Protein AF-A0A7S1WX03-F1 (afdb_monomer_lite)

Secondary structure (DSSP, 8-state):
--------------------HHHHSS-HHHHHHHHHHHHHHHHHHHHHHHHHHHHHHHHHHHHHHHHHHHHHHHHHHHHHHHHHHHHHHHHHHHHHHHHHHHHHHHHHHHHHHHHHHHHHHHHHHHHHHHHHHHHHHHHHHHHHHHHHHHHHHHHHHHHHHHHHHHHHHHHHHHHHHHHHHHHHHHHHHHHHHHHHHHHHHHHHHHHHHHHHHHHHHHHHHHHHHHHHHHHHHHHHHHHHHHHHHHHHHHHHHHHHHTTS-TTS-SSSSSSTTTGGGSSHHHHHHHHHHHHHHHHHHHHHHHHHHHHHHHHHHHHHHHHHHHHHHHHHHHHHHHHHHHHHHHHHHHHHHHHHHHHHHHHIIIIIIHHHHHHHHHHHHHHHHHHHHHHHHHHHTT--HHHHHHHHHHHHHHHHHHHHHHHHHHHHHHHHHHHHHHHHHHHHHHSGGGT--GGGT-PPPPP-SS-SS-GGG-PPP-

Sequence (474 aa):
MAKKGKKKKNKQPEPEEVIPPDLKDLLVPALKERIDAFMYRFNQAAKLRNNMQLEKDMVNQFYDITKTEVKQIEAELDNMDRQMEMLERDHKVHIKVHEQKVQNLEYEHKESRRQVGDSADMAVQKEREVHTDGVLDMNKEKLEIKRELKERRLENEDGVKRISQGFAKSLLKLRDQFENNHRALQEQYEEQVEQLKVDLELNRKVEIHEIEERKNQHINELMLNHQDAFDEIKAYYNDITFDNLNLIKSLRDDIQEMKEREKKNQKKMTYLTQENKELSDPLAKRLEKQRELEEQLKSYTKDKMALKNLKAHFKQLEEKTSEAKQEYRTTEEKFRKLEKERDDLYRRFQKAVRETQRRAELGKNSVLERKLELLTAQLDEKQAQLTEVLNAAHLDPTVVASVTKKLEQVLGSKNRQIKDLQYQVHQCTKAYNDTIKVYESRLPTLGIDPEEIGFEPIQSATSYMPARLVTKVA

Foldseek 3Di:
DDDDDDDDDDPDDDPPPPPPPVRPPDDPVVVVVVVVVVVVVVVVVVVVVVVVVVVVVVVVVVVVVVVVVVVVVVVVVVVVVVVVVVVVVVVVVVVVVVVVVVVVVVVVVVVVVVVVVVVVVVVVVVVVVVVVVVVVVVVVVVVVVVVVVVVVVVVVVVVVVVVVVVVVVVVVVVVVVVVVVVVVVVVVVVVVVVVVVVVVVVVVVVVVVVVVVVVVVVVVVVVVVVVVVVVVVVVVVVVVVVVVVVCVVVVVVVVVVVVPPPPPPPPDPPPPPPVVVPPPVVVVVVVVVVVVVVVVVVVVVVVVVVVVVVVVVVVVVVVVVVVVVVVVVVVVVVVVVVVVVVVVVVVVVVVVVVVVVCCCVVPVVVVVVVVVVVVVVVVVVVVVVVVVVCVVVVDDPVVVVVVVVVVCVVVVVVVVVVLVVVLVVLLVLLVLQVVLVVCCVCCVVVVHHSVVVPDDRDDHPDDNDHSVPDDRDD

Radius of gyration: 89.95 Å; chains: 1; bounding box: 190×66×273 Å

Structure (mmCIF, N/CA/C/O backbone):
data_AF-A0A7S1WX03-F1
#
_entry.id   AF-A0A7S1WX03-F1
#
loop_
_atom_site.group_PDB
_atom_site.id
_atom_site.type_symbol
_atom_site.label_atom_id
_atom_site.label_alt_id
_atom_site.label_comp_id
_atom_site.label_asym_id
_atom_site.label_entity_id
_atom_site.label_seq_id
_atom_site.pdbx_PDB_ins_code
_atom_site.Cartn_x
_atom_site.Cartn_y
_atom_site.Cartn_z
_atom_site.occupancy
_atom_site.B_iso_or_equiv
_atom_site.auth_seq_id
_atom_site.auth_comp_id
_atom_site.auth_asym_id
_atom_site.auth_atom_id
_atom_site.pdbx_PDB_model_num
ATOM 1 N N . MET A 1 1 ? 91.422 -13.210 -95.693 1.00 36.66 1 MET A N 1
ATOM 2 C CA . MET A 1 1 ? 91.603 -14.099 -96.867 1.00 36.66 1 MET A CA 1
ATOM 3 C C . MET A 1 1 ? 91.122 -13.373 -98.125 1.00 36.66 1 MET A C 1
ATOM 5 O O . MET A 1 1 ? 90.269 -12.516 -97.979 1.00 36.66 1 MET A O 1
ATOM 9 N N . ALA A 1 2 ? 91.662 -13.731 -99.304 1.00 38.25 2 ALA A N 1
ATOM 10 C CA . ALA A 1 2 ? 91.430 -13.167 -100.659 1.00 38.25 2 ALA A CA 1
ATOM 11 C C . ALA A 1 2 ? 92.105 -11.793 -100.925 1.00 38.25 2 ALA A C 1
ATOM 13 O O . ALA A 1 2 ? 91.626 -10.771 -100.466 1.00 38.25 2 ALA A O 1
ATOM 14 N N . LYS A 1 3 ? 93.342 -11.679 -101.446 1.00 32.00 3 LYS A N 1
ATOM 15 C CA . LYS A 1 3 ? 93.944 -12.004 -102.771 1.00 32.00 3 LYS A CA 1
ATOM 16 C C . LYS A 1 3 ? 93.379 -11.214 -103.973 1.00 32.00 3 LYS A C 1
ATOM 18 O O . LYS A 1 3 ? 92.281 -11.491 -104.428 1.00 32.00 3 LYS A O 1
ATOM 23 N N . LYS A 1 4 ? 94.310 -10.468 -104.598 1.00 30.12 4 LYS A N 1
ATOM 24 C CA . LYS A 1 4 ? 94.408 -10.052 -106.019 1.00 30.12 4 LYS A CA 1
ATOM 25 C C . LYS A 1 4 ? 93.471 -8.904 -106.454 1.00 30.12 4 LYS A C 1
ATOM 27 O O . LYS A 1 4 ? 92.330 -8.850 -106.055 1.00 30.12 4 LYS A O 1
ATOM 32 N N . GLY A 1 5 ? 93.889 -7.963 -107.299 1.00 32.53 5 GLY A N 1
ATOM 33 C CA . GLY A 1 5 ? 95.010 -8.013 -108.228 1.00 32.53 5 GLY A CA 1
ATOM 34 C C . GLY A 1 5 ? 95.476 -6.639 -108.708 1.00 32.53 5 GLY A C 1
ATOM 35 O O . GLY A 1 5 ? 94.699 -5.714 -108.915 1.00 32.53 5 GLY A O 1
ATOM 36 N N . LYS A 1 6 ? 96.789 -6.574 -108.936 1.00 39.06 6 LYS A N 1
ATOM 37 C CA . LYS A 1 6 ? 97.472 -5.616 -109.804 1.00 39.06 6 LYS A CA 1
ATOM 38 C C . LYS A 1 6 ? 96.843 -5.634 -111.207 1.00 39.06 6 LYS A C 1
ATOM 40 O O . LYS A 1 6 ? 96.795 -6.694 -111.830 1.00 39.06 6 LYS A O 1
ATOM 45 N N . LYS A 1 7 ? 96.509 -4.464 -111.753 1.00 33.97 7 LYS A N 1
ATOM 46 C CA . LYS A 1 7 ? 96.526 -4.190 -113.202 1.00 33.97 7 LYS A CA 1
ATOM 47 C C . LYS A 1 7 ? 97.293 -2.879 -113.399 1.00 33.97 7 LYS A C 1
ATOM 49 O O . LYS A 1 7 ? 96.867 -1.835 -112.935 1.00 33.97 7 LYS A O 1
ATOM 54 N N . LYS A 1 8 ? 98.590 -2.977 -113.702 1.00 34.50 8 LYS A N 1
ATOM 55 C CA . LYS A 1 8 ? 99.181 -2.941 -115.054 1.00 34.50 8 LYS A CA 1
ATOM 56 C C . LYS A 1 8 ? 98.989 -1.561 -115.698 1.00 34.50 8 LYS A C 1
ATOM 58 O O . LYS A 1 8 ? 97.973 -1.291 -116.324 1.00 34.50 8 LYS A O 1
ATOM 63 N N . LYS A 1 9 ? 100.019 -0.720 -115.519 1.00 35.53 9 LYS A N 1
ATOM 64 C CA . LYS A 1 9 ? 100.363 0.405 -116.395 1.00 35.53 9 LYS A CA 1
ATOM 65 C C . LYS A 1 9 ? 100.278 -0.087 -117.840 1.00 35.53 9 LYS A C 1
ATOM 67 O O . LYS A 1 9 ? 101.104 -0.906 -118.239 1.00 35.53 9 LYS A O 1
ATOM 72 N N . ASN A 1 10 ? 99.287 0.384 -118.588 1.00 34.16 10 ASN A N 1
ATOM 73 C CA . ASN A 1 10 ? 99.281 0.264 -120.037 1.00 34.16 10 ASN A CA 1
ATOM 74 C C . ASN A 1 10 ? 99.852 1.574 -120.577 1.00 34.16 10 ASN A C 1
ATOM 76 O O . ASN A 1 10 ? 99.219 2.622 -120.504 1.00 34.16 10 ASN A O 1
ATOM 80 N N . LYS A 1 11 ? 101.107 1.495 -121.015 1.00 39.91 11 LYS A N 1
ATOM 81 C CA . LYS A 1 11 ? 101.805 2.514 -121.790 1.00 39.91 11 LYS A CA 1
ATOM 82 C C . LYS A 1 11 ? 101.181 2.429 -123.187 1.00 39.91 11 LYS A C 1
ATOM 84 O O . LYS A 1 11 ? 101.458 1.479 -123.912 1.00 39.91 11 LYS A O 1
ATOM 89 N N . GLN A 1 12 ? 100.227 3.305 -123.478 1.00 37.78 12 GLN A N 1
ATOM 90 C CA . GLN A 1 12 ? 99.684 3.481 -124.825 1.00 37.78 12 GLN A CA 1
ATOM 91 C C . GLN A 1 12 ? 100.490 4.570 -125.552 1.00 37.78 12 GLN A C 1
ATOM 93 O O . GLN A 1 12 ? 101.107 5.402 -124.885 1.00 37.78 12 GLN A O 1
ATOM 98 N N . PRO A 1 13 ? 100.588 4.450 -126.884 1.00 38.66 13 PRO A N 1
ATOM 99 C CA . PRO A 1 13 ? 101.732 4.874 -127.685 1.00 38.66 13 PRO A CA 1
ATOM 100 C C . PRO A 1 13 ? 101.815 6.396 -127.796 1.00 38.66 13 PRO A C 1
ATOM 102 O O . PRO A 1 13 ? 100.783 7.063 -127.819 1.00 38.66 13 PRO A O 1
ATOM 105 N N . GLU A 1 14 ? 103.041 6.924 -127.877 1.00 35.12 14 GLU A N 1
ATOM 106 C CA . GLU A 1 14 ? 103.284 8.265 -128.419 1.00 35.12 14 GLU A CA 1
ATOM 107 C C . GLU A 1 14 ? 102.595 8.333 -129.790 1.00 35.12 14 GLU A C 1
ATOM 109 O O . GLU A 1 14 ? 102.952 7.551 -130.677 1.00 35.12 14 GLU A O 1
ATOM 114 N N . PRO A 1 15 ? 101.560 9.171 -129.966 1.00 40.53 15 PRO A N 1
ATOM 115 C CA . PRO A 1 15 ? 101.028 9.417 -131.290 1.00 40.53 15 PRO A CA 1
ATOM 116 C C . PRO A 1 15 ? 102.115 10.154 -132.072 1.00 40.53 15 PRO A C 1
ATOM 118 O O . PRO A 1 15 ? 102.658 11.139 -131.574 1.00 40.53 15 PRO A O 1
ATOM 121 N N . GLU A 1 16 ? 102.437 9.671 -133.275 1.00 40.12 16 GLU A N 1
ATOM 122 C CA . GLU A 1 16 ? 103.222 10.423 -134.254 1.00 40.12 16 GLU A CA 1
ATOM 123 C C . GLU A 1 16 ? 102.694 11.861 -134.299 1.00 40.12 16 GLU A C 1
ATOM 125 O O . GLU A 1 16 ? 101.506 12.082 -134.551 1.00 40.12 16 GLU A O 1
ATOM 130 N N . GLU A 1 17 ? 103.563 12.836 -134.019 1.00 44.31 17 GLU A N 1
ATOM 131 C CA . GLU A 1 17 ? 103.264 14.261 -134.157 1.00 44.31 17 GLU A CA 1
ATOM 132 C C . GLU A 1 17 ? 103.132 14.599 -135.646 1.00 44.31 17 GLU A C 1
ATOM 134 O O . GLU A 1 17 ? 103.982 15.229 -136.276 1.00 44.31 17 GLU A O 1
ATOM 139 N N . VAL A 1 18 ? 102.025 14.160 -136.238 1.00 46.91 18 VAL A N 1
ATOM 140 C CA . VAL A 1 18 ? 101.508 14.725 -137.471 1.00 46.91 18 VAL A CA 1
ATOM 141 C C . VAL A 1 18 ? 101.063 16.129 -137.099 1.00 46.91 18 VAL A C 1
ATOM 143 O O . VAL A 1 18 ? 99.970 16.316 -136.568 1.00 46.91 18 VAL A O 1
ATOM 146 N N . ILE A 1 19 ? 101.933 17.115 -137.328 1.00 49.56 19 ILE A N 1
ATOM 147 C CA . ILE A 1 19 ? 101.551 18.527 -137.264 1.00 49.56 19 ILE A CA 1
ATOM 148 C C . ILE A 1 19 ? 100.338 18.661 -138.193 1.00 49.56 19 ILE A C 1
ATOM 150 O O . ILE A 1 19 ? 100.493 18.412 -139.396 1.00 49.56 19 ILE A O 1
ATOM 154 N N . PRO A 1 20 ? 99.141 18.980 -137.663 1.00 56.91 20 PRO A N 1
ATOM 155 C CA . PRO A 1 20 ? 97.948 19.111 -138.486 1.00 56.91 20 PRO A CA 1
ATOM 156 C C . PRO A 1 20 ? 98.246 20.061 -139.657 1.00 56.91 20 PRO A C 1
ATOM 158 O O . PRO A 1 20 ? 98.932 21.060 -139.433 1.00 56.91 20 PRO A O 1
ATOM 161 N N . PRO A 1 21 ? 97.805 19.768 -140.896 1.00 55.47 21 PRO A N 1
ATOM 162 C CA . PRO A 1 21 ? 98.133 20.594 -142.064 1.00 55.47 21 PRO A CA 1
ATOM 163 C C . PRO A 1 21 ? 97.807 22.080 -141.822 1.00 55.47 21 PRO A C 1
ATOM 165 O O . PRO A 1 21 ? 98.601 22.953 -142.158 1.00 55.47 21 PRO A O 1
ATOM 168 N N . ASP A 1 22 ? 96.744 22.339 -141.058 1.00 60.97 22 ASP A N 1
ATOM 169 C CA . ASP A 1 22 ? 96.287 23.634 -140.540 1.00 60.97 22 ASP A CA 1
ATOM 170 C C . ASP A 1 22 ? 97.241 24.328 -139.542 1.00 60.97 22 ASP A C 1
ATOM 172 O O . ASP A 1 22 ? 96.836 25.286 -138.887 1.00 60.97 22 ASP A O 1
ATOM 176 N N . LEU A 1 23 ? 98.448 23.805 -139.314 1.00 58.84 23 LEU A N 1
ATOM 177 C CA . LEU A 1 23 ? 99.477 24.331 -138.404 1.00 58.84 23 LEU A CA 1
ATOM 178 C C . LEU A 1 23 ? 100.863 24.421 -139.071 1.00 58.84 23 LEU A C 1
ATOM 180 O O . LEU A 1 23 ? 101.762 25.024 -138.488 1.00 58.84 23 LEU A O 1
ATOM 184 N N . LYS A 1 24 ? 101.039 23.863 -140.282 1.00 57.62 24 LYS A N 1
ATOM 185 C CA . LYS A 1 24 ? 102.317 23.842 -141.022 1.00 57.62 24 LYS A CA 1
ATOM 186 C C . LYS A 1 24 ? 102.559 25.104 -141.864 1.00 57.62 24 LYS A C 1
ATOM 188 O O . LYS A 1 24 ? 103.712 25.473 -142.061 1.00 57.62 24 LYS A O 1
ATOM 193 N N . ASP A 1 25 ? 101.483 25.786 -142.263 1.00 54.78 25 ASP A N 1
ATOM 194 C CA . ASP A 1 25 ? 101.512 26.999 -143.098 1.00 54.78 25 ASP A CA 1
ATOM 195 C C . ASP A 1 25 ? 101.260 28.305 -142.310 1.00 54.78 25 ASP A C 1
ATOM 197 O O . ASP A 1 25 ? 101.119 29.379 -142.897 1.00 54.78 25 ASP A O 1
ATOM 201 N N . LEU A 1 26 ? 101.208 28.252 -140.969 1.00 58.97 26 LEU A N 1
ATOM 202 C CA . LEU A 1 26 ? 101.009 29.441 -140.131 1.00 58.97 26 LEU A CA 1
ATOM 203 C C . LEU A 1 26 ? 102.326 30.017 -139.608 1.00 58.97 26 LEU A C 1
ATOM 205 O O . LEU A 1 26 ? 103.170 29.309 -139.060 1.00 58.97 26 LEU A O 1
ATOM 209 N N . LEU A 1 27 ? 102.462 31.343 -139.700 1.00 59.69 27 LEU A N 1
ATOM 210 C CA . LEU A 1 27 ? 103.579 32.058 -139.092 1.00 59.69 27 LEU A CA 1
ATOM 211 C C . LEU A 1 27 ? 103.597 31.858 -137.564 1.00 59.69 27 LEU A C 1
ATOM 213 O O . LEU A 1 27 ? 102.557 31.819 -136.905 1.00 59.69 27 LEU A O 1
ATOM 217 N N . VAL A 1 28 ? 104.809 31.832 -136.997 1.00 65.31 28 VAL A N 1
ATOM 218 C CA . VAL A 1 28 ? 105.118 31.673 -135.559 1.00 65.31 28 VAL A CA 1
ATOM 219 C C . VAL A 1 28 ? 104.186 32.437 -134.590 1.00 65.31 28 VAL A C 1
ATOM 221 O O . VAL A 1 28 ? 103.877 31.875 -133.537 1.00 65.31 28 VAL A O 1
ATOM 224 N N . PRO A 1 29 ? 103.698 33.665 -134.877 1.00 68.38 29 PRO A N 1
ATOM 225 C CA . PRO A 1 29 ? 102.767 34.362 -133.987 1.00 68.38 29 PRO A CA 1
ATOM 226 C C . PRO A 1 29 ? 101.429 33.631 -133.794 1.00 68.38 29 PRO A C 1
ATOM 228 O O . PRO A 1 29 ? 100.941 33.546 -132.671 1.00 68.38 29 PRO A O 1
ATOM 231 N N . ALA A 1 30 ? 100.870 33.037 -134.852 1.00 69.06 30 ALA A N 1
ATOM 232 C CA . ALA A 1 30 ? 99.565 32.376 -134.793 1.00 69.06 30 ALA A CA 1
ATOM 233 C C . ALA A 1 30 ? 99.622 31.016 -134.070 1.00 69.06 30 ALA A C 1
ATOM 235 O O . ALA A 1 30 ? 98.662 30.597 -133.423 1.00 69.06 30 ALA A O 1
ATOM 236 N N . LEU A 1 31 ? 100.774 30.337 -134.118 1.00 68.75 31 LEU A N 1
ATOM 237 C CA . LEU A 1 31 ? 101.025 29.134 -133.319 1.00 68.75 31 LEU A CA 1
ATOM 238 C C . LEU A 1 31 ? 101.087 29.449 -131.816 1.00 68.75 31 LEU A C 1
ATOM 240 O O . LEU A 1 31 ? 100.540 28.691 -131.014 1.00 68.75 31 LEU A O 1
ATOM 244 N N . LYS A 1 32 ? 101.694 30.582 -131.433 1.00 72.19 32 LYS A N 1
ATOM 245 C CA . LYS A 1 32 ? 101.750 31.037 -130.033 1.00 72.19 32 LYS A CA 1
ATOM 246 C C . LYS A 1 32 ? 100.364 31.358 -129.476 1.00 72.19 32 LYS A C 1
ATOM 248 O O . LYS A 1 32 ? 100.031 30.857 -128.409 1.00 72.19 32 LYS A O 1
ATOM 253 N N . GLU A 1 33 ? 99.526 32.070 -130.230 1.00 76.06 33 GLU A N 1
ATOM 254 C CA . GLU A 1 33 ? 98.134 32.332 -129.828 1.00 76.06 33 GLU A CA 1
ATOM 255 C C . GLU A 1 33 ? 97.340 31.044 -129.580 1.00 76.06 33 GLU A C 1
ATOM 257 O O . GLU A 1 33 ? 96.546 30.960 -128.642 1.00 76.06 33 GLU A O 1
ATOM 262 N N . ARG A 1 34 ? 97.561 30.005 -130.392 1.00 75.19 34 ARG A N 1
ATOM 263 C CA . ARG A 1 34 ? 96.855 28.730 -130.227 1.00 75.19 34 ARG A CA 1
ATOM 264 C C . ARG A 1 34 ? 97.357 27.940 -129.018 1.00 75.19 34 ARG A C 1
ATOM 266 O O . ARG A 1 34 ? 96.547 27.308 -128.339 1.00 75.19 34 ARG A O 1
ATOM 273 N N . ILE A 1 35 ? 98.657 28.002 -128.718 1.00 77.00 35 ILE A N 1
ATOM 274 C CA . ILE A 1 35 ? 99.228 27.460 -127.475 1.00 77.00 35 ILE A CA 1
ATOM 275 C C . ILE A 1 35 ? 98.639 28.193 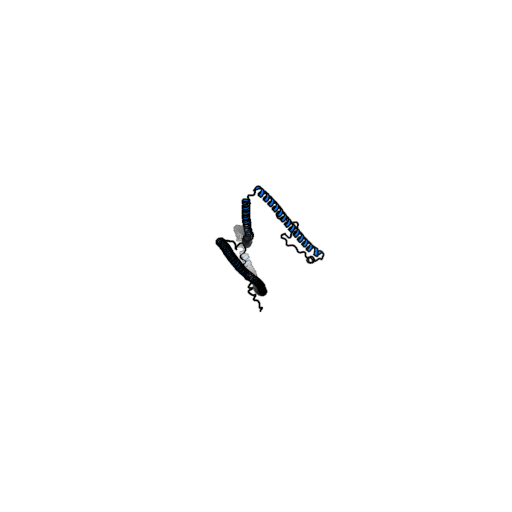-126.269 1.00 77.00 35 ILE A C 1
ATOM 277 O O . ILE A 1 35 ? 98.189 27.530 -125.338 1.00 77.00 35 ILE A O 1
ATOM 281 N N . ASP A 1 36 ? 98.552 29.523 -126.308 1.00 79.88 36 ASP A N 1
ATOM 282 C CA . ASP A 1 36 ? 97.960 30.322 -125.232 1.00 79.88 36 ASP A CA 1
ATOM 283 C C . ASP A 1 36 ? 96.467 30.010 -125.048 1.00 79.88 36 ASP A C 1
ATOM 285 O O . ASP A 1 36 ? 95.996 29.850 -123.920 1.00 79.88 36 ASP A O 1
ATOM 289 N N . ALA A 1 37 ? 95.724 29.806 -126.139 1.00 80.75 37 ALA A N 1
ATOM 290 C CA . ALA A 1 37 ? 94.327 29.379 -126.088 1.00 80.75 37 ALA A CA 1
ATOM 291 C C . ALA A 1 37 ? 94.163 27.969 -125.489 1.00 80.75 37 ALA A C 1
ATOM 293 O O . ALA A 1 37 ? 93.247 27.734 -124.694 1.00 80.75 37 ALA A O 1
ATOM 294 N N . PHE A 1 38 ? 95.042 27.019 -125.830 1.00 80.38 38 PHE A N 1
ATOM 295 C CA . PHE A 1 38 ? 95.020 25.682 -125.231 1.00 80.38 38 PHE A CA 1
ATOM 296 C C . PHE A 1 38 ? 95.471 25.686 -123.770 1.00 80.38 38 PHE A C 1
ATOM 298 O O . PHE A 1 38 ? 94.839 25.024 -122.952 1.00 80.38 38 PHE A O 1
ATOM 305 N N . MET A 1 39 ? 96.482 26.478 -123.417 1.00 80.19 39 MET A N 1
ATOM 306 C CA . MET A 1 39 ? 96.914 26.727 -122.039 1.00 80.19 39 MET A CA 1
ATOM 307 C C . MET A 1 39 ? 95.784 27.333 -121.202 1.00 80.19 39 MET A C 1
ATOM 309 O O . MET A 1 39 ? 95.532 26.886 -120.082 1.00 80.19 39 MET A O 1
ATOM 313 N N . TYR A 1 40 ? 95.057 28.309 -121.749 1.00 83.50 40 TYR A N 1
ATOM 314 C CA . TYR A 1 40 ? 93.894 28.911 -121.103 1.00 83.50 40 TYR A CA 1
ATOM 315 C C . TYR A 1 40 ? 92.787 27.875 -120.874 1.00 83.50 40 TYR A C 1
ATOM 317 O O . TYR A 1 40 ? 92.309 27.724 -119.749 1.00 83.50 40 TYR A O 1
ATOM 325 N N . ARG A 1 41 ? 92.435 27.091 -121.904 1.00 82.19 41 ARG A N 1
ATOM 326 C CA . ARG A 1 41 ? 91.437 26.013 -121.787 1.00 82.19 41 ARG A CA 1
ATOM 327 C C . ARG A 1 41 ? 91.861 24.927 -120.800 1.00 82.19 41 ARG A C 1
ATOM 329 O O . ARG A 1 41 ? 91.032 24.478 -120.013 1.00 82.19 41 ARG A O 1
ATOM 336 N N . PHE A 1 42 ? 93.131 24.529 -120.802 1.00 83.69 42 PHE A N 1
ATOM 337 C CA . PHE A 1 42 ? 93.672 23.548 -119.863 1.00 83.69 42 PHE A CA 1
ATOM 338 C C . PHE A 1 42 ? 93.599 24.058 -118.422 1.00 83.69 42 PHE A C 1
ATOM 340 O O . PHE A 1 42 ? 93.075 23.367 -117.550 1.00 83.69 42 PHE A O 1
ATOM 347 N N . ASN A 1 43 ? 94.038 25.294 -118.174 1.00 84.44 43 ASN A N 1
ATOM 348 C CA . ASN A 1 43 ? 93.963 25.913 -116.851 1.00 84.44 43 ASN A CA 1
ATOM 349 C C . ASN A 1 43 ? 92.515 26.089 -116.379 1.00 84.44 43 ASN A C 1
ATOM 351 O O . ASN A 1 43 ? 92.220 25.893 -115.200 1.00 84.44 43 ASN A O 1
ATOM 355 N N . GLN A 1 44 ? 91.592 26.423 -117.282 1.00 85.81 44 GLN A N 1
ATOM 356 C CA . GLN A 1 44 ? 90.179 26.546 -116.943 1.00 85.81 44 GLN A CA 1
ATOM 357 C C . GLN A 1 44 ? 89.540 25.187 -116.635 1.00 85.81 44 GLN A C 1
ATOM 359 O O . GLN A 1 44 ? 88.842 25.060 -115.630 1.00 85.81 44 GLN A O 1
ATOM 364 N N . ALA A 1 45 ? 89.844 24.151 -117.419 1.00 82.56 45 ALA A N 1
ATOM 365 C CA . ALA A 1 45 ? 89.423 22.782 -117.131 1.00 82.56 45 ALA A CA 1
ATOM 366 C C . ALA A 1 45 ? 90.014 22.264 -115.805 1.00 82.56 45 ALA A C 1
ATOM 368 O O . ALA A 1 45 ? 89.314 21.607 -115.036 1.00 82.56 45 ALA A O 1
ATOM 369 N N . ALA A 1 46 ? 91.269 22.604 -115.491 1.00 84.56 46 ALA A N 1
ATOM 370 C CA . ALA A 1 46 ? 91.906 22.258 -114.222 1.00 84.56 46 ALA A CA 1
ATOM 371 C C . ALA A 1 46 ? 91.225 22.943 -113.023 1.00 84.56 46 ALA A C 1
ATOM 373 O O . ALA A 1 46 ? 90.970 22.284 -112.015 1.00 84.56 46 ALA A O 1
ATOM 374 N N . LYS A 1 47 ? 90.865 24.231 -113.144 1.00 85.75 47 LYS A N 1
ATOM 375 C CA . LYS A 1 47 ? 90.089 24.961 -112.123 1.00 85.75 47 LYS A CA 1
ATOM 376 C C . LYS A 1 47 ? 88.698 24.360 -111.922 1.00 85.75 47 LYS A C 1
ATOM 378 O O . LYS A 1 47 ? 88.303 24.133 -110.786 1.00 85.75 47 LYS A O 1
ATOM 383 N N . LEU A 1 48 ? 87.983 24.051 -113.006 1.00 86.62 48 LEU A N 1
ATOM 384 C CA . LEU A 1 48 ? 86.667 23.407 -112.931 1.00 86.62 48 LEU A CA 1
ATOM 385 C C . LEU A 1 48 ? 86.748 22.027 -112.276 1.00 86.62 48 LEU A C 1
ATOM 387 O O . LEU A 1 48 ? 85.937 21.718 -111.411 1.00 86.62 48 LEU A O 1
ATOM 391 N N . ARG A 1 49 ? 87.762 21.222 -112.617 1.00 86.81 49 ARG A N 1
ATOM 392 C CA . ARG A 1 49 ? 87.996 19.931 -111.960 1.00 86.81 49 ARG A CA 1
ATOM 393 C C . ARG A 1 49 ? 88.268 20.097 -110.465 1.00 86.81 49 ARG A C 1
ATOM 395 O O . ARG A 1 49 ? 87.750 19.311 -109.684 1.00 86.81 49 ARG A O 1
ATOM 402 N N . ASN A 1 50 ? 89.070 21.089 -110.073 1.00 87.62 50 ASN A N 1
ATOM 403 C CA . ASN A 1 50 ? 89.347 21.369 -108.664 1.00 87.62 50 ASN A CA 1
ATOM 404 C C . ASN A 1 50 ? 88.067 21.777 -107.915 1.00 87.62 50 ASN A C 1
ATOM 406 O O . ASN A 1 50 ? 87.765 21.180 -106.887 1.00 87.62 50 ASN A O 1
ATOM 410 N N . ASN A 1 51 ? 87.264 22.681 -108.485 1.00 89.00 51 ASN A N 1
ATOM 411 C CA . ASN A 1 51 ? 85.967 23.064 -107.918 1.00 89.00 51 ASN A CA 1
ATOM 412 C C . ASN A 1 51 ? 85.023 21.864 -107.780 1.00 89.00 51 ASN A C 1
ATOM 414 O O . ASN A 1 51 ? 84.478 21.645 -106.706 1.00 89.00 51 ASN A O 1
ATOM 418 N N . MET A 1 52 ? 84.889 21.037 -108.820 1.00 89.06 52 MET A N 1
ATOM 419 C CA . MET A 1 52 ? 84.065 19.824 -108.754 1.00 89.06 52 MET A CA 1
ATOM 420 C C . MET A 1 52 ? 84.575 18.824 -107.711 1.00 89.06 52 MET A C 1
ATOM 422 O O . MET A 1 52 ? 83.787 18.093 -107.116 1.00 89.06 52 MET A O 1
ATOM 426 N N . GLN A 1 53 ? 85.890 18.769 -107.484 1.00 87.44 53 GLN A N 1
ATOM 427 C CA . GLN A 1 53 ? 86.475 17.921 -106.452 1.00 87.44 53 GLN A CA 1
ATOM 428 C C . GLN A 1 53 ? 86.153 18.454 -105.048 1.00 87.44 53 GLN A C 1
ATOM 430 O O . GLN A 1 53 ? 85.725 17.673 -104.206 1.00 87.44 53 GLN A O 1
ATOM 435 N N . LEU A 1 54 ? 86.264 19.769 -104.825 1.00 88.81 54 LEU A N 1
ATOM 436 C CA . LEU A 1 54 ? 85.868 20.414 -103.568 1.00 88.81 54 LEU A CA 1
ATOM 437 C C . LEU A 1 54 ? 84.371 20.251 -103.284 1.00 88.81 54 LEU A C 1
ATOM 439 O O . LEU A 1 54 ? 84.003 19.906 -102.167 1.00 88.81 54 LEU A O 1
ATOM 443 N N . GLU A 1 55 ? 83.509 20.444 -104.284 1.00 89.12 55 GLU A N 1
ATOM 444 C CA . GLU A 1 55 ? 82.065 20.224 -104.146 1.00 89.12 55 GLU A CA 1
ATOM 445 C C . GLU A 1 55 ? 81.751 18.764 -103.816 1.00 89.12 55 GLU A C 1
ATOM 447 O O . GLU A 1 55 ? 80.956 18.491 -102.919 1.00 89.12 55 GLU A O 1
ATOM 452 N N . LYS A 1 56 ? 82.411 17.813 -104.487 1.00 91.88 56 LYS A N 1
ATOM 453 C CA . LYS A 1 56 ? 82.268 16.387 -104.180 1.00 91.88 56 LYS A CA 1
ATOM 454 C C . LYS A 1 56 ? 82.706 16.072 -102.749 1.00 91.88 56 LYS A C 1
ATOM 456 O O . LYS A 1 56 ? 82.006 15.333 -102.061 1.00 91.88 56 LYS A O 1
ATOM 461 N N . ASP A 1 57 ? 83.848 16.592 -102.309 1.00 91.50 57 ASP A N 1
ATOM 462 C CA . ASP A 1 57 ? 84.371 16.345 -100.964 1.00 91.50 57 ASP A CA 1
ATOM 463 C C . ASP A 1 57 ? 83.477 16.995 -99.895 1.00 91.50 57 ASP A C 1
ATOM 465 O O . ASP A 1 57 ? 83.191 16.366 -98.879 1.00 91.50 57 ASP A O 1
ATOM 469 N N . MET A 1 58 ? 82.933 18.185 -100.164 1.00 91.12 58 MET A N 1
ATOM 470 C CA . MET A 1 58 ? 81.947 18.855 -99.311 1.00 91.12 58 MET A CA 1
ATOM 471 C C . MET A 1 58 ? 80.640 18.056 -99.206 1.00 91.12 58 MET A C 1
ATOM 473 O O . MET A 1 58 ? 80.132 17.845 -98.106 1.00 91.12 58 MET A O 1
ATOM 477 N N . VAL A 1 59 ? 80.102 17.564 -100.327 1.00 91.38 59 VAL A N 1
ATOM 478 C CA . VAL A 1 59 ? 78.899 16.713 -100.329 1.00 91.38 59 VAL A CA 1
ATOM 479 C C . VAL A 1 59 ? 79.156 15.398 -99.594 1.00 91.38 59 VAL A C 1
ATOM 481 O O . VAL A 1 59 ? 78.304 14.964 -98.823 1.00 91.38 59 VAL A O 1
ATOM 484 N N . ASN A 1 60 ? 80.329 14.784 -99.772 1.00 91.88 60 ASN A N 1
ATOM 485 C CA . ASN A 1 60 ? 80.706 13.585 -99.021 1.00 91.88 60 ASN A CA 1
ATOM 486 C C . ASN A 1 60 ? 80.808 13.869 -97.519 1.00 91.88 60 ASN A C 1
ATOM 488 O O . ASN A 1 60 ? 80.322 13.069 -96.729 1.00 91.88 60 ASN A O 1
ATOM 492 N N . GLN A 1 61 ? 81.372 15.012 -97.119 1.00 92.38 61 GLN A N 1
ATOM 493 C CA . GLN A 1 61 ? 81.442 15.403 -95.714 1.00 92.38 61 GLN A CA 1
ATOM 494 C C . GLN A 1 61 ? 80.044 15.601 -95.116 1.00 92.38 61 GLN A C 1
ATOM 496 O O . GLN A 1 61 ? 79.775 15.084 -94.035 1.00 92.38 61 GLN A O 1
ATOM 501 N N . PHE A 1 62 ? 79.132 16.287 -95.815 1.00 92.69 62 PHE A N 1
ATOM 502 C CA . PHE A 1 62 ? 77.743 16.413 -95.364 1.00 92.69 62 PHE A CA 1
ATOM 503 C C . PHE A 1 62 ? 77.035 15.062 -95.288 1.00 92.69 62 PHE A C 1
ATOM 505 O O . PHE A 1 62 ? 76.310 14.804 -94.329 1.00 92.69 62 PHE A O 1
ATOM 512 N N . TYR A 1 63 ? 77.259 14.184 -96.264 1.00 94.19 63 TYR A N 1
ATOM 513 C CA . TYR A 1 63 ? 76.714 12.832 -96.244 1.00 94.19 63 TYR A CA 1
ATOM 514 C C . TYR A 1 63 ? 77.242 12.024 -95.053 1.00 94.19 63 TYR A C 1
ATOM 516 O O . TYR A 1 63 ? 76.463 11.366 -94.370 1.00 94.19 63 TYR A O 1
ATOM 524 N N . ASP A 1 64 ? 78.539 12.094 -94.759 1.00 93.38 64 ASP A N 1
ATOM 525 C CA . ASP A 1 64 ? 79.124 11.384 -93.625 1.00 93.38 64 ASP A CA 1
ATOM 526 C C . ASP A 1 64 ? 78.624 11.949 -92.288 1.00 93.38 64 ASP A C 1
ATOM 528 O O . ASP A 1 64 ? 78.240 11.163 -91.423 1.00 93.38 64 ASP A O 1
ATOM 532 N N . ILE A 1 65 ? 78.536 13.279 -92.139 1.00 93.81 65 ILE A N 1
ATOM 533 C CA . ILE A 1 65 ? 77.978 13.934 -90.941 1.00 93.81 65 ILE A CA 1
ATOM 534 C C . ILE A 1 65 ? 76.524 13.512 -90.733 1.00 93.81 65 ILE A C 1
ATOM 536 O O . ILE A 1 65 ? 76.202 12.939 -89.695 1.00 93.81 65 ILE A O 1
ATOM 540 N N . THR A 1 66 ? 75.662 13.704 -91.734 1.00 92.69 66 THR A N 1
ATOM 541 C CA . THR A 1 66 ? 74.237 13.343 -91.632 1.00 92.69 66 THR A CA 1
ATOM 542 C C . THR A 1 66 ? 74.053 11.852 -91.374 1.00 92.69 66 THR A C 1
ATOM 544 O O . THR A 1 66 ? 73.226 11.459 -90.559 1.00 92.69 66 THR A O 1
ATOM 547 N N . LYS A 1 67 ? 74.874 10.991 -91.981 1.00 94.56 67 LYS A N 1
ATOM 548 C CA . LYS A 1 67 ? 74.877 9.555 -91.687 1.00 94.56 67 LYS A CA 1
ATOM 549 C C . LYS A 1 67 ? 75.296 9.253 -90.247 1.00 94.56 67 LYS A C 1
ATOM 551 O O . LYS A 1 67 ? 74.766 8.311 -89.660 1.00 94.56 67 LYS A O 1
ATOM 556 N N . THR A 1 68 ? 76.256 9.985 -89.680 1.00 94.19 68 THR A N 1
ATOM 557 C CA . THR A 1 68 ? 76.608 9.831 -88.260 1.00 94.19 68 THR A CA 1
ATOM 558 C C . THR A 1 68 ? 75.522 10.355 -87.328 1.00 94.19 68 THR A C 1
ATOM 560 O O . THR A 1 68 ? 75.230 9.680 -86.347 1.00 94.19 68 THR A O 1
ATOM 563 N N . GLU A 1 69 ? 74.880 11.475 -87.655 1.00 93.44 69 GLU A N 1
ATOM 564 C CA . GLU A 1 69 ? 73.769 12.045 -86.883 1.00 93.44 69 GLU A CA 1
ATOM 565 C C . GLU A 1 69 ? 72.555 11.116 -86.893 1.00 93.44 69 GLU A C 1
ATOM 567 O O . GLU A 1 69 ? 72.006 10.819 -85.838 1.00 93.44 69 GLU A O 1
ATOM 572 N N . VAL A 1 70 ? 72.188 10.565 -88.056 1.00 93.75 70 VAL A N 1
ATOM 573 C CA . VAL A 1 70 ? 71.112 9.567 -88.165 1.00 93.75 70 VAL A CA 1
ATOM 574 C C . VAL A 1 70 ? 71.409 8.364 -87.275 1.00 93.75 70 VAL A C 1
ATOM 576 O O . VAL A 1 70 ? 70.554 7.968 -86.495 1.00 93.75 70 VAL A O 1
ATOM 579 N N . LYS A 1 71 ? 72.639 7.836 -87.304 1.00 94.25 71 LYS A N 1
ATOM 580 C CA . LYS A 1 71 ? 73.033 6.725 -86.422 1.00 94.25 71 LYS A CA 1
ATOM 581 C C . LYS A 1 71 ? 72.989 7.080 -84.936 1.00 94.25 71 LYS A C 1
ATOM 583 O O . LYS A 1 71 ? 72.718 6.206 -84.120 1.00 94.25 71 LYS A O 1
ATOM 588 N N . GLN A 1 72 ? 73.317 8.320 -84.572 1.00 94.19 72 GLN A N 1
ATOM 589 C CA . GLN A 1 72 ? 73.230 8.785 -83.187 1.00 94.19 72 GLN A CA 1
ATOM 590 C C . GLN A 1 72 ? 71.773 8.879 -82.737 1.00 94.19 72 GLN A C 1
ATOM 592 O O . GLN A 1 72 ? 71.445 8.343 -81.686 1.00 94.19 72 GLN A O 1
ATOM 597 N N . ILE A 1 73 ? 70.897 9.466 -83.557 1.00 93.56 73 ILE A N 1
ATOM 598 C CA . ILE A 1 73 ? 69.460 9.570 -83.272 1.00 93.56 73 ILE A CA 1
ATOM 599 C C . ILE A 1 73 ? 68.817 8.180 -83.204 1.00 93.56 73 ILE A C 1
ATOM 601 O O . ILE A 1 73 ? 68.045 7.916 -82.291 1.00 93.56 73 ILE A O 1
ATOM 605 N N . GLU A 1 74 ? 69.157 7.273 -84.124 1.00 93.69 74 GLU A N 1
ATOM 606 C CA . GLU A 1 74 ? 68.710 5.873 -84.078 1.00 93.69 74 GLU A CA 1
ATOM 607 C C . GLU A 1 74 ? 69.130 5.203 -82.759 1.00 93.69 74 GLU A C 1
ATOM 609 O O . GLU A 1 74 ? 68.304 4.590 -82.089 1.00 93.69 74 GLU A O 1
ATOM 614 N N . ALA A 1 75 ? 70.383 5.384 -82.325 1.00 94.06 75 ALA A N 1
ATOM 615 C CA . ALA A 1 75 ? 70.858 4.836 -81.054 1.00 94.06 75 ALA A CA 1
ATOM 616 C C . ALA A 1 75 ? 70.193 5.483 -79.821 1.00 94.06 75 ALA A C 1
ATOM 618 O O . ALA A 1 75 ? 69.975 4.810 -78.812 1.00 94.06 75 ALA A O 1
ATOM 619 N N . GLU A 1 76 ? 69.878 6.779 -79.874 1.00 94.38 76 GLU A N 1
ATOM 620 C CA . GLU A 1 76 ? 69.135 7.478 -78.820 1.00 94.38 76 GLU A CA 1
ATOM 621 C C . GLU A 1 76 ? 67.685 6.993 -78.732 1.00 94.38 76 GLU A C 1
ATOM 623 O O . GLU A 1 76 ? 67.195 6.773 -77.623 1.00 94.38 76 GLU A O 1
ATOM 628 N N . LEU A 1 77 ? 67.027 6.769 -79.874 1.00 92.31 77 LEU A N 1
ATOM 629 C CA . LEU A 1 77 ? 65.687 6.186 -79.942 1.00 92.31 77 LEU A CA 1
ATOM 630 C C . LEU A 1 77 ? 65.671 4.775 -79.353 1.00 92.31 77 LEU A C 1
ATOM 632 O O . LEU A 1 77 ? 64.878 4.519 -78.452 1.00 92.31 77 LEU A O 1
ATOM 636 N N . ASP A 1 78 ? 66.609 3.910 -79.748 1.00 94.12 78 ASP A N 1
ATOM 637 C CA . ASP A 1 78 ? 66.733 2.557 -79.188 1.00 94.12 78 ASP A CA 1
ATOM 638 C C . ASP A 1 78 ? 66.948 2.582 -77.662 1.00 94.12 78 ASP A C 1
ATOM 640 O O . ASP A 1 78 ? 66.433 1.742 -76.916 1.00 94.12 78 ASP A O 1
ATOM 644 N N . ASN A 1 79 ? 67.719 3.554 -77.164 1.00 94.31 79 ASN A N 1
ATOM 645 C CA . ASN A 1 79 ? 67.941 3.718 -75.731 1.00 94.31 79 ASN A CA 1
ATOM 646 C C . ASN A 1 79 ? 66.676 4.209 -75.009 1.00 94.31 79 ASN A C 1
ATOM 648 O O . ASN A 1 79 ? 66.372 3.724 -73.918 1.00 94.31 79 ASN A O 1
ATOM 652 N N . MET A 1 80 ? 65.923 5.133 -75.610 1.00 94.12 80 MET A N 1
ATOM 653 C CA . MET A 1 80 ? 64.646 5.604 -75.067 1.00 94.12 80 MET A CA 1
ATOM 654 C C . MET A 1 80 ? 63.586 4.504 -75.069 1.00 94.12 80 MET A C 1
ATOM 656 O O . MET A 1 80 ? 62.922 4.319 -74.051 1.00 94.12 80 MET A O 1
ATOM 660 N N . ASP A 1 81 ? 63.489 3.711 -76.135 1.00 93.19 81 ASP A N 1
ATOM 661 C CA . ASP A 1 81 ? 62.610 2.541 -76.195 1.00 93.19 81 ASP A CA 1
ATOM 662 C C . ASP A 1 81 ? 62.957 1.549 -75.085 1.00 93.19 81 ASP A C 1
ATOM 664 O O . ASP A 1 81 ? 62.087 1.112 -74.328 1.00 93.19 81 ASP A O 1
ATOM 668 N N . ARG A 1 82 ? 64.249 1.275 -74.876 1.00 94.06 82 ARG A N 1
ATOM 669 C CA . ARG A 1 82 ? 64.695 0.426 -73.768 1.00 94.06 82 ARG A CA 1
ATOM 670 C C . ARG A 1 82 ? 64.333 1.005 -72.398 1.00 94.06 82 ARG A C 1
ATOM 672 O O . ARG A 1 82 ? 63.946 0.244 -71.510 1.00 94.06 82 ARG A O 1
ATOM 679 N N . GLN A 1 83 ? 64.461 2.316 -72.200 1.00 94.38 83 GLN A N 1
ATOM 680 C CA . GLN A 1 83 ? 64.052 2.973 -70.954 1.00 94.38 83 GLN A CA 1
ATOM 681 C C . GLN A 1 83 ? 62.540 2.885 -70.733 1.00 94.38 83 GLN A C 1
ATOM 683 O O . GLN A 1 83 ? 62.119 2.556 -69.623 1.00 94.38 83 GLN A O 1
ATOM 688 N N . MET A 1 84 ? 61.735 3.106 -71.776 1.00 92.06 84 MET A N 1
ATOM 689 C CA . MET A 1 84 ? 60.282 2.938 -71.717 1.00 92.06 84 MET A CA 1
ATOM 690 C C . MET A 1 84 ? 59.914 1.506 -71.335 1.00 92.06 84 MET A C 1
ATOM 692 O O . MET A 1 84 ? 59.135 1.303 -70.405 1.00 92.06 84 MET A O 1
ATOM 696 N N . GLU A 1 85 ? 60.541 0.502 -71.952 1.00 93.44 85 GLU A N 1
ATOM 697 C CA . GLU A 1 85 ? 60.280 -0.887 -71.581 1.00 93.44 85 GLU A CA 1
ATOM 698 C C . GLU A 1 85 ? 60.688 -1.209 -70.132 1.00 93.44 85 GLU A C 1
ATOM 700 O O . GLU A 1 85 ? 60.029 -2.015 -69.472 1.00 93.44 85 GLU A O 1
ATOM 705 N N . MET A 1 86 ? 61.790 -0.643 -69.622 1.00 93.44 86 MET A N 1
ATOM 706 C CA . MET A 1 86 ? 62.181 -0.829 -68.217 1.00 93.44 86 MET A CA 1
ATOM 707 C C . MET A 1 86 ? 61.159 -0.195 -67.271 1.00 93.44 86 MET A C 1
ATOM 709 O O . MET A 1 86 ? 60.708 -0.867 -66.348 1.00 93.44 86 MET A O 1
ATOM 713 N N . LEU A 1 87 ? 60.719 1.035 -67.548 1.00 94.44 87 LEU A N 1
ATOM 714 C CA . LEU A 1 87 ? 59.687 1.714 -66.760 1.00 94.44 87 LEU A CA 1
ATOM 715 C C . LEU A 1 87 ? 58.362 0.946 -66.761 1.00 94.44 87 LEU A C 1
ATOM 717 O O . LEU A 1 87 ? 57.725 0.818 -65.717 1.00 94.44 87 LEU A O 1
ATOM 721 N N . GLU A 1 88 ? 57.951 0.382 -67.898 1.00 92.06 88 GLU A N 1
ATOM 722 C CA . GLU A 1 88 ? 56.760 -0.467 -67.957 1.00 92.06 88 GLU A CA 1
ATOM 723 C C . GLU A 1 88 ? 56.911 -1.753 -67.139 1.00 92.06 88 GLU A C 1
ATOM 725 O O . GLU A 1 88 ? 55.959 -2.186 -66.481 1.00 92.06 88 GLU A O 1
ATOM 730 N N . ARG A 1 89 ? 58.088 -2.394 -67.183 1.00 92.94 89 ARG A N 1
ATOM 731 C CA . ARG A 1 89 ? 58.377 -3.589 -66.374 1.00 92.94 89 ARG A CA 1
ATOM 732 C C . ARG A 1 89 ? 58.337 -3.254 -64.885 1.00 92.94 89 ARG A C 1
ATOM 734 O O . ARG A 1 89 ? 57.657 -3.960 -64.140 1.00 92.94 89 ARG A O 1
ATOM 741 N N . ASP A 1 90 ? 58.975 -2.164 -64.477 1.00 93.94 90 ASP A N 1
ATOM 742 C CA . ASP A 1 90 ? 58.983 -1.696 -63.090 1.00 93.94 90 ASP A CA 1
ATOM 743 C C . ASP A 1 90 ? 57.570 -1.338 -62.626 1.00 93.94 90 ASP A C 1
ATOM 745 O O . ASP A 1 90 ? 57.127 -1.788 -61.570 1.00 93.94 90 ASP A O 1
ATOM 749 N N . HIS A 1 91 ? 56.802 -0.619 -63.448 1.00 93.44 91 HIS A N 1
ATOM 750 C CA . HIS A 1 91 ? 55.413 -0.290 -63.142 1.00 93.44 91 HIS A CA 1
ATOM 751 C C . HIS A 1 91 ? 54.550 -1.548 -62.957 1.00 93.44 91 HIS A C 1
ATOM 753 O O . HIS A 1 91 ? 53.792 -1.640 -61.989 1.00 93.44 91 HIS A O 1
ATOM 759 N N . LYS A 1 92 ? 54.709 -2.567 -63.815 1.00 93.94 92 LYS A N 1
ATOM 760 C CA . LYS A 1 92 ? 54.022 -3.864 -63.662 1.00 93.94 92 LYS A CA 1
ATOM 761 C C . LYS A 1 92 ? 54.399 -4.568 -62.356 1.00 93.94 92 LYS A C 1
ATOM 763 O O . LYS A 1 92 ? 53.535 -5.180 -61.728 1.00 93.94 92 LYS A O 1
ATOM 768 N N . VAL A 1 93 ? 55.662 -4.491 -61.933 1.00 95.69 93 VAL A N 1
ATOM 769 C CA . VAL A 1 93 ? 56.106 -5.034 -60.639 1.00 95.69 93 VAL A CA 1
ATOM 770 C C . VAL A 1 93 ? 55.475 -4.256 -59.484 1.00 95.69 93 VAL A C 1
ATOM 772 O O . VAL A 1 93 ? 54.918 -4.875 -58.578 1.00 95.69 93 VAL A O 1
ATOM 775 N N . HIS A 1 94 ? 55.479 -2.923 -59.536 1.00 93.88 94 HIS A N 1
ATOM 776 C CA . HIS A 1 94 ? 54.845 -2.081 -58.521 1.00 93.88 94 HIS A CA 1
ATOM 777 C C . HIS A 1 94 ? 53.350 -2.373 -58.376 1.00 93.88 94 HIS A C 1
ATOM 779 O O . HIS A 1 94 ? 52.884 -2.525 -57.249 1.00 93.88 94 HIS A O 1
ATOM 785 N N . ILE A 1 95 ? 52.613 -2.529 -59.483 1.00 94.81 95 ILE A N 1
ATOM 786 C CA . ILE A 1 95 ? 51.194 -2.916 -59.447 1.00 94.81 95 ILE A CA 1
ATOM 787 C C . ILE A 1 95 ? 51.012 -4.223 -58.672 1.00 94.81 95 ILE A C 1
ATOM 789 O O . ILE A 1 95 ? 50.190 -4.268 -57.762 1.00 94.81 95 ILE A O 1
ATOM 793 N N . LYS A 1 96 ? 51.810 -5.259 -58.961 1.00 95.31 96 LYS A N 1
ATOM 794 C CA . LYS A 1 96 ? 51.714 -6.548 -58.254 1.00 95.31 96 LYS A CA 1
ATOM 795 C C . LYS A 1 96 ? 52.035 -6.432 -56.765 1.00 95.31 96 LYS A C 1
ATOM 797 O O . LYS A 1 96 ? 51.371 -7.055 -55.943 1.00 95.31 96 LYS A O 1
ATOM 802 N N . VAL A 1 97 ? 53.040 -5.634 -56.401 1.00 95.62 97 VAL A N 1
ATOM 803 C CA . VAL A 1 97 ? 53.383 -5.386 -54.991 1.00 95.62 97 VAL A CA 1
ATOM 804 C C . VAL A 1 97 ? 52.242 -4.658 -54.278 1.00 95.62 97 VAL A C 1
ATOM 806 O O . VAL A 1 97 ? 51.888 -5.025 -53.158 1.00 95.62 97 VAL A O 1
ATOM 809 N N . HIS A 1 98 ? 51.639 -3.657 -54.922 1.00 94.62 98 HIS A N 1
ATOM 810 C CA . HIS A 1 98 ? 50.486 -2.946 -54.377 1.00 94.62 98 HIS A CA 1
ATOM 811 C C . HIS A 1 98 ? 49.263 -3.856 -54.244 1.00 94.62 98 HIS A C 1
ATOM 813 O O . HIS A 1 98 ? 48.628 -3.845 -53.193 1.00 94.62 98 HIS A O 1
ATOM 819 N N . GLU A 1 99 ? 48.977 -4.689 -55.244 1.00 94.38 99 GLU A N 1
ATOM 820 C CA . GLU A 1 99 ? 47.904 -5.685 -55.198 1.00 94.38 99 GLU A CA 1
ATOM 821 C C . GLU A 1 99 ? 48.100 -6.656 -54.025 1.00 94.38 99 GLU A C 1
ATOM 823 O O . GLU A 1 99 ? 47.197 -6.827 -53.206 1.00 94.38 99 GLU A O 1
ATOM 828 N N . GLN A 1 100 ? 49.311 -7.200 -53.854 1.00 95.12 100 GLN A N 1
ATOM 829 C CA . GLN A 1 100 ? 49.633 -8.060 -52.713 1.00 95.12 100 GLN A CA 1
ATOM 830 C C . GLN A 1 100 ? 49.497 -7.319 -51.376 1.00 95.12 100 GLN A C 1
ATOM 832 O O . GLN A 1 100 ? 49.038 -7.892 -50.387 1.00 95.12 100 GLN A O 1
ATOM 837 N N . LYS A 1 101 ? 49.879 -6.036 -51.316 1.00 96.06 101 LYS A N 1
ATOM 838 C CA . LYS A 1 101 ? 49.740 -5.233 -50.095 1.00 96.06 101 LYS A CA 1
ATOM 839 C C . LYS A 1 101 ? 48.273 -4.998 -49.740 1.00 96.06 101 LYS A C 1
ATOM 841 O O . LYS A 1 101 ? 47.942 -5.074 -48.559 1.00 96.06 101 LYS A O 1
ATOM 846 N N . VAL A 1 102 ? 47.412 -4.756 -50.730 1.00 95.69 102 VAL A N 1
ATOM 847 C CA . VAL A 1 102 ? 45.960 -4.643 -50.533 1.00 95.69 102 VAL A CA 1
ATOM 848 C C . VAL A 1 102 ? 45.390 -5.967 -50.032 1.00 95.69 102 VAL A C 1
ATOM 850 O O . VAL A 1 102 ? 44.722 -5.967 -49.004 1.00 95.69 102 VAL A O 1
ATOM 853 N N . GLN A 1 103 ? 45.730 -7.096 -50.660 1.00 95.75 103 GLN A N 1
ATOM 854 C CA . GLN A 1 103 ? 45.274 -8.420 -50.213 1.00 95.75 103 GLN A CA 1
ATOM 855 C C . GLN A 1 103 ? 45.691 -8.725 -48.766 1.00 95.75 103 GLN A C 1
ATOM 857 O O . GLN A 1 103 ? 44.883 -9.205 -47.970 1.00 95.75 103 GLN A O 1
ATOM 862 N N . ASN A 1 104 ? 46.935 -8.407 -48.395 1.00 95.50 104 ASN A N 1
ATOM 863 C CA . ASN A 1 104 ? 47.410 -8.592 -47.023 1.00 95.50 104 ASN A CA 1
ATOM 864 C C . ASN A 1 104 ? 46.651 -7.693 -46.036 1.00 95.50 104 ASN A C 1
ATOM 866 O O . ASN A 1 104 ? 46.246 -8.168 -44.979 1.00 95.50 104 ASN A O 1
ATOM 870 N N . LEU A 1 105 ? 46.418 -6.423 -46.384 1.00 96.12 105 LEU A N 1
ATOM 871 C CA . LEU A 1 105 ? 45.631 -5.506 -45.552 1.00 96.12 105 LEU A CA 1
ATOM 872 C C . LEU A 1 105 ? 44.187 -5.993 -45.388 1.00 96.12 105 LEU A C 1
ATOM 874 O O . LEU A 1 105 ? 43.652 -5.964 -44.284 1.00 96.12 105 LEU A O 1
ATOM 878 N N . GLU A 1 106 ? 43.549 -6.477 -46.452 1.00 94.81 106 GLU A N 1
ATOM 879 C CA . GLU A 1 106 ? 42.199 -7.043 -46.381 1.00 94.81 106 GLU A CA 1
ATOM 880 C C . GLU A 1 106 ? 42.140 -8.272 -45.470 1.00 94.81 106 GLU A C 1
ATOM 882 O O . GLU A 1 106 ? 41.198 -8.410 -44.681 1.00 94.81 106 GLU A O 1
ATOM 887 N N . TYR A 1 107 ? 43.152 -9.140 -45.540 1.00 96.69 107 TYR A N 1
ATOM 888 C CA . TYR A 1 107 ? 43.281 -10.291 -44.653 1.00 96.69 107 TYR A CA 1
ATOM 889 C C . TYR A 1 107 ? 43.469 -9.862 -43.192 1.00 96.69 107 TYR A C 1
ATOM 891 O O . TYR A 1 107 ? 42.727 -10.325 -42.325 1.00 96.69 107 TYR A O 1
ATOM 899 N N . GLU A 1 108 ? 44.387 -8.932 -42.918 1.00 95.19 108 GLU A N 1
ATOM 900 C CA . GLU A 1 108 ? 44.614 -8.370 -41.579 1.00 95.19 108 GLU A CA 1
ATOM 901 C C . GLU A 1 108 ? 43.340 -7.722 -41.020 1.00 95.19 108 GLU A C 1
ATOM 903 O O . GLU A 1 108 ? 42.959 -7.977 -39.878 1.00 95.19 108 GLU A O 1
ATOM 908 N N . HIS A 1 109 ? 42.611 -6.952 -41.833 1.00 94.69 109 HIS A N 1
ATOM 909 C CA . HIS A 1 109 ? 41.328 -6.370 -41.443 1.00 94.69 109 HIS A CA 1
ATOM 910 C C . HIS A 1 109 ? 40.255 -7.431 -41.185 1.00 94.69 109 HIS A C 1
ATOM 912 O O . HIS A 1 109 ? 39.447 -7.283 -40.265 1.00 94.69 109 HIS A O 1
ATOM 918 N N . LYS A 1 110 ? 40.197 -8.498 -41.989 1.00 95.06 110 LYS A N 1
ATOM 919 C CA . LYS A 1 110 ? 39.262 -9.608 -41.772 1.00 95.06 110 LYS A CA 1
ATOM 920 C C . LYS A 1 110 ? 39.567 -10.336 -40.465 1.00 95.06 110 LYS A C 1
ATOM 922 O O . LYS A 1 110 ? 38.642 -10.581 -39.697 1.00 95.06 110 LYS A O 1
ATOM 927 N N . GLU A 1 111 ? 40.835 -10.622 -40.199 1.00 95.81 111 GLU A N 1
ATOM 928 C CA . GLU A 1 111 ? 41.266 -11.290 -38.974 1.00 95.81 111 GLU A CA 1
ATOM 929 C C . GLU A 1 111 ? 41.059 -10.400 -37.743 1.00 95.81 111 GLU A C 1
ATOM 931 O O . GLU A 1 111 ? 40.516 -10.857 -36.743 1.00 95.81 111 GLU A O 1
ATOM 936 N N . SER A 1 112 ? 41.365 -9.103 -37.836 1.00 95.50 112 SER A N 1
ATOM 937 C CA . SER A 1 112 ? 41.089 -8.140 -36.766 1.00 95.50 112 SER A CA 1
ATOM 938 C C . SER A 1 112 ? 39.590 -8.041 -36.463 1.00 95.50 112 SER A C 1
ATOM 940 O O . SER A 1 112 ? 39.195 -8.100 -35.300 1.00 95.50 112 SER A O 1
ATOM 942 N N . ARG A 1 113 ? 38.727 -7.987 -37.491 1.00 94.31 113 ARG A N 1
ATOM 943 C CA . ARG A 1 113 ? 37.265 -8.035 -37.301 1.00 94.31 113 ARG A CA 1
ATOM 944 C C . ARG A 1 113 ? 36.813 -9.325 -36.624 1.00 94.31 113 ARG A C 1
ATOM 946 O O . ARG A 1 113 ? 35.953 -9.263 -35.752 1.00 94.31 113 ARG A O 1
ATOM 953 N N . ARG A 1 114 ? 37.390 -10.470 -37.002 1.00 96.00 114 ARG A N 1
ATOM 954 C CA . ARG A 1 114 ? 37.098 -11.767 -36.378 1.00 96.00 114 ARG A CA 1
ATOM 955 C C . ARG A 1 114 ? 37.484 -11.764 -34.899 1.00 96.00 114 ARG A C 1
ATOM 957 O O . ARG A 1 114 ? 36.655 -12.094 -34.068 1.00 96.00 114 ARG A O 1
ATOM 964 N N . GLN A 1 115 ? 38.690 -11.305 -34.566 1.00 95.44 115 GLN A N 1
ATOM 965 C CA . GLN A 1 115 ? 39.165 -11.219 -33.181 1.00 95.44 115 GLN A CA 1
ATOM 966 C C . GLN A 1 115 ? 38.322 -10.270 -32.323 1.00 95.44 115 GLN A C 1
ATOM 968 O O . GLN A 1 115 ? 38.024 -10.581 -31.172 1.00 95.44 115 GLN A O 1
ATOM 973 N N . VAL A 1 116 ? 37.914 -9.122 -32.874 1.00 95.44 116 VAL A N 1
ATOM 974 C CA . VAL A 1 116 ? 37.002 -8.196 -32.186 1.00 95.44 116 VAL A CA 1
ATOM 975 C C . VAL A 1 116 ? 35.632 -8.844 -31.972 1.00 95.44 116 VAL A C 1
ATOM 977 O O . VAL A 1 116 ? 35.077 -8.701 -30.887 1.00 95.44 116 VAL A O 1
ATOM 980 N N . GLY A 1 117 ? 35.118 -9.583 -32.962 1.00 95.94 117 GLY A N 1
ATOM 981 C CA . GLY A 1 117 ? 33.883 -10.362 -32.844 1.00 95.94 117 GLY A CA 1
ATOM 982 C C . GLY A 1 117 ? 33.961 -11.416 -31.739 1.00 95.94 117 GLY A C 1
ATOM 983 O O . GLY A 1 117 ? 33.162 -11.375 -30.811 1.00 95.94 117 GLY A O 1
ATOM 984 N N . ASP A 1 118 ? 34.981 -12.276 -31.771 1.00 95.62 118 ASP A N 1
ATOM 985 C CA . ASP A 1 118 ? 35.196 -13.323 -30.763 1.00 95.62 118 ASP A CA 1
ATOM 986 C C . ASP A 1 118 ? 35.338 -12.726 -29.348 1.00 95.62 118 ASP A C 1
ATOM 988 O O . ASP A 1 118 ? 34.786 -13.246 -28.378 1.00 95.62 118 ASP A O 1
ATOM 992 N N . SER A 1 119 ? 36.067 -11.612 -29.216 1.00 95.25 119 SER A N 1
ATOM 993 C CA . SER A 1 119 ? 36.231 -10.898 -27.944 1.00 95.25 119 SER A CA 1
ATOM 994 C C . SER A 1 119 ? 34.910 -10.314 -27.434 1.00 95.25 119 SER A C 1
ATOM 996 O O . SER A 1 119 ? 34.602 -10.428 -26.246 1.00 95.25 119 SER A O 1
ATOM 998 N N . ALA A 1 120 ? 34.103 -9.731 -28.326 1.00 93.31 120 ALA A N 1
ATOM 999 C CA . ALA A 1 120 ? 32.780 -9.220 -27.988 1.00 93.31 120 ALA A CA 1
ATOM 1000 C C . ALA A 1 120 ? 31.834 -10.351 -27.556 1.00 93.31 120 ALA A C 1
ATOM 1002 O O . ALA A 1 120 ? 31.169 -10.222 -26.529 1.00 93.31 120 ALA A O 1
ATOM 1003 N N . ASP A 1 121 ? 31.828 -11.478 -28.270 1.00 95.44 121 ASP A N 1
ATOM 1004 C CA . ASP A 1 121 ? 31.007 -12.644 -27.934 1.00 95.44 121 ASP A CA 1
ATOM 1005 C C . ASP A 1 121 ? 31.405 -13.241 -26.576 1.00 95.44 121 ASP A C 1
ATOM 1007 O O . ASP A 1 121 ? 30.539 -13.525 -25.745 1.00 95.44 121 ASP A O 1
ATOM 1011 N N . MET A 1 122 ? 32.708 -13.353 -26.290 1.00 96.12 122 MET A N 1
ATOM 1012 C CA . MET A 1 122 ? 33.201 -13.771 -24.971 1.00 96.12 122 MET A CA 1
ATOM 1013 C C . MET A 1 122 ? 32.799 -12.794 -23.859 1.00 96.12 122 MET A C 1
ATOM 1015 O O . MET A 1 122 ? 32.436 -13.228 -22.765 1.00 96.12 122 MET A O 1
ATOM 1019 N N . ALA A 1 123 ? 32.845 -11.483 -24.115 1.00 95.12 123 ALA A N 1
ATOM 1020 C CA . ALA A 1 123 ? 32.422 -10.476 -23.145 1.00 95.12 123 ALA A CA 1
ATOM 1021 C C . ALA A 1 123 ? 30.919 -10.582 -22.839 1.00 95.12 123 ALA A C 1
ATOM 1023 O O . ALA A 1 123 ? 30.537 -10.603 -21.668 1.00 95.12 123 ALA A O 1
ATOM 1024 N N . VAL A 1 124 ? 30.083 -10.734 -23.873 1.00 95.56 124 VAL A N 1
ATOM 1025 C CA . VAL A 1 124 ? 28.633 -10.937 -23.728 1.00 95.56 124 VAL A CA 1
ATOM 1026 C C . VAL A 1 124 ? 28.336 -12.229 -22.971 1.00 95.56 124 VAL A C 1
ATOM 1028 O O . VAL A 1 124 ? 27.476 -12.241 -22.091 1.00 95.56 124 VAL A O 1
ATOM 1031 N N . GLN A 1 125 ? 29.043 -13.317 -23.277 1.00 96.25 125 GLN A N 1
ATOM 1032 C CA . GLN A 1 125 ? 28.861 -14.591 -22.588 1.00 96.25 125 GLN A CA 1
ATOM 1033 C C . GLN A 1 125 ? 29.228 -14.487 -21.103 1.00 96.25 125 GLN A C 1
ATOM 1035 O O . GLN A 1 125 ? 28.452 -14.911 -20.249 1.00 96.25 125 GLN A O 1
ATOM 1040 N N . LYS A 1 126 ? 30.353 -13.841 -20.781 1.00 96.06 126 LYS A N 1
ATOM 1041 C CA . LYS A 1 126 ? 30.767 -13.600 -19.395 1.00 96.06 126 LYS A CA 1
ATOM 1042 C C . LYS A 1 126 ? 29.761 -12.735 -18.634 1.00 96.06 126 LYS A C 1
ATOM 1044 O O . LYS A 1 126 ? 29.462 -13.018 -17.479 1.00 96.06 126 LYS A O 1
ATOM 1049 N N . GLU A 1 127 ? 29.225 -11.690 -19.262 1.00 94.44 127 GLU A N 1
ATOM 1050 C CA . GLU A 1 127 ? 28.197 -10.847 -18.643 1.00 94.44 127 GLU A CA 1
ATOM 1051 C C . GLU A 1 127 ? 26.899 -11.628 -18.396 1.00 94.44 127 GLU A C 1
ATOM 1053 O O . GLU A 1 127 ? 26.295 -11.494 -17.331 1.00 94.44 127 GLU A O 1
ATOM 1058 N N . ARG A 1 128 ? 26.503 -12.506 -19.330 1.00 94.44 128 ARG A N 1
ATOM 1059 C CA . ARG A 1 128 ? 25.365 -13.416 -19.141 1.00 94.44 128 ARG A CA 1
ATOM 1060 C C . ARG A 1 128 ? 25.580 -14.361 -17.964 1.00 94.44 128 ARG A C 1
ATOM 1062 O O . ARG A 1 128 ? 24.661 -14.496 -17.165 1.00 94.44 128 ARG A O 1
ATOM 1069 N N . GLU A 1 129 ? 26.761 -14.962 -17.842 1.00 96.25 129 GLU A N 1
ATOM 1070 C CA . GLU A 1 129 ? 27.115 -15.861 -16.733 1.00 96.25 129 GLU A CA 1
ATOM 1071 C C . GLU A 1 129 ? 27.070 -15.138 -15.381 1.00 96.25 129 GLU A C 1
ATOM 1073 O O . GLU A 1 129 ? 26.383 -15.580 -14.460 1.00 96.25 129 GLU A O 1
ATOM 1078 N N . VAL A 1 130 ? 27.696 -13.959 -15.289 1.00 96.00 130 VAL A N 1
ATOM 1079 C CA . VAL A 1 130 ? 27.655 -13.118 -14.080 1.00 96.00 130 VAL A CA 1
ATOM 1080 C C . VAL A 1 130 ? 26.220 -12.729 -13.725 1.00 96.00 130 VAL A C 1
ATOM 1082 O O . VAL A 1 130 ? 25.833 -12.773 -12.557 1.00 96.00 130 VAL A O 1
ATOM 1085 N N . HIS A 1 131 ? 25.405 -12.370 -14.719 1.00 94.44 131 HIS A N 1
ATOM 1086 C CA . HIS A 1 131 ? 23.998 -12.060 -14.497 1.00 94.44 131 HIS A CA 1
ATOM 1087 C C . HIS A 1 131 ? 23.216 -13.288 -14.010 1.00 94.44 131 HIS A C 1
ATOM 1089 O O . HIS A 1 131 ? 22.428 -13.173 -13.071 1.00 94.44 131 HIS A O 1
ATOM 1095 N N . THR A 1 132 ? 23.414 -14.466 -14.613 1.00 96.25 132 THR A N 1
ATOM 1096 C CA . THR A 1 132 ? 22.733 -15.693 -14.176 1.00 96.25 132 THR A CA 1
ATOM 1097 C C . THR A 1 132 ? 23.114 -16.083 -12.754 1.00 96.25 132 THR A C 1
ATOM 1099 O O . THR A 1 132 ? 22.220 -16.392 -11.965 1.00 96.25 132 THR A O 1
ATOM 1102 N N . ASP A 1 133 ? 24.394 -15.984 -12.397 1.00 96.44 133 ASP A N 1
ATOM 1103 C CA . ASP A 1 133 ? 24.876 -16.272 -11.045 1.00 96.44 133 ASP A CA 1
ATOM 1104 C C . ASP A 1 133 ? 24.301 -15.273 -10.035 1.00 96.44 133 ASP A C 1
ATOM 1106 O O . ASP A 1 133 ? 23.741 -15.675 -9.014 1.00 96.44 133 ASP A O 1
ATOM 1110 N N . GLY A 1 134 ? 24.300 -13.978 -10.371 1.00 96.31 134 GLY A N 1
ATOM 1111 C CA . GLY A 1 134 ? 23.681 -12.943 -9.543 1.00 96.31 134 GLY A CA 1
ATOM 1112 C C . GLY A 1 134 ? 22.183 -13.175 -9.315 1.00 96.31 134 GLY A C 1
ATOM 1113 O O . GLY A 1 134 ? 21.684 -12.999 -8.203 1.00 96.31 134 GLY A O 1
ATOM 1114 N N . VAL A 1 135 ? 21.444 -13.626 -10.335 1.00 95.06 135 VAL A N 1
ATOM 1115 C CA . VAL A 1 135 ? 20.021 -13.983 -10.196 1.00 95.06 135 VAL A CA 1
ATOM 1116 C C . VAL A 1 135 ? 19.826 -15.213 -9.307 1.00 95.06 135 VAL A C 1
ATOM 1118 O O . VAL A 1 135 ? 18.866 -15.258 -8.529 1.00 95.06 135 VAL A O 1
ATOM 1121 N N . LEU A 1 136 ? 20.702 -16.215 -9.399 1.00 96.25 136 LEU A N 1
ATOM 1122 C CA . LEU A 1 136 ? 20.650 -17.394 -8.533 1.00 96.25 136 LEU A CA 1
ATOM 1123 C C . LEU A 1 136 ? 20.906 -17.020 -7.072 1.00 96.25 136 LEU A C 1
ATOM 1125 O O . LEU A 1 136 ? 20.146 -17.449 -6.201 1.00 96.25 136 LEU A O 1
ATOM 1129 N N . ASP A 1 137 ? 21.910 -16.190 -6.805 1.00 96.44 137 ASP A N 1
ATOM 1130 C CA . ASP A 1 137 ? 22.246 -15.765 -5.447 1.00 96.44 137 ASP A CA 1
ATOM 1131 C C . ASP A 1 137 ? 21.166 -14.860 -4.847 1.00 96.44 137 ASP A C 1
ATOM 1133 O O . ASP A 1 137 ? 20.689 -15.139 -3.746 1.00 96.44 137 ASP A O 1
ATOM 1137 N N . MET A 1 138 ? 20.631 -13.898 -5.610 1.00 95.25 138 MET A N 1
ATOM 1138 C CA . MET A 1 138 ? 19.464 -13.113 -5.177 1.00 95.25 138 MET A CA 1
ATOM 1139 C C . MET A 1 138 ? 18.252 -13.999 -4.850 1.00 95.25 138 MET A C 1
ATOM 1141 O O . MET A 1 138 ? 17.496 -13.718 -3.918 1.00 95.25 138 MET A O 1
ATOM 1145 N N . ASN A 1 139 ? 18.028 -15.080 -5.606 1.00 95.50 139 ASN A N 1
ATOM 1146 C CA . ASN A 1 139 ? 16.940 -16.012 -5.313 1.00 95.50 139 ASN A CA 1
ATOM 1147 C C . ASN A 1 139 ? 17.193 -16.830 -4.039 1.00 95.50 139 ASN A C 1
ATOM 1149 O O . ASN A 1 139 ? 16.237 -17.066 -3.294 1.00 95.50 139 ASN A O 1
ATOM 1153 N N . LYS A 1 140 ? 18.441 -17.231 -3.761 1.00 96.94 140 LYS A N 1
ATOM 1154 C CA . LYS A 1 140 ? 18.816 -17.884 -2.495 1.00 96.94 140 LYS A CA 1
ATOM 1155 C C . LYS A 1 140 ? 18.596 -16.943 -1.312 1.00 96.94 140 LYS A C 1
ATOM 1157 O O . LYS A 1 140 ? 17.873 -17.316 -0.391 1.00 96.94 140 LYS A O 1
ATOM 1162 N N . GLU A 1 141 ? 19.102 -15.711 -1.381 1.00 96.62 141 GLU A N 1
ATOM 1163 C CA . GLU A 1 141 ? 18.906 -14.690 -0.340 1.00 96.62 141 GLU A CA 1
ATOM 1164 C C . GLU A 1 141 ? 17.418 -14.413 -0.099 1.00 96.62 141 GLU A C 1
ATOM 1166 O O . GLU A 1 141 ? 16.938 -14.404 1.033 1.00 96.62 141 GLU A O 1
ATOM 1171 N N . LYS A 1 142 ? 16.630 -14.274 -1.171 1.00 96.75 142 LYS A N 1
ATOM 1172 C CA . LYS A 1 142 ? 15.172 -14.117 -1.080 1.00 96.75 142 LYS A CA 1
ATOM 1173 C C . LYS A 1 142 ? 14.500 -15.291 -0.363 1.00 96.75 142 LYS A C 1
ATOM 1175 O O . LYS A 1 142 ? 13.530 -15.074 0.368 1.00 96.75 142 LYS A O 1
ATOM 1180 N N . LEU A 1 143 ? 14.934 -16.530 -0.606 1.00 96.50 143 LEU A N 1
ATOM 1181 C CA . LEU A 1 143 ? 14.398 -17.712 0.078 1.00 96.50 143 LEU A CA 1
ATOM 1182 C C . LEU A 1 143 ? 14.802 -17.735 1.555 1.00 96.50 143 LEU A C 1
ATOM 1184 O O . LEU A 1 143 ? 13.959 -18.039 2.401 1.00 96.50 143 LEU A O 1
ATOM 1188 N N . GLU A 1 144 ? 16.039 -17.359 1.866 1.00 97.00 144 GLU A N 1
ATOM 1189 C CA . GLU A 1 144 ? 16.541 -17.266 3.235 1.00 97.00 144 GLU A CA 1
ATOM 1190 C C . GLU A 1 144 ? 15.795 -16.197 4.042 1.00 97.00 144 GLU A C 1
ATOM 1192 O O . GLU A 1 144 ? 15.224 -16.510 5.085 1.00 97.00 144 GLU A O 1
ATOM 1197 N N . ILE A 1 145 ? 15.634 -14.990 3.493 1.00 95.94 145 ILE A N 1
ATOM 1198 C CA . ILE A 1 145 ? 14.842 -13.915 4.109 1.00 95.94 145 ILE A CA 1
ATOM 1199 C C . ILE A 1 145 ? 13.390 -14.363 4.330 1.00 95.94 145 ILE A C 1
ATOM 1201 O O . ILE A 1 145 ? 12.790 -14.076 5.368 1.00 95.94 145 ILE A O 1
ATOM 1205 N N . LYS A 1 146 ? 12.789 -15.090 3.376 1.00 95.81 146 LYS A N 1
ATOM 1206 C CA . LYS A 1 146 ? 11.434 -15.641 3.550 1.00 95.81 146 LYS A CA 1
ATOM 1207 C C . LYS A 1 146 ? 11.363 -16.661 4.686 1.00 95.81 146 LYS A C 1
ATOM 1209 O O . LYS A 1 146 ? 10.354 -16.684 5.395 1.00 95.81 146 LYS A O 1
ATOM 1214 N N . ARG A 1 147 ? 12.392 -17.498 4.847 1.00 97.00 147 ARG A N 1
ATOM 1215 C CA . ARG A 1 147 ? 12.495 -18.470 5.942 1.00 97.00 147 ARG A CA 1
ATOM 1216 C C . ARG A 1 147 ? 12.617 -17.754 7.285 1.00 97.00 147 ARG A C 1
ATOM 1218 O O . ARG A 1 147 ? 11.779 -17.994 8.148 1.00 97.00 147 ARG A O 1
ATOM 1225 N N . GLU A 1 148 ? 13.548 -16.813 7.419 1.00 96.62 148 GLU A N 1
ATOM 1226 C CA . GLU A 1 148 ? 13.728 -16.018 8.642 1.00 96.62 148 GLU A CA 1
ATOM 1227 C C . GLU A 1 148 ? 12.460 -15.246 9.022 1.00 96.62 148 GLU A C 1
ATOM 1229 O O . GLU A 1 148 ? 12.067 -15.183 10.186 1.00 96.62 148 GLU A O 1
ATOM 1234 N N . LEU A 1 149 ? 11.769 -14.672 8.034 1.00 95.62 149 LEU A N 1
ATOM 1235 C CA . LEU A 1 149 ? 10.523 -13.949 8.265 1.00 95.62 149 LEU A CA 1
ATOM 1236 C C . LEU A 1 149 ? 9.402 -14.885 8.735 1.00 95.62 149 LEU A C 1
ATOM 1238 O O . LEU A 1 149 ? 8.571 -14.480 9.549 1.00 95.62 149 LEU A O 1
ATOM 1242 N N . LYS A 1 150 ? 9.373 -16.133 8.253 1.00 96.31 150 LYS A N 1
ATOM 1243 C CA . LYS A 1 150 ? 8.438 -17.158 8.732 1.00 96.31 150 LYS A CA 1
ATOM 1244 C C . LYS A 1 150 ? 8.778 -17.606 10.156 1.00 96.31 150 LYS A C 1
ATOM 1246 O O . LYS A 1 150 ? 7.863 -17.709 10.967 1.00 96.31 150 LYS A O 1
ATOM 1251 N N . GLU A 1 151 ? 10.056 -17.815 10.464 1.00 96.25 151 GLU A N 1
ATOM 1252 C CA . GLU A 1 151 ? 10.539 -18.167 11.807 1.00 96.25 151 GLU A CA 1
ATOM 1253 C C . GLU A 1 151 ? 10.201 -17.063 12.819 1.00 96.25 151 GLU A C 1
ATOM 1255 O O . GLU A 1 151 ? 9.495 -17.325 13.789 1.00 96.25 151 GLU A O 1
ATOM 1260 N N . ARG A 1 152 ? 10.536 -15.799 12.523 1.00 94.94 152 ARG A N 1
ATOM 1261 C CA . ARG A 1 152 ? 10.162 -14.649 13.369 1.00 94.94 152 ARG A CA 1
ATOM 1262 C C . ARG A 1 152 ? 8.654 -14.500 13.552 1.00 94.94 152 ARG A C 1
ATOM 1264 O O . ARG A 1 152 ? 8.196 -14.096 14.618 1.00 94.94 152 ARG A O 1
ATOM 1271 N N . ARG A 1 153 ? 7.853 -14.779 12.516 1.00 93.75 153 ARG A N 1
ATOM 1272 C CA . ARG A 1 153 ? 6.384 -14.761 12.637 1.00 93.75 153 ARG A CA 1
ATOM 1273 C C . ARG A 1 153 ? 5.891 -15.829 13.607 1.00 93.75 153 ARG A C 1
ATOM 1275 O O . ARG A 1 153 ? 5.038 -15.509 14.427 1.00 93.75 153 ARG A O 1
ATOM 1282 N N . LEU A 1 154 ? 6.433 -17.043 13.524 1.00 96.00 154 LEU A N 1
ATOM 1283 C CA . LEU A 1 154 ? 6.080 -18.138 14.423 1.00 96.00 154 LEU A CA 1
ATOM 1284 C C . LEU A 1 154 ? 6.487 -17.819 15.869 1.00 96.00 154 LEU A C 1
ATOM 1286 O O . LEU A 1 154 ? 5.666 -17.933 16.773 1.00 96.00 154 LEU A O 1
ATOM 1290 N N . GLU A 1 155 ? 7.707 -17.319 16.079 1.00 96.44 155 GLU A N 1
ATOM 1291 C CA . GLU A 1 155 ? 8.187 -16.890 17.399 1.00 96.44 155 GLU A CA 1
ATOM 1292 C C . GLU A 1 155 ? 7.306 -15.795 18.013 1.00 96.44 155 GLU A C 1
ATOM 1294 O O . GLU A 1 155 ? 6.963 -15.853 19.197 1.00 96.44 155 GLU A O 1
ATOM 1299 N N . ASN A 1 156 ? 6.903 -14.808 17.205 1.00 94.06 156 ASN A N 1
ATOM 1300 C CA . ASN A 1 156 ? 5.996 -13.749 17.636 1.00 94.06 156 ASN A CA 1
ATOM 1301 C C . ASN A 1 156 ? 4.602 -14.294 17.967 1.00 94.06 156 ASN A C 1
ATOM 1303 O O . ASN A 1 156 ? 4.024 -13.901 18.979 1.00 94.06 156 ASN 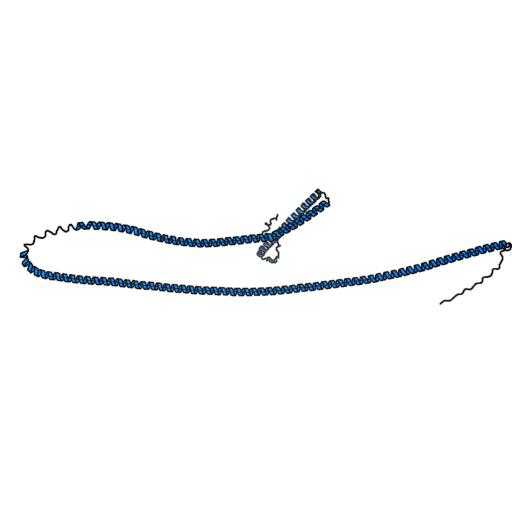A O 1
ATOM 1307 N N . GLU A 1 157 ? 4.062 -15.201 17.150 1.00 94.88 157 GLU A N 1
ATOM 1308 C CA . GLU A 1 157 ? 2.777 -15.855 17.415 1.00 94.88 157 GLU A CA 1
ATOM 1309 C C . GLU A 1 157 ? 2.817 -16.635 18.737 1.00 94.88 157 GLU A C 1
ATOM 1311 O O . GLU A 1 157 ? 1.916 -16.499 19.568 1.00 94.88 157 GLU A O 1
ATOM 1316 N N . ASP A 1 158 ? 3.892 -17.381 18.986 1.00 95.81 158 ASP A N 1
ATOM 1317 C CA . ASP A 1 158 ? 4.103 -18.109 20.238 1.00 95.81 158 ASP A CA 1
ATOM 1318 C C . ASP A 1 158 ? 4.326 -17.167 21.431 1.00 95.81 158 ASP A C 1
ATOM 1320 O O . ASP A 1 158 ? 3.905 -17.459 22.555 1.00 95.81 158 ASP A O 1
ATOM 1324 N N . GLY A 1 159 ? 4.957 -16.011 21.211 1.00 95.94 159 GLY A N 1
ATOM 1325 C CA . GLY A 1 159 ? 5.057 -14.928 22.189 1.00 95.94 159 GLY A CA 1
ATOM 1326 C C . GLY A 1 159 ? 3.684 -14.382 22.584 1.00 95.94 159 GLY A C 1
ATOM 1327 O O . GLY A 1 159 ? 3.358 -14.325 23.771 1.00 95.94 159 GLY A O 1
ATOM 1328 N N . VAL A 1 160 ? 2.840 -14.060 21.598 1.00 95.44 160 VAL A N 1
ATOM 1329 C CA . VAL A 1 160 ? 1.462 -13.593 21.821 1.00 95.44 160 VAL A CA 1
ATOM 1330 C C . VAL A 1 160 ? 0.637 -14.663 22.533 1.00 95.44 160 VAL A C 1
ATOM 1332 O O . VAL A 1 160 ? -0.009 -14.354 23.533 1.00 95.44 160 VAL A O 1
ATOM 1335 N N . LYS A 1 161 ? 0.710 -15.931 22.104 1.00 96.06 161 LYS A N 1
ATOM 1336 C CA . LYS A 1 161 ? 0.023 -17.047 22.778 1.00 96.06 161 LYS A CA 1
ATOM 1337 C C . LYS A 1 161 ? 0.437 -17.168 24.242 1.00 96.06 161 LYS A C 1
ATOM 1339 O O . LYS A 1 161 ? -0.434 -17.309 25.100 1.00 96.06 161 LYS A O 1
ATOM 1344 N N . ARG A 1 162 ? 1.737 -17.073 24.553 1.00 96.06 162 ARG A N 1
ATOM 1345 C CA . ARG A 1 162 ? 2.238 -17.101 25.939 1.00 96.06 162 ARG A CA 1
ATOM 1346 C C . ARG A 1 162 ? 1.687 -15.943 26.770 1.00 96.06 162 ARG A C 1
ATOM 1348 O O . ARG A 1 162 ? 1.248 -16.172 27.896 1.00 96.06 162 ARG A O 1
ATOM 1355 N N . ILE A 1 163 ? 1.651 -14.732 26.216 1.00 94.88 163 ILE A N 1
ATOM 1356 C CA . ILE A 1 163 ? 1.077 -13.556 26.887 1.00 94.88 163 ILE A CA 1
ATOM 1357 C C . ILE A 1 163 ? -0.427 -13.749 27.131 1.00 94.88 163 ILE A C 1
ATOM 1359 O O . ILE A 1 163 ? -0.891 -13.574 28.257 1.00 94.88 163 ILE A O 1
ATOM 1363 N N . SER A 1 164 ? -1.188 -14.176 26.120 1.00 94.69 164 SER A N 1
ATOM 1364 C CA . SER A 1 164 ? -2.627 -14.444 26.245 1.00 94.69 164 SER A CA 1
ATOM 1365 C C . SER A 1 164 ? -2.930 -15.536 27.273 1.00 94.69 164 SER A C 1
ATOM 1367 O O . SER A 1 164 ? -3.839 -15.374 28.085 1.00 94.69 164 SER A O 1
ATOM 1369 N N . GLN A 1 165 ? -2.150 -16.621 27.298 1.00 96.12 165 GLN A N 1
ATOM 1370 C CA . GLN A 1 165 ? -2.263 -17.658 28.328 1.00 96.12 165 GLN A CA 1
ATOM 1371 C C . GLN A 1 165 ? -1.920 -17.118 29.723 1.00 96.12 165 GLN A C 1
ATOM 1373 O O . GLN A 1 165 ? -2.576 -17.485 30.698 1.00 96.12 165 GLN A O 1
ATOM 1378 N N . GLY A 1 166 ? -0.923 -16.235 29.829 1.00 96.69 166 GLY A N 1
ATOM 1379 C CA . GLY A 1 166 ? -0.591 -15.527 31.065 1.00 96.69 166 GLY A CA 1
ATOM 1380 C C . GLY A 1 166 ? -1.765 -14.693 31.579 1.00 96.69 166 GLY A C 1
ATOM 1381 O O . GLY A 1 166 ? -2.165 -14.849 32.732 1.00 96.69 166 GLY A O 1
ATOM 1382 N N . PHE A 1 167 ? -2.383 -13.884 30.714 1.00 94.12 167 PHE A N 1
ATOM 1383 C CA . PHE A 1 167 ? -3.571 -13.105 31.065 1.00 94.12 167 PHE A CA 1
ATOM 1384 C C . PHE A 1 167 ? -4.763 -13.984 31.444 1.00 94.12 167 PHE A C 1
ATOM 1386 O O . PHE A 1 167 ? -5.416 -13.701 32.444 1.00 94.12 167 PHE A O 1
ATOM 1393 N N . ALA A 1 168 ? -5.018 -15.073 30.714 1.00 94.62 168 ALA A N 1
ATOM 1394 C CA . ALA A 1 168 ? -6.090 -16.011 31.045 1.00 94.62 168 ALA A CA 1
ATOM 1395 C C . ALA A 1 168 ? -5.896 -16.633 32.439 1.00 94.62 168 ALA A C 1
ATOM 1397 O O . ALA A 1 168 ? -6.840 -16.697 33.225 1.00 94.62 168 ALA A O 1
ATOM 1398 N N . LYS A 1 169 ? -4.661 -17.025 32.786 1.00 96.75 169 LYS A N 1
ATOM 1399 C CA . LYS A 1 169 ? -4.325 -17.530 34.127 1.00 96.75 169 LYS A CA 1
ATOM 1400 C C . LYS A 1 169 ? -4.513 -16.463 35.207 1.00 96.75 169 LYS A C 1
ATOM 1402 O O . LYS A 1 169 ? -5.058 -16.773 36.262 1.00 96.75 169 LYS A O 1
ATOM 1407 N N . SER A 1 170 ? -4.086 -15.224 34.963 1.00 95.88 170 SER A N 1
ATOM 1408 C CA . SER A 1 170 ? -4.275 -14.117 35.912 1.00 95.88 170 SER A CA 1
ATOM 1409 C C . SER A 1 170 ? -5.751 -13.773 36.116 1.00 95.88 170 SER A C 1
ATOM 1411 O O . SER A 1 170 ? -6.170 -13.574 37.251 1.00 95.88 170 SER A O 1
ATOM 1413 N N . LEU A 1 171 ? -6.556 -13.772 35.048 1.00 95.56 171 LEU A N 1
ATOM 1414 C CA . LEU A 1 171 ? -8.006 -13.570 35.122 1.00 95.56 171 LEU A CA 1
ATOM 1415 C C . LEU A 1 171 ? -8.702 -14.690 35.898 1.00 95.56 171 LEU A C 1
ATOM 1417 O O . LEU A 1 171 ? -9.564 -14.402 36.721 1.00 95.56 171 LEU A O 1
ATOM 1421 N N . LEU A 1 172 ? -8.312 -15.950 35.680 1.00 96.25 172 LEU A N 1
ATOM 1422 C CA . LEU A 1 172 ? -8.833 -17.083 36.449 1.00 96.25 172 LEU A CA 1
ATOM 1423 C C . LEU A 1 172 ? -8.504 -16.957 37.938 1.00 96.25 172 LEU A C 1
ATOM 1425 O O . LEU A 1 172 ? -9.396 -17.116 38.762 1.00 96.25 172 LEU A O 1
ATOM 1429 N N . LYS A 1 173 ? -7.257 -16.613 38.285 1.00 96.81 173 LYS A N 1
ATOM 1430 C CA . LYS A 1 173 ? -6.866 -16.372 39.683 1.00 96.81 173 LYS A CA 1
ATOM 1431 C C . LYS A 1 173 ? -7.652 -15.225 40.310 1.00 96.81 173 LYS A C 1
ATOM 1433 O O . LYS A 1 173 ? -8.082 -15.341 41.449 1.00 96.81 173 LYS A O 1
ATOM 1438 N N . LEU A 1 174 ? -7.845 -14.132 39.575 1.00 95.75 174 LEU A N 1
ATOM 1439 C CA . LEU A 1 174 ? -8.604 -12.984 40.061 1.00 95.75 174 LEU A CA 1
ATOM 1440 C C . LEU A 1 174 ? -10.079 -13.347 40.279 1.00 95.75 174 LEU A C 1
ATOM 1442 O O . LEU A 1 174 ? -10.657 -12.978 41.295 1.00 95.75 174 LEU A O 1
ATOM 1446 N N . ARG A 1 175 ? -10.674 -14.110 39.355 1.00 95.81 175 ARG A N 1
ATOM 1447 C CA . ARG A 1 175 ? -12.034 -14.633 39.505 1.00 95.81 175 ARG A CA 1
ATOM 1448 C C . ARG A 1 175 ? -12.156 -15.515 40.746 1.00 95.81 175 ARG A C 1
ATOM 1450 O O . ARG A 1 175 ? -13.067 -15.293 41.530 1.00 95.81 175 ARG A O 1
ATOM 1457 N N . ASP A 1 176 ? -11.234 -16.454 40.934 1.00 96.56 176 ASP A N 1
ATOM 1458 C CA . ASP A 1 176 ? -11.223 -17.350 42.095 1.00 96.56 176 ASP A CA 1
ATOM 1459 C C . ASP A 1 176 ? -11.083 -16.568 43.414 1.00 96.56 176 ASP A C 1
ATOM 1461 O O . ASP A 1 176 ? -11.813 -16.808 44.370 1.00 96.56 176 ASP A O 1
ATOM 1465 N N . GLN A 1 177 ? -10.227 -15.540 43.444 1.00 96.81 177 GLN A N 1
ATOM 1466 C CA . GLN A 1 177 ? -10.119 -14.626 44.587 1.00 96.81 177 GLN A CA 1
ATOM 1467 C C . GLN A 1 177 ? -11.432 -13.891 44.875 1.00 96.81 177 GLN A C 1
ATOM 1469 O O . GLN A 1 177 ? -11.846 -13.818 46.029 1.00 96.81 177 GLN A O 1
ATOM 1474 N N . PHE A 1 178 ? -12.105 -13.356 43.851 1.00 95.81 178 PHE A N 1
ATOM 1475 C CA . PHE A 1 178 ? -13.400 -12.699 44.035 1.00 95.81 178 PHE A CA 1
ATOM 1476 C C . PHE A 1 178 ? -14.481 -13.667 44.510 1.00 95.81 178 PHE A C 1
ATOM 1478 O O . PHE A 1 178 ? -15.274 -13.302 45.371 1.00 95.81 178 PHE A O 1
ATOM 1485 N N . GLU A 1 179 ? -14.503 -14.887 43.983 1.00 95.62 179 GLU A N 1
ATOM 1486 C CA . GLU A 1 179 ? -15.482 -15.910 44.347 1.00 95.62 179 GLU A CA 1
ATOM 1487 C C . GLU A 1 179 ? -15.286 -16.376 45.797 1.00 95.62 179 GLU A C 1
ATOM 1489 O O . GLU A 1 179 ? -16.252 -16.441 46.558 1.00 95.62 179 GLU A O 1
ATOM 1494 N N . ASN A 1 180 ? -14.035 -16.580 46.219 1.00 96.62 180 ASN A N 1
ATOM 1495 C CA . ASN A 1 180 ? -13.692 -16.899 47.605 1.00 96.62 180 ASN A CA 1
ATOM 1496 C C . ASN A 1 180 ? -14.016 -15.740 48.559 1.00 96.62 180 ASN A C 1
ATOM 1498 O O . ASN A 1 180 ? -14.622 -15.964 49.605 1.00 96.62 180 ASN A O 1
ATOM 1502 N N . ASN A 1 181 ? -13.683 -14.499 48.190 1.00 96.06 181 ASN A N 1
ATOM 1503 C CA . ASN A 1 181 ? -14.022 -13.320 48.993 1.00 96.06 181 ASN A CA 1
ATOM 1504 C C . ASN A 1 181 ? -15.538 -13.135 49.117 1.00 96.06 181 ASN A C 1
ATOM 1506 O O . ASN A 1 181 ? -16.030 -12.791 50.188 1.00 96.06 181 ASN A O 1
ATOM 1510 N N . HIS A 1 182 ? -16.285 -13.366 48.034 1.00 94.88 182 HIS A N 1
ATOM 1511 C CA . HIS A 1 182 ? -17.740 -13.274 48.047 1.00 94.88 182 HIS A CA 1
ATOM 1512 C C . HIS A 1 182 ? -18.359 -14.348 48.944 1.00 94.88 182 HIS A C 1
ATOM 1514 O O . HIS A 1 182 ? -19.228 -14.028 49.749 1.00 94.88 182 HIS A O 1
ATOM 1520 N N . ARG A 1 183 ? -17.862 -15.590 48.864 1.00 96.62 183 ARG A N 1
ATOM 1521 C CA . ARG A 1 183 ? -18.302 -16.692 49.726 1.00 96.62 183 ARG A CA 1
ATOM 1522 C C . ARG A 1 183 ? -18.019 -16.413 51.201 1.00 96.62 183 ARG A C 1
ATOM 1524 O O . ARG A 1 183 ? -18.920 -16.554 52.015 1.00 96.62 183 ARG A O 1
ATOM 1531 N N . ALA A 1 184 ? -16.812 -15.953 51.530 1.00 95.81 184 ALA A N 1
ATOM 1532 C CA . ALA A 1 184 ? -16.449 -15.598 52.901 1.00 95.81 184 ALA A CA 1
ATOM 1533 C C . ALA A 1 184 ? -17.319 -14.454 53.449 1.00 95.81 184 ALA A C 1
ATOM 1535 O O . ALA A 1 184 ? -17.750 -14.491 54.597 1.00 95.81 184 ALA A O 1
ATOM 1536 N N . LEU A 1 185 ? -17.612 -13.443 52.623 1.00 95.12 185 LEU A N 1
ATOM 1537 C CA . LEU A 1 185 ? -18.491 -12.342 53.013 1.00 95.12 185 LEU A CA 1
ATOM 1538 C C . LEU A 1 185 ? -19.939 -12.812 53.217 1.00 95.12 185 LEU A C 1
ATOM 1540 O O . LEU A 1 185 ? -20.609 -12.358 54.141 1.00 95.12 185 LEU A O 1
ATOM 1544 N N . GLN A 1 186 ? -20.419 -13.722 52.369 1.00 94.19 186 GLN A N 1
ATOM 1545 C CA . GLN A 1 186 ? -21.737 -14.328 52.517 1.00 94.19 186 GLN A CA 1
ATOM 1546 C C . GLN A 1 186 ? -21.836 -15.129 53.823 1.00 94.19 186 GLN A C 1
ATOM 1548 O O . GLN A 1 186 ? -22.771 -14.896 54.583 1.00 94.19 186 GLN A O 1
ATOM 1553 N N . GLU A 1 187 ? -20.855 -15.988 54.121 1.00 96.81 187 GLU A N 1
ATOM 1554 C CA . GLU A 1 187 ? -20.792 -16.740 55.386 1.00 96.81 187 GLU A CA 1
ATOM 1555 C C . GLU A 1 187 ? -20.801 -15.806 56.604 1.00 96.81 187 GLU A C 1
ATOM 1557 O O . GLU A 1 187 ? -21.559 -16.034 57.542 1.00 96.81 187 GLU A O 1
ATOM 1562 N N . GLN A 1 188 ? -20.034 -14.710 56.570 1.00 96.75 188 GLN A N 1
ATOM 1563 C CA . GLN A 1 188 ? -20.035 -13.719 57.654 1.00 96.75 188 GLN A CA 1
ATOM 1564 C C . GLN A 1 188 ? -21.416 -13.092 57.882 1.00 96.75 188 GLN A C 1
ATOM 1566 O O . GLN A 1 188 ? -21.828 -12.906 59.027 1.00 96.75 188 GLN A O 1
ATOM 1571 N N . TYR A 1 189 ? -22.142 -12.747 56.816 1.00 94.38 189 TYR A N 1
ATOM 1572 C CA . TYR A 1 189 ? -23.486 -12.183 56.954 1.00 94.38 189 TYR A CA 1
ATOM 1573 C C . TYR A 1 189 ? -24.517 -13.224 57.392 1.00 94.38 189 TYR A C 1
ATOM 1575 O O . TYR A 1 189 ? -25.402 -12.895 58.180 1.00 94.38 189 TYR A O 1
ATOM 1583 N N . GLU A 1 190 ? -24.411 -14.465 56.919 1.00 95.81 190 GLU A N 1
ATOM 1584 C CA . GLU A 1 190 ? -25.262 -15.567 57.376 1.00 95.81 190 GLU A CA 1
ATOM 1585 C C . GLU A 1 190 ? -25.059 -15.836 58.873 1.00 95.81 190 GLU A C 1
ATOM 1587 O O . GLU A 1 190 ? -26.041 -15.945 59.609 1.00 95.81 190 GLU A O 1
ATOM 1592 N N . GLU A 1 191 ? -23.811 -15.833 59.349 1.00 96.75 191 GLU A N 1
ATOM 1593 C CA . GLU A 1 191 ? -23.487 -15.977 60.769 1.00 96.75 191 GLU A CA 1
ATOM 1594 C C . GLU A 1 191 ? -24.054 -14.821 61.607 1.00 96.75 191 GLU A C 1
ATOM 1596 O O . GLU A 1 191 ? -24.692 -15.061 62.631 1.00 96.75 191 GLU A O 1
ATOM 1601 N N . GLN A 1 192 ? -23.901 -13.569 61.156 1.00 95.62 192 GLN A N 1
ATOM 1602 C CA . GLN A 1 192 ? -24.482 -12.403 61.839 1.00 95.62 192 GLN A CA 1
ATOM 1603 C C . GLN A 1 192 ? -26.011 -12.478 61.924 1.00 95.62 192 GLN A C 1
ATOM 1605 O O . GLN A 1 192 ? -26.595 -12.129 62.951 1.00 95.62 192 GLN A O 1
ATOM 1610 N N . VAL A 1 193 ? -26.673 -12.930 60.856 1.00 95.38 193 VAL A N 1
ATOM 1611 C CA . VAL A 1 193 ? -28.129 -13.112 60.844 1.00 95.38 193 VAL A CA 1
ATOM 1612 C C . VAL A 1 193 ? -28.544 -14.204 61.825 1.00 95.38 193 VAL A C 1
ATOM 1614 O O . VAL A 1 193 ? -29.539 -14.033 62.529 1.00 95.38 193 VAL A O 1
ATOM 1617 N N . GLU A 1 194 ? -27.803 -15.307 61.896 1.00 95.94 194 GLU A N 1
ATOM 1618 C CA . GLU A 1 194 ? -28.120 -16.400 62.813 1.00 95.94 194 GLU A CA 1
ATOM 1619 C C . GLU A 1 194 ? -27.895 -16.004 64.276 1.00 95.94 194 GLU A C 1
ATOM 1621 O O . GLU A 1 194 ? -28.769 -16.235 65.112 1.00 95.94 194 GLU A O 1
ATOM 1626 N N . GLN A 1 195 ? -26.794 -15.310 64.579 1.00 96.06 195 GLN A N 1
ATOM 1627 C CA . GLN A 1 195 ? -26.548 -14.735 65.905 1.00 96.06 195 GLN A CA 1
ATOM 1628 C C . GLN A 1 195 ? -27.677 -13.782 66.319 1.00 96.06 195 GLN A C 1
ATOM 1630 O O . GLN A 1 195 ? -28.222 -13.911 67.413 1.00 96.06 195 GLN A O 1
ATOM 1635 N N . LEU A 1 196 ? -28.120 -12.899 65.417 1.00 95.38 196 LEU A N 1
ATOM 1636 C CA . LEU A 1 196 ? -29.224 -11.980 65.698 1.00 95.38 196 LEU A CA 1
ATOM 1637 C C . LEU A 1 196 ? -30.538 -12.719 66.003 1.00 95.38 196 LEU A C 1
ATOM 1639 O O . LEU A 1 196 ? -31.302 -12.279 66.862 1.00 95.38 196 LEU A O 1
ATOM 1643 N N . LYS A 1 197 ? -30.822 -13.841 65.325 1.00 95.00 197 LYS A N 1
ATOM 1644 C CA . LYS A 1 197 ? -31.997 -14.670 65.648 1.00 95.00 197 LYS A CA 1
ATOM 1645 C C . LYS A 1 197 ? -31.898 -15.244 67.058 1.00 95.00 197 LYS A C 1
ATOM 1647 O O . LYS A 1 197 ? -32.880 -15.172 67.794 1.00 95.00 197 LYS A O 1
ATOM 1652 N N . VAL A 1 198 ? -30.733 -15.778 67.430 1.00 96.69 198 VAL A N 1
ATOM 1653 C CA . VAL A 1 198 ? -30.491 -16.327 68.774 1.00 96.69 198 VAL A CA 1
ATOM 1654 C C . VAL A 1 198 ? -30.672 -15.243 69.841 1.00 96.69 198 VAL A C 1
ATOM 1656 O O . VAL A 1 198 ? -31.374 -15.476 70.826 1.00 96.69 198 VAL A O 1
ATOM 1659 N N . ASP A 1 199 ? -30.130 -14.045 69.618 1.00 95.31 199 ASP A N 1
ATOM 1660 C CA . ASP A 1 199 ? -30.265 -12.908 70.537 1.00 95.31 199 ASP A CA 1
ATOM 1661 C C . ASP A 1 199 ? -31.725 -12.455 70.686 1.00 95.31 199 ASP A C 1
ATOM 1663 O O . ASP A 1 199 ? -32.201 -12.208 71.796 1.00 95.31 199 ASP A O 1
ATOM 1667 N N . LEU A 1 200 ? -32.476 -12.380 69.582 1.00 94.62 200 LEU A N 1
ATOM 1668 C CA . LEU A 1 200 ? -33.899 -12.033 69.612 1.00 94.62 200 LEU A CA 1
ATOM 1669 C C . LEU A 1 200 ? -34.742 -13.101 70.320 1.00 94.62 200 LEU A C 1
ATOM 1671 O O . LEU A 1 200 ? -35.668 -12.761 71.060 1.00 94.62 200 LEU A O 1
ATOM 1675 N N . GLU A 1 201 ? -34.434 -14.386 70.131 1.00 95.06 201 GLU A N 1
ATOM 1676 C CA . GLU A 1 201 ? -35.086 -15.464 70.875 1.00 95.06 201 GLU A CA 1
ATOM 1677 C C . GLU A 1 201 ? -34.771 -15.408 72.369 1.00 95.06 201 GLU A C 1
ATOM 167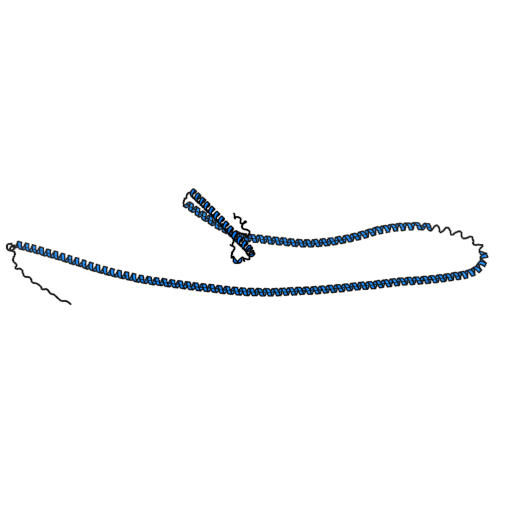9 O O . GLU A 1 201 ? -35.664 -15.648 73.188 1.00 95.06 201 GLU A O 1
ATOM 1684 N N . LEU A 1 202 ? -33.529 -15.083 72.734 1.00 96.19 202 LEU A N 1
ATOM 1685 C CA . LEU A 1 202 ? -33.132 -14.907 74.125 1.00 96.19 202 LEU A CA 1
ATOM 1686 C C . LEU A 1 202 ? -33.878 -13.729 74.757 1.00 96.19 202 LEU A C 1
ATOM 1688 O O . LEU A 1 202 ? -34.498 -13.911 75.802 1.00 96.19 202 LEU A O 1
ATOM 1692 N N . ASN A 1 203 ? -33.907 -12.570 74.094 1.00 95.25 203 ASN A N 1
ATOM 1693 C CA . ASN A 1 203 ? -34.656 -11.399 74.556 1.00 95.25 203 ASN A CA 1
ATOM 1694 C C . ASN A 1 203 ? -36.139 -11.727 74.753 1.00 95.25 203 ASN A C 1
ATOM 1696 O O . ASN A 1 203 ? -36.700 -11.433 75.803 1.00 95.25 203 ASN A O 1
ATOM 1700 N N . ARG A 1 204 ? -36.759 -12.434 73.799 1.00 94.88 204 ARG A N 1
ATOM 1701 C CA . ARG A 1 204 ? -38.146 -12.897 73.936 1.00 94.88 204 ARG A CA 1
ATOM 1702 C C . ARG A 1 204 ? -38.337 -13.809 75.153 1.00 94.88 204 ARG A C 1
ATOM 1704 O O . ARG A 1 204 ? -39.350 -13.691 75.837 1.00 94.88 204 ARG A O 1
ATOM 1711 N N . LYS A 1 205 ? -37.410 -14.736 75.425 1.00 96.06 205 LYS A N 1
ATOM 1712 C CA . LYS A 1 205 ? -37.475 -15.614 76.611 1.00 96.06 205 LYS A CA 1
ATOM 1713 C C . LYS A 1 205 ? -37.340 -14.817 77.909 1.00 96.06 205 LYS A C 1
ATOM 1715 O O . LYS A 1 205 ? -38.091 -15.079 78.844 1.00 96.06 205 LYS A O 1
ATOM 1720 N N . VAL A 1 206 ? -36.432 -13.841 77.952 1.00 95.25 206 VAL A N 1
ATOM 1721 C CA . VAL A 1 206 ? -36.254 -12.942 79.102 1.00 95.25 206 VAL A CA 1
ATOM 1722 C C . VAL A 1 206 ? -37.523 -12.126 79.347 1.00 95.25 206 VAL A C 1
ATOM 1724 O O . VAL A 1 206 ? -38.040 -12.152 80.457 1.00 95.25 206 VAL A O 1
ATOM 1727 N N . GLU A 1 207 ? -38.095 -11.501 78.313 1.00 93.62 207 GLU A N 1
ATOM 1728 C CA . GLU A 1 207 ? -39.355 -10.749 78.427 1.00 93.62 207 GLU A CA 1
ATOM 1729 C C . GLU A 1 207 ? -40.509 -11.621 78.948 1.00 93.62 207 GLU A C 1
ATOM 1731 O O . GLU A 1 207 ? -41.295 -11.180 79.789 1.00 93.62 207 GLU A O 1
ATOM 1736 N N . ILE A 1 208 ? -40.617 -12.871 78.477 1.00 94.62 208 ILE A N 1
ATOM 1737 C CA . ILE A 1 208 ? -41.622 -13.823 78.973 1.00 94.62 208 ILE A CA 1
ATOM 1738 C C . ILE A 1 208 ? -41.400 -14.108 80.460 1.00 94.62 208 ILE A C 1
ATOM 1740 O O . ILE A 1 208 ? -42.355 -14.009 81.230 1.00 94.62 208 ILE A O 1
ATOM 1744 N N . HIS A 1 209 ? -40.167 -14.403 80.875 1.00 94.00 209 HIS A N 1
ATOM 1745 C CA . HIS A 1 209 ? -39.853 -14.662 82.279 1.00 94.00 209 HIS A CA 1
ATOM 1746 C C . HIS A 1 209 ? -40.099 -13.445 83.177 1.00 94.00 209 HIS A C 1
ATOM 1748 O O . HIS A 1 209 ? -40.678 -13.601 84.247 1.00 94.00 209 HIS A O 1
ATOM 1754 N N . GLU A 1 210 ? -39.761 -12.231 82.740 1.00 93.69 210 GLU A N 1
ATOM 1755 C CA . GLU A 1 210 ? -40.077 -11.003 83.481 1.00 93.69 210 GLU A CA 1
ATOM 1756 C C . GLU A 1 210 ? -41.594 -10.789 83.626 1.00 93.69 210 GLU A C 1
ATOM 1758 O O . GLU A 1 210 ? -42.078 -10.345 84.671 1.00 93.69 210 GLU A O 1
ATOM 1763 N N . ILE A 1 211 ? -42.376 -11.092 82.581 1.00 93.31 211 ILE A N 1
ATOM 1764 C CA . ILE A 1 211 ? -43.844 -11.045 82.644 1.00 93.31 211 ILE A CA 1
ATOM 1765 C C . ILE A 1 211 ? -44.374 -12.102 83.620 1.00 93.31 211 ILE A C 1
ATOM 1767 O O . ILE A 1 211 ? -45.296 -11.809 84.383 1.00 93.31 211 ILE A O 1
ATOM 1771 N N . GLU A 1 212 ? -43.834 -13.318 83.588 1.00 93.56 212 GLU A N 1
ATOM 1772 C CA . GLU A 1 212 ? -44.206 -14.404 84.498 1.00 93.56 212 GLU A CA 1
ATOM 1773 C C . GLU A 1 212 ? -43.867 -14.069 85.951 1.00 93.56 212 GLU A C 1
ATOM 1775 O O . GLU A 1 212 ? -44.725 -14.240 86.813 1.00 93.56 212 GLU A O 1
ATOM 1780 N N . GLU A 1 213 ? -42.684 -13.517 86.230 1.00 93.06 213 GLU A N 1
ATOM 1781 C CA . GLU A 1 213 ? -42.316 -13.054 87.571 1.00 93.06 213 GLU A CA 1
ATOM 1782 C C . GLU A 1 213 ? -43.269 -11.973 88.072 1.00 93.06 213 GLU A C 1
ATOM 1784 O O . GLU A 1 213 ? -43.797 -12.100 89.175 1.00 93.06 213 GLU A O 1
ATOM 1789 N N . ARG A 1 214 ? -43.567 -10.953 87.255 1.00 93.62 214 ARG A N 1
ATOM 1790 C CA . ARG A 1 214 ? -44.535 -9.909 87.631 1.00 93.62 214 ARG A CA 1
ATOM 1791 C C . ARG A 1 214 ? -45.923 -10.481 87.901 1.00 93.62 214 ARG A C 1
ATOM 1793 O O . ARG A 1 214 ? -46.586 -10.060 88.845 1.00 93.62 214 ARG A O 1
ATOM 1800 N N . LYS A 1 215 ? -46.375 -11.449 87.098 1.00 93.62 215 LYS A N 1
ATOM 1801 C CA . LYS A 1 215 ? -47.652 -12.142 87.329 1.00 93.62 215 LYS A CA 1
ATOM 1802 C C . LYS A 1 215 ? -47.624 -12.959 88.619 1.00 93.62 215 LYS A C 1
ATOM 1804 O O . LYS A 1 215 ? -48.586 -12.896 89.372 1.00 93.62 215 LYS A O 1
ATOM 1809 N N . ASN A 1 216 ? -46.542 -13.681 88.894 1.00 93.81 216 ASN A N 1
ATOM 1810 C CA . ASN A 1 216 ? -46.391 -14.476 90.113 1.00 93.81 216 ASN A CA 1
ATOM 1811 C C . ASN A 1 216 ? -46.325 -13.593 91.364 1.00 93.81 216 ASN A C 1
ATOM 1813 O O . ASN A 1 216 ? -46.970 -13.904 92.360 1.00 93.81 216 ASN A O 1
ATOM 1817 N N . GLN A 1 217 ? -45.611 -12.467 91.301 1.00 93.44 217 GLN A N 1
ATOM 1818 C CA . GLN A 1 217 ? -45.612 -11.453 92.358 1.00 93.44 217 GLN A CA 1
ATOM 1819 C C . GLN A 1 217 ? -47.028 -10.930 92.604 1.00 93.44 217 GLN A C 1
ATOM 1821 O O . GLN A 1 217 ? -47.488 -10.955 93.739 1.00 93.44 217 GLN A O 1
ATOM 1826 N N . HIS A 1 218 ? -47.759 -10.568 91.546 1.00 92.31 218 HIS A N 1
ATOM 1827 C CA . HIS A 1 218 ? -49.140 -10.111 91.678 1.00 92.31 218 HIS A CA 1
ATOM 1828 C C . HIS A 1 218 ? -50.078 -11.185 92.256 1.00 92.31 218 HIS A C 1
ATOM 1830 O O . HIS A 1 218 ? -50.928 -10.876 93.084 1.00 92.31 218 HIS A O 1
ATOM 1836 N N . ILE A 1 219 ? -49.916 -12.455 91.863 1.00 91.88 219 ILE A N 1
ATOM 1837 C CA . ILE A 1 219 ? -50.663 -13.580 92.449 1.00 91.88 219 ILE A CA 1
ATOM 1838 C C . ILE A 1 219 ? -50.356 -13.699 93.945 1.00 91.88 219 ILE A C 1
ATOM 1840 O O . ILE A 1 219 ? -51.279 -13.869 94.735 1.00 91.88 219 ILE A O 1
ATOM 1844 N N . ASN A 1 220 ? -49.088 -13.585 94.345 1.00 92.81 220 ASN A N 1
ATOM 1845 C CA . ASN A 1 220 ? -48.690 -13.651 95.752 1.00 92.81 220 ASN A CA 1
ATOM 1846 C C . ASN A 1 220 ? -49.243 -12.473 96.565 1.00 92.81 220 ASN A C 1
ATOM 1848 O O . ASN A 1 220 ? -49.756 -12.685 97.660 1.00 92.81 220 ASN A O 1
ATOM 1852 N N . GLU A 1 221 ? -49.189 -11.252 96.030 1.00 93.00 221 GLU A N 1
ATOM 1853 C CA . GLU A 1 221 ? -49.812 -10.073 96.645 1.00 93.00 221 GLU A CA 1
ATOM 1854 C C . GLU A 1 221 ? -51.323 -10.256 96.789 1.00 93.00 221 GLU A C 1
ATOM 1856 O O . GLU A 1 221 ? -51.884 -9.981 97.845 1.00 93.00 221 GLU A O 1
ATOM 1861 N N . LEU A 1 222 ? -51.992 -10.763 95.750 1.00 94.19 222 LEU A N 1
ATOM 1862 C CA . LEU A 1 222 ? -53.426 -11.030 95.782 1.00 94.19 222 LEU A CA 1
ATOM 1863 C C . LEU A 1 222 ? -53.777 -12.106 96.817 1.00 94.19 222 LEU A C 1
ATOM 1865 O O . LEU A 1 222 ? -54.749 -11.950 97.549 1.00 94.19 222 LEU A O 1
ATOM 1869 N N . MET A 1 223 ? -52.978 -13.171 96.908 1.00 90.94 223 MET A N 1
ATOM 1870 C CA . MET A 1 223 ? -53.112 -14.217 97.926 1.00 90.94 223 MET A CA 1
ATOM 1871 C C . MET A 1 223 ? -52.954 -13.656 99.340 1.00 90.94 223 MET A C 1
ATOM 1873 O O . MET A 1 223 ? -53.744 -14.003 100.215 1.00 90.94 223 MET A O 1
ATOM 1877 N N . LEU A 1 224 ? -51.966 -12.784 99.560 1.00 93.00 224 LEU A N 1
ATOM 1878 C CA . LEU A 1 224 ? -51.719 -12.150 100.854 1.00 93.00 224 LEU A CA 1
ATOM 1879 C C . LEU A 1 224 ? -52.859 -11.196 101.225 1.00 93.00 224 LEU A C 1
ATOM 1881 O O . LEU A 1 224 ? -53.432 -11.333 102.297 1.00 93.00 224 LEU A O 1
ATOM 1885 N N . ASN A 1 225 ? -53.290 -10.341 100.297 1.00 91.25 225 ASN A N 1
ATOM 1886 C CA . ASN A 1 225 ? -54.448 -9.466 100.488 1.00 91.25 225 ASN A CA 1
ATOM 1887 C C . ASN A 1 225 ? -55.734 -10.260 100.761 1.00 91.25 225 ASN A C 1
ATOM 1889 O O . ASN A 1 225 ? -56.561 -9.847 101.569 1.00 91.25 225 ASN A O 1
ATOM 1893 N N . HIS A 1 226 ? -55.933 -11.396 100.086 1.00 90.88 226 HIS A N 1
ATOM 1894 C CA . HIS A 1 226 ? -57.066 -12.276 100.362 1.00 90.88 226 HIS A CA 1
ATOM 1895 C C . HIS A 1 226 ? -56.969 -12.926 101.738 1.00 90.88 226 HIS A C 1
ATOM 1897 O O . HIS A 1 226 ? -57.995 -13.030 102.402 1.00 90.88 226 HIS A O 1
ATOM 1903 N N . GLN A 1 227 ? -55.778 -13.346 102.168 1.00 90.94 227 GLN A N 1
ATOM 1904 C CA . GLN A 1 227 ? -55.559 -13.884 103.507 1.00 90.94 227 GLN A CA 1
ATOM 1905 C C . GLN A 1 227 ? -55.839 -12.823 104.576 1.00 90.94 227 GLN A C 1
ATOM 1907 O O . GLN A 1 227 ? -56.608 -13.097 105.495 1.00 90.94 227 GLN A O 1
ATOM 1912 N N . ASP A 1 228 ? -55.312 -11.610 104.402 1.00 90.31 228 ASP A N 1
ATOM 1913 C CA . ASP A 1 228 ? -55.548 -10.471 105.289 1.00 90.31 228 ASP A CA 1
ATOM 1914 C C . ASP A 1 228 ? -57.037 -10.124 105.347 1.00 90.31 228 ASP A C 1
ATOM 1916 O O . ASP A 1 228 ? -57.604 -10.052 106.430 1.00 90.31 228 ASP A O 1
ATOM 1920 N N . ALA A 1 229 ? -57.718 -10.020 104.200 1.00 87.94 229 ALA A N 1
ATOM 1921 C CA . ALA A 1 229 ? -59.162 -9.796 104.157 1.00 87.94 229 ALA A CA 1
ATOM 1922 C C . ALA A 1 229 ? -59.947 -10.936 104.830 1.00 87.94 229 ALA A C 1
ATOM 1924 O O . ALA A 1 229 ? -60.969 -10.698 105.470 1.00 87.94 229 ALA A O 1
ATOM 1925 N N . PHE A 1 230 ? -59.496 -12.187 104.708 1.00 89.00 230 PHE A N 1
ATOM 1926 C CA . PHE A 1 230 ? -60.131 -13.326 105.371 1.00 89.00 230 PHE A CA 1
ATOM 1927 C C . PHE A 1 230 ? -59.927 -13.285 106.890 1.00 89.00 230 PHE A C 1
ATOM 1929 O O . PHE A 1 230 ? -60.840 -13.626 107.645 1.00 89.00 230 PHE A O 1
ATOM 1936 N N . ASP A 1 231 ? -58.750 -12.862 107.345 1.00 87.81 231 ASP A N 1
ATOM 1937 C CA . ASP A 1 231 ? -58.440 -12.694 108.760 1.00 87.81 231 ASP A CA 1
ATOM 1938 C C . ASP A 1 231 ? -59.129 -11.452 109.347 1.00 87.81 231 ASP A C 1
ATOM 1940 O O . ASP A 1 231 ? -59.635 -11.533 110.463 1.00 87.81 231 ASP A O 1
ATOM 1944 N N . GLU A 1 232 ? -59.294 -10.371 108.581 1.00 86.12 232 GLU A N 1
ATOM 1945 C CA . GLU A 1 232 ? -60.164 -9.235 108.909 1.00 86.12 232 GLU A CA 1
ATOM 1946 C C . GLU A 1 232 ? -61.629 -9.661 108.998 1.00 86.12 232 GLU A C 1
ATOM 1948 O O . GLU A 1 232 ? -62.319 -9.266 109.929 1.00 86.12 232 GLU A O 1
ATOM 1953 N N . ILE A 1 233 ? -62.120 -10.506 108.085 1.00 83.81 233 ILE A N 1
ATOM 1954 C CA . ILE A 1 233 ? -63.481 -11.057 108.159 1.00 83.81 233 ILE A CA 1
ATOM 1955 C C . ILE A 1 233 ? -63.636 -11.930 109.409 1.00 83.81 233 ILE A C 1
ATOM 1957 O O . ILE A 1 233 ? -64.642 -11.824 110.110 1.00 83.81 233 ILE A O 1
ATOM 1961 N N . LYS A 1 234 ? -62.657 -12.786 109.727 1.00 83.88 234 LYS A N 1
ATOM 1962 C CA . LYS A 1 234 ? -62.669 -13.564 110.976 1.00 83.88 234 LYS A CA 1
ATOM 1963 C C . LYS A 1 234 ? -62.626 -12.659 112.200 1.00 83.88 234 LYS A C 1
ATOM 1965 O O . LYS A 1 234 ? -63.355 -12.932 113.147 1.00 83.88 234 LYS A O 1
ATOM 1970 N N . ALA A 1 235 ? -61.797 -11.618 112.191 1.00 81.38 235 ALA A N 1
ATOM 1971 C CA . ALA A 1 235 ? -61.723 -10.629 113.257 1.00 81.38 235 ALA A CA 1
ATOM 1972 C C . ALA A 1 235 ? -63.062 -9.904 113.396 1.00 81.38 235 ALA A C 1
ATOM 1974 O O . ALA A 1 235 ? -63.604 -9.881 114.484 1.00 81.38 235 ALA A O 1
ATOM 1975 N N . TYR A 1 236 ? -63.673 -9.467 112.297 1.00 81.31 236 TYR A N 1
ATOM 1976 C CA . TYR A 1 236 ? -64.995 -8.850 112.266 1.00 81.31 236 TYR A CA 1
ATOM 1977 C C . TYR A 1 236 ? -66.087 -9.771 112.813 1.00 81.31 236 TYR A C 1
ATOM 1979 O O . TYR A 1 236 ? -66.926 -9.325 113.585 1.00 81.31 236 TYR A O 1
ATOM 1987 N N . TYR A 1 237 ? -66.090 -11.064 112.472 1.00 79.94 237 TYR A N 1
ATOM 1988 C CA . TYR A 1 237 ? -67.051 -12.006 113.050 1.00 79.94 237 TYR A CA 1
ATOM 1989 C C . TYR A 1 237 ? -66.755 -12.328 114.516 1.00 79.94 237 TYR A C 1
ATOM 1991 O O . TYR A 1 237 ? -67.703 -12.447 115.288 1.00 79.94 237 TYR A O 1
ATOM 1999 N N . ASN A 1 238 ? -65.481 -12.417 114.913 1.00 81.06 238 ASN A N 1
ATOM 2000 C CA . ASN A 1 238 ? -65.067 -12.567 116.310 1.00 81.06 238 ASN A CA 1
ATOM 2001 C C . ASN A 1 238 ? -65.484 -11.349 117.143 1.00 81.06 238 ASN A C 1
ATOM 2003 O O . ASN A 1 238 ? -66.067 -11.520 118.214 1.00 81.06 238 ASN A O 1
ATOM 2007 N N . ASP A 1 239 ? -65.261 -10.151 116.612 1.00 77.38 239 ASP A N 1
ATOM 2008 C CA . ASP A 1 239 ? -65.659 -8.865 117.167 1.00 77.38 239 ASP A CA 1
ATOM 2009 C C . ASP A 1 239 ? -67.175 -8.742 117.180 1.00 77.38 239 ASP A C 1
ATOM 2011 O O . ASP A 1 239 ? -67.703 -8.328 118.189 1.00 77.38 239 ASP A O 1
ATOM 2015 N N . ILE A 1 240 ? -67.915 -9.216 116.171 1.00 76.19 240 ILE A N 1
ATOM 2016 C CA . ILE A 1 240 ? -69.380 -9.325 116.241 1.00 76.19 240 ILE A CA 1
ATOM 2017 C C . ILE A 1 240 ? -69.808 -10.305 117.328 1.00 76.19 240 ILE A C 1
ATOM 2019 O O . ILE A 1 240 ? -70.793 -10.049 118.004 1.00 76.19 240 ILE A O 1
ATOM 2023 N N . THR A 1 241 ? -69.144 -11.444 117.531 1.00 69.62 241 THR A N 1
ATOM 2024 C CA . THR A 1 241 ? -69.486 -12.321 118.665 1.00 69.62 241 THR A CA 1
ATOM 2025 C C . THR A 1 241 ? -69.187 -11.658 120.003 1.00 69.62 241 THR A C 1
ATOM 2027 O O . THR A 1 241 ? -69.984 -11.799 120.930 1.00 69.62 241 THR A O 1
ATOM 2030 N N . PHE A 1 242 ? -68.079 -10.922 120.104 1.00 75.88 242 PHE A N 1
ATOM 2031 C CA . PHE A 1 242 ? -67.695 -10.169 121.294 1.00 75.88 242 PHE A CA 1
ATOM 2032 C C . PHE A 1 242 ? -68.649 -8.996 121.550 1.00 75.88 242 PHE A C 1
ATOM 2034 O O . PHE A 1 242 ? -69.138 -8.831 122.664 1.00 75.88 242 PHE A O 1
ATOM 2041 N N . ASP A 1 243 ? -68.999 -8.255 120.507 1.00 72.31 243 ASP A N 1
ATOM 2042 C CA . ASP A 1 243 ? -69.956 -7.161 120.494 1.00 72.31 243 ASP A CA 1
ATOM 2043 C C . ASP A 1 243 ? -71.370 -7.665 120.681 1.00 72.31 243 ASP A C 1
ATOM 2045 O O . ASP A 1 243 ? -72.112 -7.004 121.368 1.00 72.31 243 ASP A O 1
ATOM 2049 N N . ASN A 1 244 ? -71.769 -8.841 120.203 1.00 72.50 244 ASN A N 1
ATOM 2050 C CA . ASN A 1 244 ? -73.064 -9.435 120.539 1.00 72.50 244 ASN A CA 1
ATOM 2051 C C . ASN A 1 244 ? -73.106 -9.832 122.022 1.00 72.50 244 ASN A C 1
ATOM 2053 O O . ASN A 1 244 ? -74.128 -9.652 122.678 1.00 72.50 244 ASN A O 1
ATOM 2057 N N . LEU A 1 245 ? -71.994 -10.310 122.588 1.00 71.25 245 LEU A N 1
ATOM 2058 C CA . LEU A 1 245 ? -71.841 -10.544 124.030 1.00 71.25 245 LEU A CA 1
ATOM 2059 C C . LEU A 1 245 ? -71.892 -9.236 124.837 1.00 71.25 245 LEU A C 1
ATOM 2061 O O . LEU A 1 245 ? -72.514 -9.189 125.902 1.00 71.25 245 LEU A O 1
ATOM 2065 N N . ASN A 1 246 ? -71.276 -8.170 124.326 1.00 66.94 246 ASN A N 1
ATOM 2066 C CA . ASN A 1 246 ? -71.296 -6.842 124.932 1.00 66.94 246 ASN A CA 1
ATOM 2067 C C . ASN A 1 246 ? -72.610 -6.102 124.691 1.00 66.94 246 ASN A C 1
ATOM 2069 O O . ASN A 1 246 ? -73.014 -5.361 125.566 1.00 66.94 246 ASN A O 1
ATOM 2073 N N . LEU A 1 247 ? -73.311 -6.340 123.588 1.00 67.25 247 LEU A N 1
ATOM 2074 C CA . LEU A 1 247 ? -74.628 -5.817 123.224 1.00 67.25 247 LEU A CA 1
ATOM 2075 C C . LEU A 1 247 ? -75.701 -6.533 124.036 1.00 67.25 247 LEU A C 1
ATOM 2077 O O . LEU A 1 247 ? -76.673 -5.918 124.428 1.00 67.25 247 LEU A O 1
ATOM 2081 N N . ILE A 1 248 ? -75.524 -7.803 124.403 1.00 61.97 248 ILE A N 1
ATOM 2082 C CA . ILE A 1 248 ? -76.374 -8.432 125.426 1.00 61.97 248 ILE A CA 1
ATOM 2083 C C . ILE A 1 248 ? -76.193 -7.738 126.791 1.00 61.97 248 ILE A C 1
ATOM 2085 O O . ILE A 1 248 ? -77.158 -7.621 127.548 1.00 61.97 248 ILE A O 1
ATOM 2089 N N . LYS A 1 249 ? -74.987 -7.242 127.110 1.00 61.59 249 LYS A N 1
ATOM 2090 C CA . LYS A 1 249 ? -74.755 -6.395 128.295 1.00 61.59 249 LYS A CA 1
ATOM 2091 C C . LYS A 1 249 ? -75.283 -4.967 128.103 1.00 61.59 249 LYS A C 1
ATOM 2093 O O . LYS A 1 249 ? -75.942 -4.466 129.003 1.00 61.59 249 LYS A O 1
ATOM 2098 N N . SER A 1 250 ? -75.070 -4.353 126.939 1.00 62.38 250 SER A N 1
ATOM 2099 C CA . SER A 1 250 ? -75.417 -2.961 126.654 1.00 62.38 250 SER A CA 1
ATOM 2100 C C . SER A 1 250 ? -76.899 -2.791 126.366 1.00 62.38 250 SER A C 1
ATOM 2102 O O . SER A 1 250 ? -77.465 -1.859 126.878 1.00 62.38 250 SER A O 1
ATOM 2104 N N . LEU A 1 251 ? -77.605 -3.711 125.703 1.00 58.38 251 LEU A N 1
ATOM 2105 C CA . LEU A 1 251 ? -79.073 -3.679 125.572 1.00 58.38 251 LEU A CA 1
ATOM 2106 C C . LEU A 1 251 ? -79.783 -3.787 126.927 1.00 58.38 251 LEU A C 1
ATOM 2108 O O . LEU A 1 251 ? -80.961 -3.448 127.036 1.00 58.38 251 LEU A O 1
ATOM 2112 N N . ARG A 1 252 ? -79.078 -4.239 127.970 1.00 53.56 252 ARG A N 1
ATOM 2113 C CA . ARG A 1 252 ? -79.537 -4.154 129.359 1.00 53.56 252 ARG A CA 1
ATOM 2114 C C . ARG A 1 252 ? -79.375 -2.749 129.952 1.00 53.56 252 ARG A C 1
ATOM 2116 O O . ARG A 1 252 ? -80.217 -2.362 130.757 1.00 53.56 252 ARG A O 1
ATOM 2123 N N . ASP A 1 253 ? -78.368 -2.001 129.512 1.00 56.00 253 ASP A N 1
ATOM 2124 C CA . ASP A 1 253 ? -78.028 -0.648 129.971 1.00 56.00 253 ASP A CA 1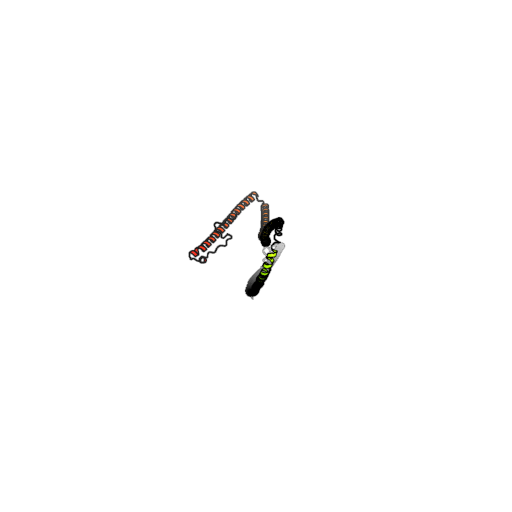
ATOM 2125 C C . ASP A 1 253 ? -78.633 0.468 129.064 1.00 56.00 253 ASP A C 1
ATOM 2127 O O . ASP A 1 253 ? -79.025 1.525 129.548 1.00 56.00 253 ASP A O 1
ATOM 2131 N N . ASP A 1 254 ? -78.849 0.216 127.768 1.00 52.84 254 ASP A N 1
ATOM 2132 C CA . ASP A 1 254 ? -79.299 1.135 126.705 1.00 52.84 254 ASP A CA 1
ATOM 2133 C C . ASP A 1 254 ? -80.827 1.269 126.624 1.00 52.84 254 ASP A C 1
ATOM 2135 O O . ASP A 1 254 ? -81.341 2.260 126.098 1.00 52.84 254 ASP A O 1
ATOM 2139 N N . ILE A 1 255 ? -81.586 0.338 127.222 1.00 55.41 255 ILE A N 1
ATOM 2140 C CA . ILE A 1 255 ? -83.007 0.582 127.544 1.00 55.41 255 ILE A CA 1
ATOM 2141 C C . ILE A 1 255 ? -83.135 1.807 128.474 1.00 55.41 255 ILE A C 1
ATOM 2143 O O . ILE A 1 255 ? -84.167 2.485 128.466 1.00 55.41 255 ILE A O 1
ATOM 2147 N N . GLN A 1 256 ? -82.078 2.138 129.225 1.00 54.00 256 GLN A N 1
ATOM 2148 C CA . GLN A 1 256 ? -82.023 3.294 130.114 1.00 54.00 256 GLN A CA 1
ATOM 2149 C C . GLN A 1 256 ? -81.636 4.601 129.381 1.00 54.00 256 GLN A C 1
ATOM 2151 O O . GLN A 1 256 ? -82.156 5.656 129.740 1.00 54.00 256 GLN A O 1
ATOM 2156 N N . GLU A 1 257 ? -80.780 4.556 128.346 1.00 51.19 257 GLU A N 1
ATOM 2157 C CA . GLU A 1 257 ? -80.162 5.754 127.727 1.00 51.19 257 GLU A CA 1
ATOM 2158 C C . GLU A 1 257 ? -80.795 6.187 126.377 1.00 51.19 257 GLU A C 1
ATOM 2160 O O . GLU A 1 257 ? -80.736 7.360 125.994 1.00 51.19 257 GLU A O 1
ATOM 2165 N N . MET A 1 258 ? -81.515 5.297 125.678 1.00 49.00 258 MET A N 1
ATOM 2166 C CA . MET A 1 258 ? -82.184 5.568 124.383 1.00 49.00 258 MET A CA 1
ATOM 2167 C C . MET A 1 258 ? -83.307 6.626 124.421 1.00 49.00 258 MET A C 1
ATOM 2169 O O . MET A 1 258 ? -83.853 6.990 123.379 1.00 49.00 258 MET A O 1
ATOM 2173 N N . LYS A 1 259 ? -83.637 7.184 125.592 1.00 50.62 259 LYS A N 1
ATOM 2174 C CA . LYS A 1 259 ? -84.559 8.327 125.710 1.00 50.62 259 LYS A CA 1
ATOM 2175 C C . LYS A 1 259 ? -83.919 9.690 125.402 1.00 50.62 259 LYS A C 1
ATOM 2177 O O . LYS A 1 259 ? -84.662 10.657 125.257 1.00 50.62 259 LYS A O 1
ATOM 2182 N N . GLU A 1 260 ? -82.591 9.806 125.264 1.00 49.94 260 GLU A N 1
ATOM 2183 C CA . GLU A 1 260 ? -81.931 11.130 125.267 1.00 49.94 260 GLU A CA 1
ATOM 2184 C C . GLU A 1 260 ? -81.279 11.606 123.947 1.00 49.94 260 GLU A C 1
ATOM 2186 O O . GLU A 1 260 ? -80.930 12.786 123.841 1.00 49.94 260 GLU A O 1
ATOM 2191 N N . ARG A 1 261 ? -81.144 10.784 122.892 1.00 46.69 261 ARG A N 1
ATOM 2192 C CA . ARG A 1 261 ? -80.274 11.125 121.733 1.00 46.69 261 ARG A CA 1
ATOM 2193 C C . ARG A 1 261 ? -80.922 11.223 120.344 1.00 46.69 261 ARG A C 1
ATOM 2195 O O . ARG A 1 261 ? -80.216 11.202 119.343 1.00 46.69 261 ARG A O 1
ATOM 2202 N N . GLU A 1 262 ? -82.227 11.461 120.246 1.00 41.12 262 GLU A N 1
ATOM 2203 C CA . GLU A 1 262 ? -82.920 11.643 118.950 1.00 41.12 262 GLU A CA 1
ATOM 2204 C C . GLU A 1 262 ? -82.702 13.043 118.311 1.00 41.12 262 GLU A C 1
ATOM 2206 O O . GLU A 1 262 ? -82.994 13.284 117.143 1.00 41.12 262 GLU A O 1
ATOM 2211 N N . LYS A 1 263 ? -82.113 14.003 119.036 1.00 49.00 263 LYS A N 1
ATOM 2212 C CA . LYS A 1 263 ? -82.151 15.432 118.659 1.00 49.00 263 LYS A CA 1
ATOM 2213 C C . LYS A 1 263 ? -81.008 15.964 117.763 1.00 49.00 263 LYS A C 1
ATOM 2215 O O . LYS A 1 263 ? -80.936 17.176 117.570 1.00 49.00 263 LYS A O 1
ATOM 2220 N N . LYS A 1 264 ? -80.091 15.140 117.222 1.00 50.47 264 LYS A N 1
ATOM 2221 C CA . LYS A 1 264 ? -78.835 15.639 116.584 1.00 50.47 264 LYS A CA 1
ATOM 2222 C C . LYS A 1 264 ? -78.642 15.446 115.066 1.00 50.47 264 LYS A C 1
ATOM 2224 O O . LYS A 1 264 ? -77.710 16.042 114.531 1.00 50.47 264 LYS A O 1
ATOM 2229 N N . ASN A 1 265 ? -79.500 14.736 114.331 1.00 53.56 265 ASN A N 1
ATOM 2230 C CA . ASN A 1 265 ? -79.166 14.296 112.958 1.00 53.56 265 ASN A CA 1
ATOM 2231 C C . ASN A 1 265 ? -79.702 15.126 111.768 1.00 53.56 265 ASN A C 1
ATOM 2233 O O . ASN A 1 265 ? -79.669 14.657 110.635 1.00 53.56 265 ASN A O 1
ATOM 2237 N N . GLN A 1 266 ? -80.083 16.394 111.955 1.00 47.19 266 GLN A N 1
ATOM 2238 C CA . GLN A 1 266 ? -80.660 17.216 110.870 1.00 47.19 266 GLN A CA 1
ATOM 2239 C C . GLN A 1 266 ? -79.660 18.115 110.086 1.00 47.19 266 GLN A C 1
ATOM 2241 O O . GLN A 1 266 ? -80.094 18.941 109.292 1.00 47.19 266 GLN A O 1
ATOM 2246 N N . LYS A 1 267 ? -78.327 18.025 110.270 1.00 51.53 267 LYS A N 1
ATOM 2247 C CA . LYS A 1 267 ? -77.372 19.047 109.743 1.00 51.53 267 LYS A CA 1
ATOM 2248 C C . LYS A 1 267 ? -76.359 18.624 108.656 1.00 51.53 267 LYS A C 1
ATOM 2250 O O . LYS A 1 267 ? -75.526 19.443 108.290 1.00 51.53 267 LYS A O 1
ATOM 2255 N N . LYS A 1 268 ? -76.413 17.412 108.086 1.00 55.81 268 LYS A N 1
ATOM 2256 C CA . LYS A 1 268 ? -75.413 16.946 107.084 1.00 55.81 268 LYS A CA 1
ATOM 2257 C C . LYS A 1 268 ? -75.794 17.133 105.601 1.00 55.81 268 LYS A C 1
ATOM 2259 O O . LYS A 1 268 ? -74.995 16.815 104.732 1.00 55.81 268 LYS A O 1
ATOM 2264 N N . MET A 1 269 ? -76.980 17.665 105.300 1.00 46.22 269 MET A N 1
ATOM 2265 C CA . MET A 1 269 ? -77.545 17.645 103.939 1.00 46.22 269 MET A CA 1
ATOM 2266 C C . MET A 1 269 ? -77.037 18.764 103.004 1.00 46.22 269 MET A C 1
ATOM 2268 O O . MET A 1 269 ? -77.156 18.649 101.791 1.00 46.22 269 MET A O 1
ATOM 2272 N N . THR A 1 270 ? -76.451 19.852 103.514 1.00 54.59 270 THR A N 1
ATOM 2273 C CA . THR A 1 270 ? -76.178 21.052 102.693 1.00 54.59 270 THR A CA 1
ATOM 2274 C C . THR A 1 270 ? -74.778 21.127 102.071 1.00 54.59 270 THR A C 1
ATOM 2276 O O . THR A 1 270 ? -74.574 21.949 101.184 1.00 54.59 270 THR A O 1
ATOM 2279 N N . TYR A 1 271 ? -73.825 20.271 102.461 1.00 57.91 271 TYR A N 1
ATOM 2280 C CA . TYR A 1 271 ? -72.421 20.383 102.022 1.00 57.91 271 TYR A CA 1
ATOM 2281 C C . TYR A 1 271 ? -72.154 19.801 100.615 1.00 57.91 271 TYR A C 1
ATOM 2283 O O . TYR A 1 271 ? -71.305 20.300 99.888 1.00 57.91 271 TYR A O 1
ATOM 2291 N N . LEU A 1 272 ? -72.928 18.800 100.178 1.00 56.69 272 LEU A N 1
ATOM 2292 C CA . LEU A 1 272 ? -72.664 18.046 98.937 1.00 56.69 272 LEU A CA 1
ATOM 2293 C C . LEU A 1 272 ? -73.083 18.759 97.636 1.00 56.69 272 LEU A C 1
ATOM 2295 O O . LEU A 1 272 ? -72.724 18.326 96.545 1.00 56.69 272 LEU A O 1
ATOM 2299 N N . THR A 1 273 ? -73.831 19.861 97.717 1.00 58.09 273 THR A N 1
ATOM 2300 C CA . THR A 1 273 ? -74.392 20.522 96.520 1.00 58.09 273 THR A CA 1
ATOM 2301 C C . THR A 1 273 ? -73.440 21.558 95.903 1.00 58.09 273 THR A C 1
ATOM 2303 O O . THR A 1 273 ? -73.647 21.989 94.771 1.00 58.09 273 THR A O 1
ATOM 2306 N N . GLN A 1 274 ? -72.396 21.973 96.628 1.00 60.28 274 GLN A N 1
ATOM 2307 C CA . GLN A 1 274 ? -71.524 23.087 96.233 1.00 60.28 274 GLN A CA 1
ATOM 2308 C C . GLN A 1 274 ? -70.270 22.630 95.461 1.00 60.28 274 GLN A C 1
ATOM 2310 O O . GLN A 1 274 ? -69.811 23.340 94.572 1.00 60.28 274 GLN A O 1
ATOM 2315 N N . GLU A 1 275 ? -69.799 21.404 95.700 1.00 60.22 275 GLU A N 1
ATOM 2316 C CA . GLU A 1 275 ? -68.589 20.824 95.089 1.00 60.22 275 GLU A CA 1
ATOM 2317 C C . GLU A 1 275 ? -68.768 20.470 93.595 1.00 60.22 275 GLU A C 1
ATOM 2319 O O . GLU A 1 275 ? -67.841 20.574 92.795 1.00 60.22 275 GLU A O 1
ATOM 2324 N N . ASN A 1 276 ? -69.996 20.163 93.159 1.00 58.66 276 ASN A N 1
ATOM 2325 C CA . ASN A 1 276 ? -70.289 19.793 91.765 1.00 58.66 276 ASN A CA 1
ATOM 2326 C C . ASN A 1 276 ? -70.245 20.975 90.770 1.00 58.66 276 ASN A C 1
ATOM 2328 O O . ASN A 1 276 ? -70.263 20.766 89.559 1.00 58.66 276 ASN A O 1
ATOM 2332 N N . LYS A 1 277 ? -70.191 22.225 91.254 1.00 61.56 277 LYS A N 1
ATOM 2333 C CA . LYS A 1 277 ? -70.122 23.425 90.399 1.00 61.56 277 LYS A CA 1
ATOM 2334 C C . LYS A 1 277 ? -68.694 23.858 90.045 1.00 61.56 277 LYS A C 1
ATOM 2336 O O . LYS A 1 277 ? -68.531 24.580 89.068 1.00 61.56 277 LYS A O 1
ATOM 2341 N N . GLU A 1 278 ? -67.669 23.410 90.772 1.00 63.53 278 GLU A N 1
ATOM 2342 C CA . GLU A 1 278 ? -66.282 23.883 90.596 1.00 63.53 278 GLU A CA 1
ATOM 2343 C C . GLU A 1 278 ? -65.476 23.108 89.528 1.00 63.53 278 GLU A C 1
ATOM 2345 O O . GLU A 1 278 ? -64.446 23.586 89.057 1.00 63.53 278 GLU A O 1
ATOM 2350 N N . LEU A 1 279 ? -65.959 21.946 89.067 1.00 62.09 279 LEU A N 1
ATOM 2351 C CA . LEU A 1 279 ? -65.231 21.054 88.143 1.00 62.09 279 LEU A CA 1
ATOM 2352 C C . LEU A 1 279 ? -65.590 21.217 86.647 1.00 62.09 279 LEU A C 1
ATOM 2354 O O . LEU A 1 279 ? -64.973 20.573 85.797 1.00 62.09 279 LEU A O 1
ATOM 2358 N N . SER A 1 280 ? -66.548 22.084 86.297 1.00 69.62 280 SER A N 1
ATOM 2359 C CA . SER A 1 280 ? -67.058 22.229 84.917 1.00 69.62 280 SER A CA 1
ATOM 2360 C C . SER A 1 280 ? -66.117 23.005 83.976 1.00 69.62 280 SER A C 1
ATOM 2362 O O . SER A 1 280 ? -65.944 22.628 82.816 1.00 69.62 280 SER A O 1
ATOM 2364 N N . ASP A 1 281 ? -65.468 24.067 84.457 1.00 69.50 281 ASP A N 1
ATOM 2365 C CA . ASP A 1 281 ? -64.611 24.943 83.635 1.00 69.50 281 ASP A CA 1
ATOM 2366 C C . ASP A 1 281 ? -63.246 24.333 83.232 1.00 69.50 281 ASP A C 1
ATOM 2368 O O . ASP A 1 281 ? -62.806 24.537 82.092 1.00 69.50 281 ASP A O 1
ATOM 2372 N N . PRO A 1 282 ? -62.545 23.559 84.089 1.00 75.06 282 PRO A N 1
ATOM 2373 C CA . PRO A 1 282 ? -61.289 22.901 83.714 1.00 75.06 282 PRO A CA 1
ATOM 2374 C C . PRO A 1 282 ? -61.452 21.860 82.597 1.00 75.06 282 PRO A C 1
ATOM 2376 O O . PRO A 1 282 ? -60.527 21.653 81.806 1.00 75.06 282 PRO A O 1
ATOM 2379 N N . LEU A 1 283 ? -62.624 21.220 82.513 1.00 74.06 283 LEU A N 1
ATOM 2380 C CA . LEU A 1 283 ? -62.922 20.194 81.514 1.00 74.06 283 LEU A CA 1
ATOM 2381 C C . LEU A 1 283 ? -63.057 20.797 80.105 1.00 74.06 283 LEU A C 1
ATOM 2383 O O . LEU A 1 283 ? -62.495 20.260 79.149 1.00 74.06 283 LEU A O 1
ATOM 2387 N N . ALA A 1 284 ? -63.714 21.955 79.983 1.00 76.06 284 ALA A N 1
ATOM 2388 C CA . ALA A 1 284 ? -63.891 22.653 78.708 1.00 76.06 284 ALA A CA 1
ATOM 2389 C C . ALA A 1 284 ? -62.551 23.099 78.089 1.00 76.06 284 ALA A C 1
ATOM 2391 O O . ALA A 1 284 ? -62.303 22.867 76.905 1.00 76.06 284 ALA A O 1
ATOM 2392 N N . LYS A 1 285 ? -61.633 23.643 78.903 1.00 78.44 285 LYS A N 1
ATOM 2393 C CA . LYS A 1 285 ? -60.302 24.085 78.437 1.00 78.44 285 LYS A CA 1
ATOM 2394 C C . LYS A 1 285 ? -59.422 22.935 77.934 1.00 78.44 285 LYS A C 1
ATOM 2396 O O . LYS A 1 285 ? -58.634 23.122 77.008 1.00 78.44 285 LYS A O 1
ATOM 2401 N N . ARG A 1 286 ? -59.537 21.734 78.518 1.00 76.81 286 ARG A N 1
ATOM 2402 C CA . ARG A 1 286 ? -58.777 20.556 78.054 1.00 76.81 286 ARG A CA 1
ATOM 2403 C C . ARG A 1 286 ? -59.285 20.019 76.715 1.00 76.81 286 ARG A C 1
ATOM 2405 O O . ARG A 1 286 ? -58.464 19.616 75.895 1.00 76.81 286 ARG A O 1
ATOM 2412 N N . LEU A 1 287 ? -60.595 20.068 76.472 1.00 79.00 287 LEU A N 1
ATOM 2413 C CA . LEU A 1 287 ? -61.190 19.657 75.194 1.00 79.00 287 LEU A CA 1
ATOM 2414 C C . LEU A 1 287 ? -60.789 20.591 74.043 1.00 79.00 287 LEU A C 1
ATOM 2416 O O . LEU A 1 287 ? -60.469 20.128 72.950 1.00 79.00 287 LEU A O 1
ATOM 2420 N N . GLU A 1 288 ? -60.734 21.900 74.290 1.00 81.50 288 GLU A N 1
ATOM 2421 C CA . GLU A 1 288 ? -60.287 22.871 73.285 1.00 81.50 288 GLU A CA 1
ATOM 2422 C C . GLU A 1 288 ? -58.806 22.669 72.923 1.00 81.50 288 GLU A C 1
ATOM 2424 O O . GLU A 1 288 ? -58.448 22.628 71.742 1.00 81.50 288 GLU A O 1
ATOM 2429 N N . LYS A 1 289 ? -57.954 22.399 73.925 1.00 83.75 289 LYS A N 1
ATOM 2430 C CA . LYS A 1 289 ? -56.538 22.079 73.697 1.00 83.75 289 LYS A CA 1
ATOM 2431 C C . LYS A 1 289 ? -56.332 20.764 72.946 1.00 83.75 289 LYS A C 1
ATOM 2433 O O . LYS A 1 289 ? -55.428 20.676 72.115 1.00 83.75 289 LYS A O 1
ATOM 2438 N N . GLN A 1 290 ? -57.167 19.757 73.204 1.00 82.19 290 GLN A N 1
ATOM 2439 C CA . GLN A 1 290 ? -57.148 18.507 72.445 1.00 82.19 290 GLN A CA 1
ATOM 2440 C C . GLN A 1 290 ? -57.436 18.766 70.958 1.00 82.19 290 GLN A C 1
ATOM 2442 O O . GLN A 1 290 ? -56.713 18.259 70.102 1.00 82.19 290 GLN A O 1
ATOM 2447 N N . ARG A 1 291 ? -58.425 19.614 70.648 1.00 81.94 291 ARG A N 1
ATOM 2448 C CA . ARG A 1 291 ? -58.788 19.944 69.262 1.00 81.94 291 ARG A CA 1
ATOM 2449 C C . ARG A 1 291 ? -57.657 20.655 68.511 1.00 81.94 291 ARG A C 1
ATOM 2451 O O . ARG A 1 291 ? -57.380 20.308 67.366 1.00 81.94 291 ARG A O 1
ATOM 2458 N N . GLU A 1 292 ? -56.978 21.606 69.154 1.00 86.94 292 GLU A N 1
ATOM 2459 C CA . GLU A 1 292 ? -55.809 22.284 68.568 1.00 86.94 292 GLU A CA 1
ATOM 2460 C C . GLU A 1 292 ? -54.666 21.307 68.254 1.00 86.94 292 GLU A C 1
ATOM 2462 O O . GLU A 1 292 ? -54.069 21.364 67.177 1.00 86.94 292 GLU A O 1
ATOM 2467 N N . LEU A 1 293 ? -54.359 20.394 69.182 1.00 85.19 293 LEU A N 1
ATOM 2468 C CA . LEU A 1 293 ? -53.289 19.407 69.004 1.00 85.19 293 LEU A CA 1
ATOM 2469 C C . LEU A 1 293 ? -53.618 18.399 67.893 1.00 85.19 293 LEU A C 1
ATOM 2471 O O . LEU A 1 293 ? -52.732 18.023 67.125 1.00 85.19 293 LEU A O 1
ATOM 2475 N N . GLU A 1 294 ? -54.884 17.997 67.755 1.00 85.00 294 GLU A N 1
ATOM 2476 C CA . GLU A 1 294 ? -55.338 17.145 66.648 1.00 85.00 294 GLU A CA 1
ATOM 2477 C C . GLU A 1 294 ? -55.195 17.836 65.282 1.00 85.00 294 GLU A C 1
ATOM 2479 O O . GLU A 1 294 ? -54.845 17.191 64.289 1.00 85.00 294 GLU A O 1
ATOM 2484 N N . GLU A 1 295 ? -55.426 19.147 65.209 1.00 88.88 295 GLU A N 1
ATOM 2485 C CA . GLU A 1 295 ? -55.261 19.922 63.977 1.00 88.88 295 GLU A CA 1
ATOM 2486 C C . GLU A 1 295 ? -53.781 20.093 63.595 1.00 88.88 295 GLU A C 1
ATOM 2488 O O . GLU A 1 295 ? -53.417 19.896 62.432 1.00 88.88 295 GLU A O 1
ATOM 2493 N N . GLN A 1 296 ? -52.904 20.329 64.578 1.00 88.38 296 GLN A N 1
ATOM 2494 C CA . GLN A 1 296 ? -51.447 20.350 64.383 1.00 88.38 296 GLN A CA 1
ATOM 2495 C C . GLN A 1 296 ? -50.886 18.982 63.960 1.00 88.38 296 GLN A C 1
ATOM 2497 O O . GLN A 1 296 ? -49.992 18.899 63.119 1.00 88.38 296 GLN A O 1
ATOM 2502 N N . LEU A 1 297 ? -51.432 17.880 64.483 1.00 88.81 297 LEU A N 1
ATOM 2503 C CA . LEU A 1 297 ? -51.073 16.530 64.033 1.00 88.81 297 LEU A CA 1
ATOM 2504 C C . LEU A 1 297 ? -51.481 16.287 62.572 1.00 88.81 297 LEU A C 1
ATOM 2506 O O . LEU A 1 297 ? -50.738 15.668 61.802 1.00 88.81 297 LEU A O 1
ATOM 2510 N N . LYS A 1 298 ? -52.642 16.801 62.151 1.00 90.25 298 LYS A N 1
ATOM 2511 C CA . LYS A 1 298 ? -53.100 16.713 60.755 1.00 90.25 298 LYS A CA 1
ATOM 2512 C C . LYS A 1 298 ? -52.234 17.538 59.799 1.00 90.25 298 LYS A C 1
ATOM 2514 O O . LYS A 1 298 ? -51.970 17.070 58.693 1.00 90.25 298 LYS A O 1
ATOM 2519 N N . SER A 1 299 ? -51.776 18.730 60.182 1.00 90.19 299 SER A N 1
ATOM 2520 C CA . SER A 1 299 ? -50.838 19.498 59.346 1.00 90.19 299 SER A CA 1
ATOM 2521 C C . SER A 1 299 ? -49.469 18.817 59.275 1.00 90.19 299 SER A C 1
ATOM 2523 O O . SER A 1 299 ? -48.968 18.571 58.179 1.00 90.19 299 SER A O 1
ATOM 2525 N N . TYR A 1 300 ? -48.931 18.368 60.412 1.00 91.81 300 TYR A N 1
ATOM 2526 C CA . TYR A 1 300 ? -47.648 17.664 60.471 1.00 91.81 300 TYR A CA 1
ATOM 2527 C C . TYR A 1 300 ? -47.623 16.388 59.613 1.00 91.81 300 TYR A C 1
ATOM 2529 O O . TYR A 1 300 ? -46.642 16.100 58.924 1.00 91.81 300 TYR A O 1
ATOM 2537 N N . THR A 1 301 ? -48.710 15.611 59.610 1.00 92.25 301 THR A N 1
ATOM 2538 C CA . THR A 1 301 ? -48.816 14.402 58.773 1.00 92.25 301 THR A CA 1
ATOM 2539 C C . THR A 1 301 ? -48.858 14.722 57.277 1.00 92.25 301 THR A C 1
ATOM 2541 O O . THR A 1 301 ? -48.220 14.009 56.495 1.00 92.25 301 THR A O 1
ATOM 2544 N N . LYS A 1 302 ? -49.533 15.807 56.870 1.00 92.81 302 LYS A N 1
ATOM 2545 C CA . LYS A 1 302 ? -49.506 16.299 55.481 1.00 92.81 302 LYS A CA 1
ATOM 2546 C C . LYS A 1 302 ? -48.101 16.732 55.069 1.00 92.81 302 LYS A C 1
ATOM 2548 O O . LYS A 1 302 ? -47.620 16.285 54.028 1.00 92.81 302 LYS A O 1
ATOM 2553 N N . ASP A 1 303 ? -47.419 17.509 55.905 1.00 91.88 303 ASP A N 1
ATOM 2554 C CA . ASP A 1 303 ? -46.063 17.995 55.625 1.00 91.88 303 ASP A CA 1
ATOM 2555 C C . ASP A 1 303 ? -45.055 16.844 55.542 1.00 91.88 303 ASP A C 1
ATOM 2557 O O . ASP A 1 303 ? -44.206 16.809 54.651 1.00 91.88 303 ASP A O 1
ATOM 2561 N N . LYS A 1 304 ? -45.192 15.830 56.405 1.00 93.62 304 LYS A N 1
ATOM 2562 C CA . LYS A 1 304 ? -44.369 14.614 56.361 1.00 93.62 304 LYS A CA 1
ATOM 2563 C C . LYS A 1 304 ? -44.547 13.844 55.047 1.00 93.62 304 LYS A C 1
ATOM 2565 O O . LYS A 1 304 ? -43.560 13.369 54.479 1.00 93.62 304 LYS A O 1
ATOM 2570 N N . MET A 1 305 ? -45.781 13.728 54.551 1.00 92.06 305 MET A N 1
ATOM 2571 C CA . MET A 1 305 ? -46.058 13.101 53.252 1.00 92.06 305 MET A CA 1
ATOM 2572 C C . MET A 1 305 ? -45.518 13.941 52.088 1.00 92.06 305 MET A C 1
ATOM 2574 O O . MET A 1 305 ? -44.872 13.393 51.194 1.00 92.06 305 MET A O 1
ATOM 2578 N N . ALA A 1 306 ? -45.706 15.263 52.120 1.00 91.62 306 ALA A N 1
ATOM 2579 C CA . ALA A 1 306 ? -45.161 16.175 51.117 1.00 91.62 306 ALA A CA 1
ATOM 2580 C C . ALA A 1 306 ? -43.628 16.097 51.059 1.00 91.62 306 ALA A C 1
ATOM 2582 O O . ALA A 1 306 ? -43.063 15.953 49.978 1.00 91.62 306 ALA A O 1
ATOM 2583 N N . LEU A 1 307 ? -42.953 16.078 52.214 1.00 93.50 307 LEU A N 1
ATOM 2584 C CA . LEU A 1 307 ? -41.501 15.927 52.310 1.00 93.50 307 LEU A CA 1
ATOM 2585 C C . LEU A 1 307 ? -41.019 14.589 51.737 1.00 93.50 307 LEU A C 1
ATOM 2587 O O . LEU A 1 307 ? -40.003 14.549 51.044 1.00 93.50 307 LEU A O 1
ATOM 2591 N N . LYS A 1 308 ? -41.737 13.488 52.000 1.00 94.62 308 LYS A N 1
ATOM 2592 C CA . LYS A 1 308 ? -41.417 12.172 51.423 1.00 94.62 308 LYS A CA 1
ATOM 2593 C C . LYS A 1 308 ? -41.505 12.204 49.895 1.00 94.62 308 LYS A C 1
ATOM 2595 O O . LYS A 1 308 ? -40.585 11.731 49.229 1.00 94.62 308 LYS A O 1
ATOM 2600 N N . ASN A 1 309 ? -42.565 12.801 49.351 1.00 93.25 309 ASN A N 1
ATOM 2601 C CA . ASN A 1 309 ? -42.749 12.944 47.907 1.00 93.25 309 ASN A CA 1
ATOM 2602 C C . ASN A 1 309 ? -41.676 13.850 47.288 1.00 93.25 309 ASN A C 1
ATOM 2604 O O . ASN A 1 309 ? -41.115 13.507 46.250 1.00 93.25 309 ASN A O 1
ATOM 2608 N N . LEU A 1 310 ? -41.331 14.961 47.949 1.00 93.81 310 LEU A N 1
ATOM 2609 C CA . LEU A 1 310 ? -40.296 15.883 47.481 1.00 93.81 310 LEU A CA 1
ATOM 2610 C C . LEU A 1 310 ? -38.914 15.218 47.466 1.00 93.81 310 LEU A C 1
ATOM 2612 O O . LEU A 1 310 ? -38.172 15.379 46.504 1.00 93.81 310 LEU A O 1
ATOM 2616 N N . LYS A 1 311 ? -38.586 14.418 48.491 1.00 94.19 311 LYS A N 1
ATOM 2617 C CA . LYS A 1 311 ? -37.344 13.627 48.536 1.00 94.19 311 LYS A CA 1
ATOM 2618 C C . LYS A 1 311 ? -37.284 12.580 47.425 1.00 94.19 311 LYS A C 1
ATOM 2620 O O . LYS A 1 311 ? -36.233 12.412 46.813 1.00 94.19 311 LYS A O 1
ATOM 2625 N N . ALA A 1 312 ? -38.395 11.898 47.143 1.00 94.12 312 ALA A N 1
ATOM 2626 C CA . ALA A 1 312 ? -38.467 10.947 46.035 1.00 94.12 312 ALA A CA 1
ATOM 2627 C C . ALA A 1 312 ? -38.269 11.648 44.679 1.00 94.12 312 ALA A C 1
ATOM 2629 O O . ALA A 1 312 ? -37.480 11.183 43.859 1.00 94.12 312 ALA A O 1
ATOM 2630 N N . HIS A 1 313 ? -38.914 12.801 44.475 1.00 94.00 313 HIS A N 1
ATOM 2631 C CA . HIS A 1 313 ? -38.726 13.619 43.277 1.00 94.00 313 HIS A CA 1
ATOM 2632 C C . HIS A 1 313 ? -37.296 14.137 43.136 1.00 94.00 313 HIS A C 1
ATOM 2634 O O . HIS A 1 313 ? -36.737 14.081 42.043 1.00 94.00 313 HIS A O 1
ATOM 2640 N N . PHE A 1 314 ? -36.697 14.613 44.229 1.00 95.31 314 PHE A N 1
ATOM 2641 C CA . PHE A 1 314 ? -35.314 15.076 44.250 1.00 95.31 314 PHE A CA 1
ATOM 2642 C C . PHE A 1 314 ? -34.357 13.965 43.816 1.00 95.31 314 PHE A C 1
ATOM 2644 O O . PHE A 1 314 ? -33.548 14.187 42.924 1.00 95.31 314 PHE A O 1
ATOM 2651 N N . LYS A 1 315 ? -34.517 12.752 44.362 1.00 95.94 315 LYS A N 1
ATOM 2652 C CA . LYS A 1 315 ? -33.699 11.596 43.978 1.00 95.94 315 LYS A CA 1
ATOM 2653 C C . LYS A 1 315 ? -33.822 11.275 42.482 1.00 95.94 315 LYS A C 1
ATOM 2655 O O . LYS A 1 315 ? -32.813 11.094 41.813 1.00 95.94 315 LYS A O 1
ATOM 2660 N N . GLN A 1 316 ? -35.040 11.279 41.936 1.00 95.88 316 GLN A N 1
ATOM 2661 C CA . GLN A 1 316 ? -35.255 11.071 40.497 1.00 95.88 316 GLN A CA 1
ATOM 2662 C C . GLN A 1 316 ? -34.621 12.175 39.636 1.00 95.88 316 GLN A C 1
ATOM 2664 O O . GLN A 1 316 ? -34.091 11.904 38.562 1.00 95.88 316 GLN A O 1
ATOM 2669 N N . LEU A 1 317 ? -34.695 13.434 40.074 1.00 95.06 317 LEU A N 1
ATOM 2670 C CA . LEU A 1 317 ? -34.053 14.565 39.396 1.00 95.06 317 LEU A CA 1
ATOM 2671 C C . LEU A 1 317 ? -32.525 14.461 39.444 1.00 95.06 317 LEU A C 1
ATOM 2673 O O . LEU A 1 317 ? -31.861 14.785 38.461 1.00 95.06 317 LEU A O 1
ATOM 2677 N N . GLU A 1 318 ? -31.973 13.994 40.558 1.00 96.19 318 GLU A N 1
ATOM 2678 C CA . GLU A 1 318 ? -30.541 13.765 40.736 1.00 96.19 318 GLU A CA 1
ATOM 2679 C C . GLU A 1 318 ? -30.033 12.644 39.818 1.00 96.19 318 GLU A C 1
ATOM 2681 O O . GLU A 1 318 ? -29.049 12.845 39.104 1.00 96.19 318 GLU A O 1
ATOM 2686 N N . GLU A 1 319 ? -30.759 11.522 39.741 1.00 96.19 319 GLU A N 1
ATOM 2687 C CA . GLU A 1 319 ? -30.496 10.422 38.802 1.00 96.19 319 GLU A CA 1
ATOM 2688 C C . GLU A 1 319 ? -30.513 10.922 37.348 1.00 96.19 319 GLU A C 1
ATOM 2690 O O . GLU A 1 319 ? -29.510 10.791 36.646 1.00 96.19 319 GLU A O 1
ATOM 2695 N N . LYS A 1 320 ? -31.573 11.630 36.930 1.00 96.25 320 LYS A N 1
ATOM 2696 C CA . LYS A 1 320 ? -31.666 12.225 35.581 1.00 96.25 320 LYS A CA 1
ATOM 2697 C C . LYS A 1 320 ? -30.542 13.216 35.282 1.00 96.25 320 LYS A C 1
ATOM 2699 O O . LYS A 1 320 ? -30.046 13.286 34.161 1.00 96.25 320 LYS A O 1
ATOM 2704 N N . THR A 1 321 ? -30.132 14.004 36.274 1.00 96.06 321 THR A N 1
ATOM 2705 C CA . THR A 1 321 ? -29.025 14.957 36.118 1.00 96.06 321 THR A CA 1
ATOM 2706 C C . THR A 1 321 ? -27.694 14.227 35.948 1.00 96.06 321 THR A C 1
ATOM 2708 O O . THR A 1 321 ? -26.838 14.674 35.182 1.00 96.06 321 THR A O 1
ATOM 2711 N N . SER A 1 322 ? -27.502 13.112 36.656 1.00 97.00 322 SER A N 1
ATOM 2712 C CA . SER A 1 322 ? -26.325 12.256 36.514 1.00 97.00 322 SER A CA 1
ATOM 2713 C C . SER A 1 322 ? -26.271 11.603 35.129 1.00 97.00 322 SER A C 1
ATOM 2715 O O . SER A 1 322 ? -25.255 11.718 34.440 1.00 97.00 322 SER A O 1
ATOM 2717 N N . GLU A 1 323 ? -27.384 11.016 34.680 1.00 96.62 323 GLU A N 1
ATOM 2718 C CA . GLU A 1 323 ? -27.532 10.415 33.347 1.00 96.62 323 GLU A CA 1
ATOM 2719 C C . GLU A 1 323 ? -27.241 11.436 32.239 1.00 96.62 323 GLU A C 1
ATOM 2721 O O . GLU A 1 323 ? -26.358 11.213 31.410 1.00 96.62 323 GLU A O 1
ATOM 2726 N N . ALA A 1 324 ? -27.870 12.615 32.287 1.00 95.81 324 ALA A N 1
ATOM 2727 C CA . ALA A 1 324 ? -27.647 13.677 31.307 1.00 95.81 324 ALA A CA 1
ATOM 2728 C C . ALA A 1 324 ? -26.178 14.143 31.259 1.00 95.81 324 ALA A C 1
ATOM 2730 O O . ALA A 1 324 ? -25.635 14.408 30.185 1.00 95.81 324 ALA A O 1
ATOM 2731 N N . LYS A 1 325 ? -25.490 14.214 32.408 1.00 96.56 325 LYS A N 1
ATOM 2732 C CA . LYS A 1 325 ? -24.051 14.537 32.455 1.00 96.56 325 LYS A CA 1
ATOM 2733 C C . LYS A 1 325 ? -23.202 13.449 31.798 1.00 96.56 325 LYS A C 1
ATOM 2735 O O . LYS A 1 325 ? -22.217 13.771 31.130 1.00 96.56 325 LYS A O 1
ATOM 2740 N N . GLN A 1 326 ? -23.548 12.179 31.990 1.00 97.12 326 GLN A N 1
ATOM 2741 C CA . GLN A 1 326 ? -22.834 11.060 31.378 1.00 97.12 326 GLN A CA 1
ATOM 2742 C C . GLN A 1 326 ? -23.056 11.008 29.860 1.00 97.12 326 GLN A C 1
ATOM 2744 O O . GLN A 1 326 ? -22.099 10.826 29.100 1.00 97.12 326 GLN A O 1
ATOM 2749 N N . GLU A 1 327 ? -24.287 11.235 29.409 1.00 96.62 327 GLU A N 1
ATOM 2750 C CA . GLU A 1 327 ? -24.626 11.347 27.990 1.00 96.62 327 GLU A CA 1
ATOM 2751 C C . GLU A 1 327 ? -23.906 12.523 27.327 1.00 96.62 327 GLU A C 1
ATOM 2753 O O . GLU A 1 327 ? -23.327 12.361 26.248 1.00 96.62 327 GLU A O 1
ATOM 2758 N N . TYR A 1 328 ? -23.862 13.681 27.996 1.00 96.62 328 TYR A N 1
ATOM 2759 C CA . TYR A 1 328 ? -23.122 14.851 27.525 1.00 96.62 328 TYR A CA 1
ATOM 2760 C C . TYR A 1 328 ? -21.638 14.531 27.327 1.00 96.62 328 TYR A C 1
ATOM 2762 O O . TYR A 1 328 ? -21.111 14.753 26.239 1.00 96.62 328 TYR A O 1
ATOM 2770 N N . ARG A 1 329 ? -20.973 13.934 28.329 1.00 96.69 329 ARG A N 1
ATOM 2771 C CA . ARG A 1 329 ? -19.551 13.548 28.230 1.00 96.69 329 ARG A CA 1
ATOM 2772 C C . ARG A 1 329 ? -19.304 12.582 27.076 1.00 96.69 329 ARG A C 1
ATOM 2774 O O . ARG A 1 329 ? -18.382 12.770 26.289 1.00 96.69 329 ARG A O 1
ATOM 2781 N N . THR A 1 330 ? -20.166 11.578 26.940 1.00 97.06 330 THR A N 1
ATOM 2782 C CA . THR A 1 330 ? -20.061 10.579 25.869 1.00 97.06 330 THR A CA 1
ATOM 2783 C C . THR A 1 330 ? -20.230 11.225 24.490 1.00 97.06 330 THR A C 1
ATOM 2785 O O . THR A 1 330 ? -19.523 10.886 23.540 1.00 97.06 330 THR A O 1
ATOM 2788 N N . THR A 1 331 ? -21.161 12.170 24.367 1.00 96.06 331 THR A N 1
ATOM 2789 C CA . THR A 1 331 ? -21.419 12.902 23.122 1.00 96.06 331 THR A CA 1
ATOM 2790 C C . THR A 1 331 ? -20.277 13.859 22.791 1.00 96.06 331 THR A C 1
ATOM 2792 O O . THR A 1 331 ? -19.842 13.907 21.643 1.00 96.06 331 THR A O 1
ATOM 2795 N N . GLU A 1 332 ? -19.724 14.552 23.786 1.00 97.19 332 GLU A N 1
ATOM 2796 C CA . GLU A 1 332 ? -18.563 15.431 23.627 1.00 97.19 332 GLU A CA 1
ATOM 2797 C C . GLU A 1 332 ? -17.322 14.651 23.163 1.00 97.19 332 GLU A C 1
ATOM 2799 O O . GLU A 1 332 ? -16.619 15.074 22.244 1.00 97.19 332 GLU A O 1
ATOM 2804 N N . GLU A 1 333 ? -17.071 13.468 23.728 1.00 96.62 333 GLU A N 1
ATOM 2805 C CA . GLU A 1 333 ? -15.983 12.595 23.280 1.00 96.62 333 GLU A CA 1
ATOM 2806 C C . GLU A 1 333 ? -16.165 12.128 21.830 1.00 96.62 333 GLU A C 1
ATOM 2808 O O . GLU A 1 333 ? -15.201 12.126 21.057 1.00 96.62 333 GLU A O 1
ATOM 2813 N N . LYS A 1 334 ? -17.392 11.754 21.438 1.00 96.75 334 LYS A N 1
ATOM 2814 C CA . LYS A 1 334 ? -17.718 11.400 20.046 1.00 96.75 334 LYS A CA 1
ATOM 2815 C C . LYS A 1 334 ? -17.504 12.588 19.110 1.00 96.75 334 LYS A C 1
ATOM 2817 O O . LYS A 1 334 ? -16.902 12.419 18.052 1.00 96.75 334 LYS A O 1
ATOM 2822 N N . PHE A 1 335 ? -17.934 13.780 19.515 1.00 96.56 335 PHE A N 1
ATOM 2823 C CA . PHE A 1 335 ? -17.747 15.008 18.748 1.00 96.56 335 PHE A CA 1
ATOM 2824 C C . PHE A 1 335 ? -16.259 15.312 18.528 1.00 96.56 335 PHE A C 1
ATOM 2826 O O . PHE A 1 335 ? -15.832 15.470 17.387 1.00 96.56 335 PHE A O 1
ATOM 2833 N N . ARG A 1 336 ? -15.434 15.261 19.583 1.00 97.12 336 ARG A N 1
ATOM 2834 C CA . ARG A 1 336 ? -13.978 15.467 19.469 1.00 97.12 336 ARG A CA 1
ATOM 2835 C C . ARG A 1 336 ? -13.296 14.444 18.558 1.00 97.12 336 ARG A C 1
ATOM 2837 O O . ARG A 1 336 ? -12.314 14.776 17.896 1.00 97.12 336 ARG A O 1
ATOM 2844 N N . LYS A 1 337 ? -13.769 13.192 18.534 1.00 96.75 337 LYS A N 1
ATOM 2845 C CA . LYS A 1 337 ? -13.261 12.170 17.601 1.00 96.75 337 LYS A CA 1
ATOM 2846 C C . LYS A 1 337 ? -13.621 12.517 16.156 1.00 96.75 337 LYS A C 1
ATOM 2848 O O . LYS A 1 337 ? -12.729 12.535 15.314 1.00 96.75 337 LYS A O 1
ATOM 2853 N N . LEU A 1 338 ? -14.878 12.876 15.898 1.00 96.81 338 LEU A N 1
ATOM 2854 C CA . LEU A 1 338 ? -15.339 13.286 14.568 1.00 96.81 338 LEU A CA 1
ATOM 2855 C C . LEU A 1 338 ? -14.617 14.537 14.052 1.00 96.81 338 LEU A C 1
ATOM 2857 O O . LEU A 1 338 ? -14.262 14.593 12.878 1.00 96.81 338 LEU A O 1
ATOM 2861 N N . GLU A 1 339 ? -14.346 15.522 14.910 1.00 97.50 339 GLU A N 1
ATOM 2862 C CA . GLU A 1 339 ? -13.561 16.699 14.519 1.00 97.50 339 GLU A CA 1
ATOM 2863 C C . GLU A 1 339 ? -12.137 16.329 14.098 1.00 97.50 339 GLU A C 1
ATOM 2865 O O . GLU A 1 339 ? -11.664 16.788 13.059 1.00 97.50 339 GLU A O 1
ATOM 2870 N N . LYS A 1 340 ? -11.470 15.442 14.849 1.00 97.25 340 LYS A N 1
ATOM 2871 C CA . LYS A 1 340 ? -10.137 14.944 14.477 1.00 97.25 340 LYS A CA 1
ATOM 2872 C C . LYS A 1 340 ? -10.162 14.199 13.146 1.00 97.25 340 LYS A C 1
ATOM 2874 O O . LYS A 1 340 ? -9.299 14.436 12.306 1.00 97.25 340 LYS A O 1
ATOM 2879 N N . GLU A 1 341 ? -11.152 13.334 12.939 1.00 96.81 341 GLU A N 1
ATOM 2880 C CA . GLU A 1 341 ? -11.322 12.594 11.685 1.00 96.81 341 GLU A CA 1
ATOM 2881 C C . GLU A 1 341 ? -11.577 13.532 10.501 1.00 96.81 341 GLU A C 1
ATOM 2883 O O . GLU A 1 341 ? -10.946 13.378 9.453 1.00 96.81 341 GLU A O 1
ATOM 2888 N N . ARG A 1 342 ? -12.433 14.549 10.675 1.00 97.81 342 ARG A N 1
ATOM 2889 C CA . ARG A 1 342 ? -12.664 15.606 9.680 1.00 97.81 342 ARG A CA 1
ATOM 2890 C C . ARG A 1 342 ? -11.360 16.319 9.332 1.00 97.81 342 ARG A C 1
ATOM 2892 O O . ARG A 1 342 ? -11.045 16.475 8.153 1.00 97.81 342 ARG A O 1
ATOM 2899 N N . ASP A 1 343 ? -10.598 16.742 10.335 1.00 97.00 343 ASP A N 1
ATOM 2900 C CA . ASP A 1 343 ? -9.365 17.509 10.137 1.00 97.00 343 ASP A CA 1
ATOM 2901 C C . ASP A 1 343 ? -8.252 16.671 9.502 1.00 97.00 343 ASP A C 1
ATOM 2903 O O . ASP A 1 343 ? -7.473 17.170 8.682 1.00 97.00 343 ASP A O 1
ATOM 2907 N N . ASP A 1 344 ? -8.168 15.389 9.851 1.00 96.94 344 ASP A N 1
ATOM 2908 C CA . ASP A 1 344 ? -7.263 14.435 9.214 1.00 96.94 344 ASP A CA 1
ATOM 2909 C C . ASP A 1 344 ? -7.661 14.183 7.759 1.00 96.94 344 ASP A C 1
ATOM 2911 O O . ASP A 1 344 ? -6.799 14.192 6.874 1.00 96.94 344 ASP A O 1
ATOM 2915 N N . LEU A 1 345 ? -8.955 13.997 7.485 1.00 96.56 345 LEU A N 1
ATOM 2916 C CA . LEU A 1 345 ? -9.466 13.802 6.132 1.00 96.56 345 LEU A CA 1
ATOM 2917 C C . LEU A 1 345 ? -9.192 15.032 5.266 1.00 96.56 345 LEU A C 1
ATOM 2919 O O . LEU A 1 345 ? -8.694 14.895 4.149 1.00 96.56 345 LEU A O 1
ATOM 2923 N N . TYR A 1 346 ? -9.432 16.231 5.798 1.00 96.38 346 TYR A N 1
ATOM 2924 C CA . TYR A 1 346 ? -9.170 17.483 5.096 1.00 96.38 346 TYR A CA 1
ATOM 2925 C C . TYR A 1 346 ? -7.677 17.660 4.787 1.00 96.38 346 TYR A C 1
ATOM 2927 O O . TYR A 1 346 ? -7.308 17.984 3.656 1.00 96.38 346 TYR A O 1
ATOM 2935 N N . ARG A 1 347 ? -6.790 17.351 5.746 1.00 96.62 347 ARG A N 1
ATOM 2936 C CA . ARG A 1 347 ? -5.333 17.356 5.521 1.00 96.62 347 ARG A CA 1
ATOM 2937 C C . ARG A 1 347 ? -4.905 16.353 4.450 1.00 96.62 347 ARG A C 1
ATOM 2939 O O . ARG A 1 347 ? -4.102 16.696 3.579 1.00 96.62 347 ARG A O 1
ATOM 2946 N N . ARG A 1 348 ? -5.437 15.127 4.480 1.00 95.88 348 ARG A N 1
ATOM 2947 C CA . ARG A 1 348 ? -5.144 14.093 3.469 1.00 95.88 348 ARG A CA 1
ATOM 2948 C C . ARG A 1 348 ? -5.645 14.500 2.089 1.00 95.88 348 ARG A C 1
ATOM 2950 O O . ARG A 1 348 ? -4.900 14.365 1.123 1.00 95.88 348 ARG A O 1
ATOM 2957 N N . PHE A 1 349 ? -6.858 15.041 2.007 1.00 95.00 349 PHE A N 1
ATOM 2958 C CA . PHE A 1 349 ? -7.438 15.546 0.769 1.00 95.00 349 PHE A CA 1
ATOM 2959 C C . PHE A 1 349 ? -6.575 16.658 0.166 1.00 95.00 349 PHE A C 1
ATOM 2961 O O . PHE A 1 349 ? -6.159 16.548 -0.984 1.00 95.00 349 PHE A O 1
ATOM 2968 N N . GLN A 1 350 ? -6.207 17.676 0.952 1.00 96.19 350 GLN A N 1
ATOM 2969 C CA . GLN A 1 350 ? -5.329 18.748 0.474 1.00 96.19 350 GLN A CA 1
ATOM 2970 C C . GLN A 1 350 ? -3.979 18.222 -0.019 1.00 96.19 350 GLN A C 1
ATOM 2972 O O . GLN A 1 350 ? -3.479 18.675 -1.049 1.00 96.19 350 GLN A O 1
ATOM 2977 N N . LYS A 1 351 ? -3.387 17.252 0.688 1.00 95.94 351 LYS A N 1
ATOM 2978 C CA . LYS A 1 351 ? -2.140 16.613 0.255 1.00 95.94 351 LYS A CA 1
ATOM 2979 C C . LYS A 1 351 ? -2.319 15.891 -1.083 1.00 95.94 351 LYS A C 1
ATOM 2981 O O . LYS A 1 351 ? -1.505 16.089 -1.979 1.00 95.94 351 LYS A O 1
ATOM 2986 N N . ALA A 1 352 ? -3.384 15.104 -1.229 1.00 95.31 352 ALA A N 1
ATOM 2987 C CA . ALA A 1 352 ? -3.674 14.357 -2.450 1.00 95.31 352 ALA A CA 1
ATOM 2988 C C . ALA A 1 352 ? -3.935 15.281 -3.650 1.00 95.31 352 ALA A C 1
ATOM 2990 O O . ALA A 1 352 ? -3.419 15.030 -4.740 1.00 95.31 352 ALA A O 1
ATOM 2991 N N . VAL A 1 353 ? -4.674 16.378 -3.448 1.00 95.00 353 VAL A N 1
ATOM 2992 C CA . VAL A 1 353 ? -4.911 17.395 -4.484 1.00 95.00 353 VAL A CA 1
ATOM 2993 C C . VAL A 1 353 ? -3.591 18.020 -4.929 1.00 95.00 353 VAL A C 1
ATOM 2995 O O . VAL A 1 353 ? -3.296 18.013 -6.121 1.00 95.00 353 VAL A O 1
ATOM 2998 N N . ARG A 1 354 ? -2.752 18.478 -3.988 1.00 93.56 354 ARG A N 1
ATOM 2999 C CA . ARG A 1 354 ? -1.439 19.064 -4.314 1.00 93.56 354 ARG A CA 1
ATOM 3000 C C . ARG A 1 354 ? -0.521 18.075 -5.023 1.00 93.56 354 ARG A C 1
ATOM 3002 O O . ARG A 1 354 ? 0.189 18.461 -5.943 1.00 93.56 354 ARG A O 1
ATOM 3009 N N . GLU A 1 355 ? -0.514 16.809 -4.614 1.00 92.44 355 GLU A N 1
ATOM 3010 C CA . GLU A 1 355 ? 0.308 15.785 -5.263 1.00 92.44 355 GLU A CA 1
ATOM 3011 C C . GLU A 1 355 ? -0.175 15.488 -6.687 1.00 92.44 355 GLU A C 1
ATOM 3013 O O . GLU A 1 355 ? 0.639 15.402 -7.605 1.00 92.44 355 GLU A O 1
ATOM 3018 N N . THR A 1 356 ? -1.489 15.388 -6.889 1.00 92.19 356 THR A N 1
ATOM 3019 C CA . THR A 1 356 ? -2.087 15.178 -8.216 1.00 92.19 356 THR A CA 1
ATOM 3020 C C . THR A 1 356 ? -1.802 16.361 -9.135 1.00 92.19 356 THR A C 1
ATOM 3022 O O . THR A 1 356 ? -1.359 16.162 -10.264 1.00 92.19 356 THR A O 1
ATOM 3025 N N . GLN A 1 357 ? -1.976 17.585 -8.630 1.00 89.19 357 GLN A N 1
ATOM 3026 C CA . GLN A 1 357 ? -1.645 18.813 -9.346 1.00 89.19 357 GLN A CA 1
ATOM 3027 C C . GLN A 1 357 ? -0.157 18.848 -9.712 1.00 89.19 357 GLN A C 1
ATOM 3029 O O . GLN A 1 357 ? 0.175 18.986 -10.884 1.00 89.19 357 GLN A O 1
ATOM 3034 N N . ARG A 1 358 ? 0.739 18.586 -8.753 1.00 87.94 358 ARG A N 1
ATOM 3035 C CA . ARG A 1 358 ? 2.186 18.532 -8.997 1.00 87.94 358 ARG A CA 1
ATOM 3036 C C . ARG A 1 358 ? 2.567 17.470 -10.031 1.00 87.94 358 ARG A C 1
ATOM 3038 O O . ARG A 1 358 ? 3.444 17.718 -10.850 1.00 87.94 358 ARG A O 1
ATOM 3045 N N . ARG A 1 359 ? 1.938 16.288 -10.015 1.00 87.94 359 ARG A N 1
ATOM 3046 C CA . ARG A 1 359 ? 2.171 15.239 -11.028 1.00 87.94 359 ARG A CA 1
ATOM 3047 C C . ARG A 1 359 ? 1.679 15.660 -12.413 1.00 87.94 359 ARG A C 1
ATOM 3049 O O . ARG A 1 359 ? 2.343 15.352 -13.400 1.00 87.94 359 ARG A O 1
ATOM 3056 N N . ALA A 1 360 ? 0.537 16.342 -12.495 1.00 86.19 360 ALA A N 1
ATOM 3057 C CA . ALA A 1 360 ? 0.015 16.864 -13.754 1.00 86.19 360 ALA A CA 1
ATOM 3058 C C . ALA A 1 360 ? 0.922 17.970 -14.320 1.00 86.19 360 ALA A C 1
ATOM 3060 O O . ALA A 1 360 ? 1.319 17.883 -15.482 1.00 86.19 360 ALA A O 1
ATOM 3061 N N . GLU A 1 361 ? 1.306 18.935 -13.479 1.00 85.94 361 GLU A N 1
ATOM 3062 C CA . GLU A 1 361 ? 2.187 20.061 -13.813 1.00 85.94 361 GLU A CA 1
ATOM 3063 C C . GLU A 1 361 ? 3.587 19.589 -14.220 1.00 85.94 361 GLU A C 1
ATOM 3065 O O . GLU A 1 361 ? 4.031 19.880 -15.326 1.00 85.94 361 GLU A O 1
ATOM 3070 N N . LEU A 1 362 ? 4.270 18.805 -13.376 1.00 80.12 362 LEU A N 1
ATOM 3071 C CA . LEU A 1 362 ? 5.645 18.364 -13.643 1.00 80.12 362 LEU A CA 1
ATOM 3072 C C . LEU A 1 362 ? 5.747 17.289 -14.725 1.00 80.12 362 LEU A C 1
ATOM 3074 O O . LEU A 1 362 ? 6.801 17.166 -15.341 1.00 80.12 362 LEU A O 1
ATOM 3078 N N . GLY A 1 363 ? 4.703 16.482 -14.910 1.00 78.12 363 GLY A N 1
ATOM 3079 C CA . GLY A 1 363 ? 4.727 15.345 -15.821 1.00 78.12 363 GLY A CA 1
ATOM 3080 C C . GLY A 1 363 ? 4.245 15.704 -17.218 1.00 78.12 363 GLY A C 1
ATOM 3081 O O . GLY A 1 363 ? 5.031 15.831 -18.149 1.00 78.12 363 GLY A O 1
ATOM 3082 N N . LYS A 1 364 ? 2.923 15.782 -17.387 1.00 82.94 364 LYS A N 1
ATOM 3083 C CA . LYS A 1 364 ? 2.321 15.908 -18.720 1.00 82.94 364 LYS A CA 1
ATOM 3084 C C . LYS A 1 364 ? 2.301 17.350 -19.202 1.00 82.94 364 LYS A C 1
ATOM 3086 O O . LYS A 1 364 ? 2.638 17.574 -20.358 1.00 82.94 364 LYS A O 1
ATOM 3091 N N . ASN A 1 365 ? 1.932 18.304 -18.349 1.00 87.69 365 ASN A N 1
ATOM 3092 C CA . ASN A 1 365 ? 1.760 19.689 -18.782 1.00 87.69 365 ASN A CA 1
ATOM 3093 C C . ASN A 1 365 ? 3.099 20.319 -19.163 1.00 87.69 365 ASN A C 1
ATOM 3095 O O . ASN A 1 365 ? 3.216 20.781 -20.287 1.00 87.69 365 ASN A O 1
ATOM 3099 N N . SER A 1 366 ? 4.129 20.219 -18.318 1.00 88.56 366 SER A N 1
ATOM 3100 C CA . SER A 1 366 ? 5.467 20.753 -18.624 1.00 88.56 366 SER A CA 1
ATOM 3101 C C . SER A 1 366 ? 6.063 20.193 -19.925 1.00 88.56 366 SER A C 1
ATOM 3103 O O . SER A 1 366 ? 6.652 20.921 -20.722 1.00 88.56 366 SER A O 1
ATOM 3105 N N . VAL A 1 367 ? 5.903 18.888 -20.173 1.00 89.06 367 VAL A N 1
ATOM 3106 C CA . VAL A 1 367 ? 6.417 18.230 -21.382 1.00 89.06 367 VAL A CA 1
ATOM 3107 C C . VAL A 1 367 ? 5.614 18.649 -22.610 1.00 89.06 367 VAL A C 1
ATOM 3109 O O . VAL A 1 367 ? 6.196 18.875 -23.671 1.00 89.06 367 VAL A O 1
ATOM 3112 N N . LEU A 1 368 ? 4.288 18.757 -22.485 1.00 90.56 368 LEU A N 1
ATOM 3113 C CA . LEU A 1 368 ? 3.426 19.228 -23.567 1.00 90.56 368 LEU A CA 1
ATOM 3114 C C . LEU A 1 368 ? 3.673 20.705 -23.882 1.00 90.56 368 LEU A C 1
ATOM 3116 O O . LEU A 1 368 ? 3.756 21.036 -25.059 1.00 90.56 368 LEU A O 1
ATOM 3120 N N . GLU A 1 369 ? 3.856 21.554 -22.872 1.00 91.19 369 GLU A N 1
ATOM 3121 C CA . GLU A 1 369 ? 4.230 22.965 -23.015 1.00 91.19 369 GLU A CA 1
ATOM 3122 C C . GLU A 1 369 ? 5.564 23.092 -23.742 1.00 91.19 369 GLU A C 1
ATOM 3124 O O . GLU A 1 369 ? 5.625 23.722 -24.792 1.00 91.19 369 GLU A O 1
ATOM 3129 N N . ARG A 1 370 ? 6.605 22.385 -23.288 1.00 92.12 370 ARG A N 1
ATOM 3130 C CA . ARG A 1 370 ? 7.914 22.416 -23.952 1.00 92.12 370 ARG A CA 1
ATOM 3131 C C . ARG A 1 370 ? 7.859 21.895 -25.387 1.00 92.12 370 ARG A C 1
ATOM 3133 O O . ARG A 1 370 ? 8.552 22.407 -26.262 1.00 92.12 370 ARG A O 1
ATOM 3140 N N . LYS A 1 371 ? 7.043 20.868 -25.651 1.00 93.75 371 LYS A N 1
ATOM 3141 C CA . LYS A 1 371 ? 6.816 20.364 -27.012 1.00 93.75 371 LYS A CA 1
ATOM 3142 C C . LYS A 1 371 ? 6.082 21.394 -27.872 1.00 93.75 371 LYS A C 1
ATOM 3144 O O . LYS A 1 371 ? 6.419 21.530 -29.043 1.00 93.75 371 LYS A O 1
ATOM 3149 N N . LEU A 1 372 ? 5.100 22.094 -27.311 1.00 94.50 372 LEU A N 1
ATOM 3150 C CA . LEU A 1 372 ? 4.352 23.151 -27.988 1.00 94.50 372 LEU A CA 1
ATOM 3151 C C . LEU A 1 372 ? 5.278 24.326 -28.317 1.00 94.50 372 LEU A C 1
ATOM 3153 O O . LEU A 1 372 ? 5.300 24.756 -29.466 1.00 94.50 372 LEU A O 1
ATOM 3157 N N . GLU A 1 373 ? 6.102 24.773 -27.368 1.00 95.31 373 GLU A N 1
ATOM 3158 C CA . GLU A 1 373 ? 7.131 25.802 -27.577 1.00 95.31 373 GLU A CA 1
ATOM 3159 C C . GLU A 1 373 ? 8.085 25.426 -28.716 1.00 95.31 373 GLU A C 1
ATOM 3161 O O . GLU A 1 373 ? 8.279 26.209 -29.643 1.00 95.31 373 GLU A O 1
ATOM 3166 N N . LEU A 1 374 ? 8.625 24.202 -28.701 1.00 95.81 374 LEU A N 1
ATOM 3167 C CA . LEU A 1 374 ? 9.511 23.701 -29.758 1.00 95.81 374 LEU A CA 1
ATOM 3168 C C . LEU A 1 374 ? 8.830 23.664 -31.129 1.00 95.81 374 LEU A C 1
ATOM 3170 O O . LEU A 1 374 ? 9.414 24.107 -32.115 1.00 95.81 374 LEU A O 1
ATOM 3174 N N . LEU A 1 375 ? 7.604 23.138 -31.199 1.00 94.75 375 LEU A N 1
ATOM 3175 C CA . LEU A 1 375 ? 6.845 23.074 -32.449 1.00 94.75 375 LEU A CA 1
ATOM 3176 C C . LEU A 1 375 ? 6.469 24.468 -32.961 1.00 94.75 375 LEU A C 1
ATOM 3178 O O . LEU A 1 375 ? 6.440 24.673 -34.170 1.00 94.75 375 LEU A O 1
ATOM 3182 N N . THR A 1 376 ? 6.220 25.419 -32.061 1.00 95.56 376 THR A N 1
ATOM 3183 C CA . THR A 1 376 ? 5.925 26.813 -32.416 1.00 95.56 376 THR A CA 1
ATOM 3184 C C . THR A 1 376 ? 7.170 27.492 -32.964 1.00 95.56 376 THR A C 1
ATOM 3186 O O . THR A 1 376 ? 7.119 28.046 -34.053 1.00 95.56 376 THR A O 1
ATOM 3189 N N . ALA A 1 377 ? 8.318 27.340 -32.299 1.00 95.06 377 ALA A N 1
ATOM 3190 C CA . ALA A 1 377 ? 9.587 27.871 -32.788 1.00 95.06 377 ALA A CA 1
ATOM 3191 C C . ALA A 1 377 ? 9.957 27.302 -34.171 1.00 95.06 377 ALA A C 1
ATOM 3193 O O . ALA A 1 377 ? 10.382 28.041 -35.054 1.00 95.06 377 ALA A O 1
ATOM 3194 N N . GLN A 1 378 ? 9.742 25.999 -34.388 1.00 95.56 378 GLN A N 1
ATOM 3195 C CA . GLN A 1 378 ? 9.939 25.376 -35.700 1.00 95.56 378 GLN A CA 1
ATOM 3196 C C . GLN A 1 378 ? 8.972 25.920 -36.755 1.00 95.56 378 GLN A C 1
ATOM 3198 O O . GLN A 1 378 ? 9.371 26.118 -37.902 1.00 95.56 378 GLN A O 1
ATOM 3203 N N . LEU A 1 379 ? 7.706 26.148 -36.392 1.00 93.75 379 LEU A N 1
ATO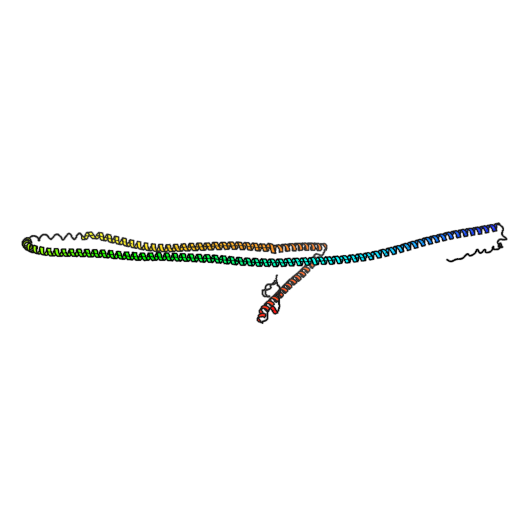M 3204 C CA . LEU A 1 379 ? 6.723 26.745 -37.292 1.00 93.75 379 LEU A CA 1
ATOM 3205 C C . LEU A 1 379 ? 7.134 28.169 -37.681 1.00 93.75 379 LEU A C 1
ATOM 3207 O O . LEU A 1 379 ? 7.129 28.482 -38.868 1.00 93.75 379 LEU A O 1
ATOM 3211 N N . ASP A 1 380 ? 7.540 28.988 -36.713 1.00 93.94 380 ASP A N 1
ATOM 3212 C CA . ASP A 1 380 ? 7.986 30.365 -36.936 1.00 93.94 380 ASP A CA 1
ATOM 3213 C C . ASP A 1 380 ? 9.232 30.412 -37.832 1.00 93.94 380 ASP A C 1
ATOM 3215 O O . ASP A 1 380 ? 9.282 31.190 -38.786 1.00 93.94 380 ASP A O 1
ATOM 3219 N N . GLU A 1 381 ? 10.210 29.528 -37.600 1.00 94.50 381 GLU A N 1
ATOM 3220 C CA . GLU A 1 381 ? 11.404 29.404 -38.445 1.00 94.50 381 GLU A CA 1
ATOM 3221 C C . GLU A 1 381 ? 11.034 29.023 -39.887 1.00 94.50 381 GLU A C 1
ATOM 3223 O O . GLU A 1 381 ? 11.513 29.633 -40.847 1.00 94.50 381 GLU A O 1
ATOM 3228 N N . LYS A 1 382 ? 10.147 28.034 -40.062 1.00 92.31 382 LYS A N 1
ATOM 3229 C CA . LYS A 1 382 ? 9.692 27.606 -41.392 1.00 92.31 382 LYS A CA 1
ATOM 3230 C C . LYS A 1 382 ? 8.873 28.685 -42.088 1.00 92.31 382 LYS A C 1
ATOM 3232 O O . LYS A 1 382 ? 9.017 28.857 -43.298 1.00 92.31 382 LYS A O 1
ATOM 3237 N N . GLN A 1 383 ? 8.062 29.434 -41.348 1.00 88.50 383 GLN A N 1
ATOM 3238 C CA . GLN A 1 383 ? 7.292 30.548 -41.884 1.00 88.50 383 GLN A CA 1
ATOM 3239 C C . GLN A 1 383 ? 8.206 31.701 -42.322 1.00 88.50 383 GLN A C 1
ATOM 3241 O O . GLN A 1 383 ? 7.983 32.282 -43.388 1.00 88.50 383 GLN A O 1
ATOM 3246 N N . ALA A 1 384 ? 9.260 32.000 -41.556 1.00 91.19 384 ALA A N 1
ATOM 3247 C CA . ALA A 1 384 ? 10.271 32.987 -41.926 1.00 91.19 384 ALA A CA 1
ATOM 3248 C C . ALA A 1 384 ? 11.028 32.568 -43.199 1.00 91.19 384 ALA A C 1
ATOM 3250 O O . ALA A 1 384 ? 11.080 33.346 -44.151 1.00 91.19 384 ALA A O 1
ATOM 3251 N N . GLN A 1 385 ? 11.508 31.318 -43.264 1.00 91.31 385 GLN A N 1
ATOM 3252 C CA . GLN A 1 385 ? 12.163 30.748 -44.454 1.00 91.31 385 GLN A CA 1
ATOM 3253 C C . GLN A 1 385 ? 11.254 30.806 -45.689 1.00 91.31 385 GLN A C 1
ATOM 3255 O O . GLN A 1 385 ? 11.688 31.200 -46.770 1.00 91.31 385 GLN A O 1
ATOM 3260 N N . LEU A 1 386 ? 9.973 30.450 -45.540 1.00 85.50 386 LEU A N 1
ATOM 3261 C CA . LEU A 1 386 ? 9.003 30.525 -46.632 1.00 85.50 386 LEU A CA 1
ATOM 3262 C C . LEU A 1 386 ? 8.806 31.970 -47.109 1.00 85.50 386 LEU A C 1
ATOM 3264 O O . LEU A 1 386 ? 8.782 32.221 -48.312 1.00 85.50 386 LEU A O 1
ATOM 3268 N N . THR A 1 387 ? 8.690 32.917 -46.177 1.00 85.69 387 THR A N 1
ATOM 3269 C CA . THR A 1 387 ? 8.520 34.343 -46.492 1.00 85.69 387 THR A CA 1
ATOM 3270 C C . THR A 1 387 ? 9.734 34.894 -47.242 1.00 85.69 387 THR A C 1
ATOM 3272 O O . THR A 1 387 ? 9.573 35.610 -48.228 1.00 85.69 387 THR A O 1
ATOM 3275 N N . GLU A 1 388 ? 10.948 34.523 -46.831 1.00 88.00 388 GLU A N 1
ATOM 3276 C CA . GLU A 1 388 ? 12.191 34.916 -47.502 1.00 88.00 388 GLU A CA 1
ATOM 3277 C C . GLU A 1 388 ? 12.262 34.386 -48.941 1.00 88.00 388 GLU A C 1
ATOM 3279 O O . GLU A 1 388 ? 12.508 35.156 -49.871 1.00 88.00 388 GLU A O 1
ATOM 3284 N N . VAL A 1 389 ? 11.963 33.099 -49.149 1.00 86.88 389 VAL A N 1
ATOM 3285 C CA . VAL A 1 389 ? 11.950 32.481 -50.486 1.00 86.88 389 VAL A CA 1
ATOM 3286 C C . VAL A 1 389 ? 10.897 33.124 -51.389 1.00 86.88 389 VAL A C 1
ATOM 3288 O O . VAL A 1 389 ? 11.181 33.412 -52.552 1.00 86.88 389 VAL A O 1
ATOM 3291 N N . LEU A 1 390 ? 9.692 33.378 -50.872 1.00 82.44 390 LEU A N 1
ATOM 3292 C CA . LEU A 1 390 ? 8.627 34.029 -51.638 1.00 82.44 390 LEU A CA 1
ATOM 3293 C C . LEU A 1 390 ? 9.009 35.458 -52.050 1.00 82.44 390 LEU A C 1
ATOM 3295 O O . LEU A 1 390 ? 8.752 35.846 -53.190 1.00 82.44 390 LEU A O 1
ATOM 3299 N N . ASN A 1 391 ? 9.669 36.207 -51.161 1.00 83.12 391 ASN A N 1
ATOM 3300 C CA . ASN A 1 391 ? 10.162 37.552 -51.458 1.00 83.12 391 ASN A CA 1
ATOM 3301 C C . ASN A 1 391 ? 11.287 37.536 -52.506 1.00 83.12 391 ASN A C 1
ATOM 3303 O O . ASN A 1 391 ? 11.266 38.352 -53.427 1.00 83.12 391 ASN A O 1
ATOM 3307 N N . ALA A 1 392 ? 12.238 36.600 -52.400 1.00 86.75 392 ALA A N 1
ATOM 3308 C CA . ALA A 1 392 ? 13.359 36.467 -53.335 1.00 86.75 392 ALA A CA 1
ATOM 3309 C C . ALA A 1 392 ? 12.928 35.984 -54.732 1.00 86.75 392 ALA A C 1
ATOM 3311 O O . ALA A 1 392 ? 13.540 36.346 -55.733 1.00 86.75 392 ALA A O 1
ATOM 3312 N N . ALA A 1 393 ? 11.867 35.177 -54.814 1.00 83.81 393 ALA A N 1
ATOM 3313 C CA . ALA A 1 393 ? 11.361 34.641 -56.074 1.00 83.81 393 ALA A CA 1
ATOM 3314 C C . ALA A 1 393 ? 10.511 35.644 -56.882 1.00 83.81 393 ALA A C 1
ATOM 3316 O O . ALA A 1 393 ? 10.158 35.341 -58.021 1.00 83.81 393 ALA A O 1
ATOM 3317 N N . HIS A 1 394 ? 10.169 36.811 -56.311 1.00 81.31 394 HIS A N 1
ATOM 3318 C CA . HIS A 1 394 ? 9.345 37.859 -56.938 1.00 81.31 394 HIS A CA 1
ATOM 3319 C C . HIS A 1 394 ? 8.057 37.333 -57.604 1.00 81.31 394 HIS A C 1
ATOM 3321 O O . HIS A 1 394 ? 7.640 37.802 -58.664 1.00 81.31 394 HIS A O 1
ATOM 3327 N N . LEU A 1 395 ? 7.427 36.331 -56.990 1.00 79.81 395 LEU A N 1
ATOM 3328 C CA . LEU A 1 395 ? 6.204 35.720 -57.504 1.00 79.81 395 LEU A CA 1
ATOM 3329 C C . LEU A 1 395 ? 4.999 36.640 -57.269 1.00 79.81 395 LEU A C 1
ATOM 3331 O O . LEU A 1 395 ? 4.942 37.345 -56.263 1.00 79.81 395 LEU A O 1
ATOM 3335 N N . ASP A 1 396 ? 4.009 36.596 -58.168 1.00 83.25 396 ASP A N 1
ATOM 3336 C CA . ASP A 1 396 ? 2.755 37.338 -57.995 1.00 83.25 396 ASP A CA 1
ATOM 3337 C C . ASP A 1 396 ? 2.041 36.875 -56.706 1.00 83.25 396 ASP A C 1
ATOM 3339 O O . ASP A 1 396 ? 1.626 35.707 -56.620 1.00 83.25 396 ASP A O 1
ATOM 3343 N N . PRO A 1 397 ? 1.855 37.768 -55.712 1.00 82.00 397 PRO A N 1
ATOM 3344 C CA . PRO A 1 397 ? 1.228 37.425 -54.439 1.00 82.00 397 PRO A CA 1
ATOM 3345 C C . PRO A 1 397 ? -0.171 36.819 -54.591 1.00 82.00 397 PRO A C 1
ATOM 3347 O O . PRO A 1 397 ? -0.572 35.975 -53.787 1.00 82.00 397 PRO A O 1
ATOM 3350 N N . THR A 1 398 ? -0.919 37.210 -55.628 1.00 85.00 398 THR A N 1
ATOM 3351 C CA . THR A 1 398 ? -2.281 36.713 -55.866 1.00 85.00 398 THR A CA 1
ATOM 3352 C C . THR A 1 398 ? -2.287 35.258 -56.336 1.00 85.00 398 THR A C 1
ATOM 3354 O O . THR A 1 398 ? -3.109 34.454 -55.883 1.00 85.00 398 THR A O 1
ATOM 3357 N N . VAL A 1 399 ? -1.326 34.887 -57.187 1.00 83.88 399 VAL A N 1
ATOM 3358 C CA . VAL A 1 399 ? -1.161 33.519 -57.692 1.00 83.88 399 VAL A CA 1
ATOM 3359 C C . VAL A 1 399 ? -0.656 32.605 -56.579 1.00 83.88 399 VAL A C 1
ATOM 3361 O O . VAL A 1 399 ? -1.218 31.526 -56.381 1.00 83.88 399 VAL A O 1
ATOM 3364 N N . VAL A 1 400 ? 0.335 33.053 -55.799 1.00 83.38 400 VAL A N 1
ATOM 3365 C CA . VAL A 1 400 ? 0.846 32.306 -54.638 1.00 83.38 400 VAL A CA 1
ATOM 3366 C C . VAL A 1 400 ? -0.272 32.050 -53.629 1.00 83.38 400 VAL A C 1
ATOM 3368 O O . VAL A 1 400 ? -0.490 30.903 -53.247 1.00 83.38 400 VAL A O 1
ATOM 3371 N N . ALA A 1 401 ? -1.046 33.073 -53.255 1.00 84.62 401 ALA A N 1
ATOM 3372 C CA . ALA A 1 401 ? -2.162 32.914 -52.322 1.00 84.62 401 ALA A CA 1
ATOM 3373 C C . ALA A 1 401 ? -3.221 31.917 -52.831 1.00 84.62 401 ALA A C 1
ATOM 3375 O O . ALA A 1 401 ? -3.739 31.108 -52.057 1.00 84.62 401 ALA A O 1
ATOM 3376 N N . SER A 1 402 ? -3.522 31.929 -54.134 1.00 88.44 402 SER A N 1
ATOM 3377 C CA . SER A 1 402 ? -4.473 30.993 -54.746 1.00 88.44 402 SER A CA 1
ATOM 3378 C C . SER A 1 402 ? -3.974 29.544 -54.710 1.00 88.44 402 SER A C 1
ATOM 3380 O O . SER A 1 402 ? -4.716 28.634 -54.323 1.00 88.44 402 SER A O 1
ATOM 3382 N N . VAL A 1 403 ? -2.700 29.320 -55.054 1.00 86.50 403 VAL A N 1
ATOM 3383 C CA . VAL A 1 403 ? -2.072 27.989 -55.025 1.00 86.50 403 VAL A CA 1
ATOM 3384 C C . VAL A 1 403 ? -1.969 27.464 -53.593 1.00 86.50 403 VAL A C 1
ATOM 3386 O O . VAL A 1 403 ? -2.367 26.324 -53.348 1.00 86.50 403 VAL A O 1
ATOM 3389 N N . THR A 1 404 ? -1.533 28.292 -52.639 1.00 85.94 404 THR A N 1
ATOM 3390 C CA . THR A 1 404 ? -1.462 27.933 -51.213 1.00 85.94 404 THR A CA 1
ATOM 3391 C C . THR A 1 404 ? -2.835 27.545 -50.674 1.00 85.94 404 THR A C 1
ATOM 3393 O O . THR A 1 404 ? -2.984 26.467 -50.105 1.00 85.94 404 THR A O 1
ATOM 3396 N N . LYS A 1 405 ? -3.877 28.340 -50.950 1.00 89.94 405 LYS A N 1
ATOM 3397 C CA . LYS A 1 405 ? -5.252 28.034 -50.526 1.00 89.94 405 LYS A CA 1
ATOM 3398 C C . LYS A 1 405 ? -5.767 26.716 -51.112 1.00 89.94 405 LYS A C 1
ATOM 3400 O O . LYS A 1 405 ? -6.433 25.940 -50.425 1.00 89.94 405 LYS A O 1
ATOM 3405 N N . LYS A 1 406 ? -5.462 26.436 -52.384 1.00 91.19 406 LYS A N 1
ATOM 3406 C CA . LYS A 1 406 ? -5.841 25.168 -53.024 1.00 91.19 406 LYS A CA 1
ATOM 3407 C C . LYS A 1 406 ? -5.097 23.986 -52.398 1.00 91.19 406 LYS A C 1
ATOM 3409 O O . LYS A 1 406 ? -5.703 22.938 -52.178 1.00 91.19 406 LYS A O 1
ATOM 3414 N N . LEU A 1 407 ? -3.815 24.157 -52.075 1.00 88.94 407 LEU A N 1
ATOM 3415 C CA . LEU A 1 407 ? -3.010 23.142 -51.399 1.00 88.94 407 LEU A CA 1
ATOM 3416 C C . LEU A 1 407 ? -3.528 22.868 -49.979 1.00 88.94 407 LEU A C 1
ATOM 3418 O O . LEU A 1 407 ? -3.725 21.708 -49.625 1.00 88.94 407 LEU A O 1
ATOM 3422 N N . GLU A 1 408 ? -3.844 23.907 -49.203 1.00 90.44 408 GLU A N 1
ATOM 3423 C CA . GLU A 1 408 ? -4.474 23.790 -47.881 1.00 90.44 408 GLU A CA 1
ATOM 3424 C C . GLU A 1 408 ? -5.809 23.043 -47.945 1.00 90.44 408 GLU A C 1
ATOM 3426 O O . GLU A 1 408 ? -6.074 22.171 -47.117 1.00 90.44 408 GLU A O 1
ATOM 3431 N N . GLN A 1 409 ? -6.640 23.320 -48.954 1.00 92.50 409 GLN A N 1
ATOM 3432 C CA . GLN A 1 409 ? -7.907 22.613 -49.143 1.00 92.50 409 GLN A CA 1
ATOM 3433 C C . GLN A 1 409 ? -7.692 21.120 -49.440 1.00 92.50 409 GLN A C 1
ATOM 3435 O O . GLN A 1 409 ? -8.404 20.272 -48.891 1.00 92.50 409 GLN A O 1
ATOM 3440 N N . VAL A 1 410 ? -6.710 20.779 -50.282 1.00 94.31 410 VAL A N 1
ATOM 3441 C CA . VAL A 1 410 ? -6.368 19.383 -50.598 1.00 94.31 410 VAL A CA 1
ATOM 3442 C C . VAL A 1 410 ? -5.803 18.669 -49.371 1.00 94.31 410 VAL A C 1
ATOM 3444 O O . VAL A 1 410 ? -6.271 17.577 -49.042 1.00 94.31 410 VAL A O 1
ATOM 3447 N N . LEU A 1 411 ? -4.857 19.285 -48.658 1.00 92.44 411 LEU A N 1
ATOM 3448 C CA . LEU A 1 411 ? -4.284 18.736 -47.427 1.00 92.44 411 LEU A CA 1
ATOM 3449 C C . LEU A 1 411 ? -5.351 18.569 -46.342 1.00 92.44 411 LEU A C 1
ATOM 3451 O O . LEU A 1 411 ? -5.427 17.519 -45.708 1.00 92.44 411 LEU A O 1
ATOM 3455 N N . GLY A 1 412 ? -6.240 19.550 -46.178 1.00 93.50 412 GLY A N 1
ATOM 3456 C CA . GLY A 1 412 ? -7.373 19.473 -45.261 1.00 93.50 412 GLY A CA 1
ATOM 3457 C C . GLY A 1 412 ? -8.325 18.325 -45.600 1.00 93.50 412 GLY A C 1
ATOM 3458 O O . GLY A 1 412 ? -8.734 17.581 -44.709 1.00 93.50 412 GLY A O 1
ATOM 3459 N N . SER A 1 413 ? -8.635 18.130 -46.885 1.00 94.12 413 SER A N 1
ATOM 3460 C CA . SER A 1 413 ? -9.448 17.003 -47.360 1.00 94.12 413 SER A CA 1
ATOM 3461 C C . SER A 1 413 ? -8.780 15.654 -47.069 1.00 94.12 413 SER A C 1
ATOM 3463 O O . SER A 1 413 ? -9.405 14.760 -46.495 1.00 94.12 413 SER A O 1
ATOM 3465 N N . LYS A 1 414 ? -7.481 15.523 -47.368 1.00 94.06 414 LYS A N 1
ATOM 3466 C CA . LYS A 1 414 ? -6.705 14.309 -47.078 1.00 94.06 414 LYS A CA 1
ATOM 3467 C C . LYS A 1 414 ? -6.611 14.021 -45.581 1.00 94.06 414 LYS A C 1
ATOM 3469 O O . LYS A 1 414 ? -6.817 12.881 -45.182 1.00 94.06 414 LYS A O 1
ATOM 3474 N N . ASN A 1 415 ? -6.397 15.035 -44.746 1.00 92.75 415 ASN A N 1
ATOM 3475 C CA . ASN A 1 415 ? -6.366 14.873 -43.291 1.00 92.75 415 ASN A CA 1
ATOM 3476 C C . ASN A 1 415 ? -7.714 14.401 -42.732 1.00 92.75 415 ASN A C 1
ATOM 3478 O O . ASN A 1 415 ? -7.742 13.543 -41.851 1.00 92.75 415 ASN A O 1
ATOM 3482 N N . ARG A 1 416 ? -8.839 14.905 -43.260 1.00 93.06 416 ARG A N 1
ATOM 3483 C CA . ARG A 1 416 ? -10.171 14.386 -42.902 1.00 93.06 416 ARG A CA 1
ATOM 3484 C C . ARG A 1 416 ? -10.328 12.928 -43.319 1.00 93.06 416 ARG A C 1
ATOM 3486 O O . ARG A 1 416 ? -10.746 12.120 -42.500 1.00 93.06 416 ARG A O 1
ATOM 3493 N N . GLN A 1 417 ? -9.916 12.584 -44.540 1.00 94.25 417 GLN A N 1
ATOM 3494 C CA . GLN A 1 417 ? -9.953 11.205 -45.028 1.00 94.25 417 GLN A CA 1
ATOM 3495 C C . GLN A 1 417 ? -9.115 10.262 -44.148 1.00 94.25 417 GLN A C 1
ATOM 3497 O O . GLN A 1 417 ? -9.570 9.167 -43.830 1.00 94.25 417 GLN A O 1
ATOM 3502 N N . ILE A 1 418 ? -7.925 10.688 -43.709 1.00 90.94 418 ILE A N 1
ATOM 3503 C CA . ILE A 1 418 ? -7.083 9.919 -42.780 1.00 90.94 418 ILE A CA 1
ATOM 3504 C C . ILE A 1 418 ? -7.818 9.683 -41.457 1.00 90.94 418 ILE A C 1
ATOM 3506 O O . ILE A 1 418 ? -7.884 8.542 -41.004 1.00 90.94 418 ILE A O 1
ATOM 3510 N N . LYS A 1 419 ? -8.410 10.726 -40.860 1.00 90.50 419 LYS A N 1
ATOM 3511 C CA . LYS A 1 419 ? -9.187 10.593 -39.617 1.00 90.50 419 LYS A CA 1
ATOM 3512 C C . LYS A 1 419 ? -10.379 9.644 -39.780 1.00 90.50 419 LYS A C 1
ATOM 3514 O O . LYS A 1 419 ? -10.616 8.810 -38.910 1.00 90.50 419 LYS A O 1
ATOM 3519 N N . ASP A 1 420 ? -11.109 9.745 -40.889 1.00 90.69 420 ASP A N 1
ATOM 3520 C CA . ASP A 1 420 ? -12.260 8.881 -41.168 1.00 90.69 420 ASP A CA 1
ATOM 3521 C C . ASP A 1 420 ? -11.837 7.414 -41.350 1.00 90.69 420 ASP A C 1
ATOM 3523 O O . ASP A 1 420 ? -12.480 6.519 -40.802 1.00 90.69 420 ASP A O 1
ATOM 3527 N N . LEU A 1 421 ? -10.730 7.152 -42.051 1.00 92.25 421 LEU A N 1
ATOM 3528 C CA . LEU A 1 421 ? -10.183 5.800 -42.203 1.00 92.25 421 LEU A CA 1
ATOM 3529 C C . LEU A 1 421 ? -9.676 5.233 -40.873 1.00 92.25 421 LEU A C 1
ATOM 3531 O O . LEU A 1 421 ? -9.966 4.083 -40.557 1.00 92.25 421 LEU A O 1
ATOM 3535 N N . GLN A 1 422 ? -8.974 6.027 -40.059 1.00 87.69 422 GLN A N 1
ATOM 3536 C CA . GLN A 1 422 ? -8.554 5.615 -38.713 1.00 87.69 422 GLN A CA 1
ATOM 3537 C C . GLN A 1 422 ? -9.758 5.248 -37.840 1.00 87.69 422 GLN A C 1
ATOM 3539 O O . GLN A 1 422 ? -9.753 4.220 -37.165 1.00 87.69 422 GLN A O 1
ATOM 3544 N N . TYR A 1 423 ? -10.822 6.051 -37.897 1.00 85.94 423 TYR A N 1
ATOM 3545 C CA . TYR A 1 423 ? -12.071 5.756 -37.206 1.00 85.94 423 TYR A CA 1
ATOM 3546 C C . TYR A 1 423 ? -12.705 4.441 -37.687 1.00 85.94 423 TYR A C 1
ATOM 3548 O O . TYR A 1 423 ? -13.103 3.621 -36.860 1.00 85.94 423 TYR A O 1
ATOM 3556 N N . GLN A 1 424 ? -12.755 4.201 -39.001 1.00 87.38 424 GLN A N 1
ATOM 3557 C CA . GLN A 1 424 ? -13.262 2.942 -39.561 1.00 87.38 424 GLN A CA 1
ATOM 3558 C C . GLN A 1 424 ? -12.429 1.737 -39.118 1.00 87.38 424 GLN A C 1
ATOM 3560 O O . GLN A 1 424 ? -12.998 0.717 -38.739 1.00 87.38 424 GLN A O 1
ATOM 3565 N N . VAL A 1 425 ? -11.097 1.859 -39.091 1.00 87.56 425 VAL A N 1
ATOM 3566 C CA . VAL A 1 425 ? -10.214 0.808 -38.566 1.00 87.56 425 VAL A CA 1
ATOM 3567 C C . VAL A 1 425 ? -10.567 0.502 -37.113 1.00 87.56 425 VAL A C 1
ATOM 3569 O O . VAL A 1 425 ? -10.824 -0.653 -36.793 1.00 87.56 425 VAL A O 1
ATOM 3572 N N . HIS A 1 426 ? -10.684 1.516 -36.250 1.00 84.19 426 HIS A N 1
ATOM 3573 C CA . HIS A 1 426 ? -11.086 1.308 -34.855 1.00 84.19 426 HIS A CA 1
ATOM 3574 C C . HIS A 1 426 ? -12.464 0.648 -34.722 1.00 84.19 426 HIS A C 1
ATOM 3576 O O . HIS A 1 426 ? -12.645 -0.230 -33.878 1.00 84.19 426 HIS A O 1
ATOM 3582 N N . GLN A 1 427 ? -13.425 1.029 -35.565 1.00 84.62 427 GLN A N 1
ATOM 3583 C CA . GLN A 1 427 ? -14.753 0.420 -35.587 1.00 84.62 427 GLN A CA 1
ATOM 3584 C C . GLN A 1 427 ? -14.692 -1.065 -35.979 1.00 84.62 427 GLN A C 1
ATOM 3586 O O . GLN A 1 427 ? -15.302 -1.893 -35.303 1.00 84.62 427 GLN A O 1
ATOM 3591 N N . CYS A 1 428 ? -13.931 -1.412 -37.020 1.00 87.00 428 CYS A N 1
ATOM 3592 C CA . CYS A 1 428 ? -13.739 -2.791 -37.470 1.00 87.00 428 CYS A CA 1
ATOM 3593 C C . CYS A 1 428 ? -12.987 -3.636 -36.436 1.00 87.00 428 CYS A C 1
ATOM 3595 O O . CYS A 1 428 ? -13.427 -4.738 -36.117 1.00 87.00 428 CYS A O 1
ATOM 3597 N N . THR A 1 429 ? -11.901 -3.112 -35.856 1.00 86.12 429 THR A N 1
ATOM 3598 C CA . THR A 1 429 ? -11.145 -3.773 -34.779 1.00 86.12 429 THR A CA 1
ATOM 3599 C C . THR A 1 429 ? -12.043 -4.086 -33.588 1.00 86.12 429 THR A C 1
ATOM 3601 O O . THR A 1 429 ? -11.985 -5.176 -33.021 1.00 86.12 429 THR A O 1
ATOM 3604 N N . LYS A 1 430 ? -12.915 -3.146 -33.220 1.00 83.69 430 LYS A N 1
ATOM 3605 C CA . LYS A 1 430 ? -13.857 -3.348 -32.127 1.00 83.69 430 LYS A CA 1
ATOM 3606 C C . LYS A 1 430 ? -14.925 -4.385 -32.464 1.00 83.69 430 LYS A C 1
ATOM 3608 O O . LYS A 1 430 ? -15.187 -5.252 -31.641 1.00 83.69 430 LYS A O 1
ATOM 3613 N N . ALA A 1 431 ? -15.510 -4.323 -33.661 1.00 85.12 431 ALA A N 1
ATOM 3614 C CA . ALA A 1 431 ? -16.478 -5.319 -34.114 1.00 85.12 431 ALA A CA 1
ATOM 3615 C C . ALA A 1 431 ? -15.875 -6.734 -34.102 1.00 85.12 431 ALA A C 1
ATOM 3617 O O . ALA A 1 431 ? -16.512 -7.654 -33.603 1.00 85.12 431 ALA A O 1
ATOM 3618 N N . TYR A 1 432 ? -14.630 -6.882 -34.561 1.00 86.44 432 TYR A N 1
ATOM 3619 C CA . TYR A 1 432 ? -13.878 -8.136 -34.503 1.00 86.44 432 TYR A CA 1
ATOM 3620 C C . TYR A 1 432 ? -13.701 -8.640 -33.058 1.00 86.44 432 TYR A C 1
ATOM 3622 O O . TYR A 1 432 ? -14.099 -9.760 -32.740 1.00 86.44 432 T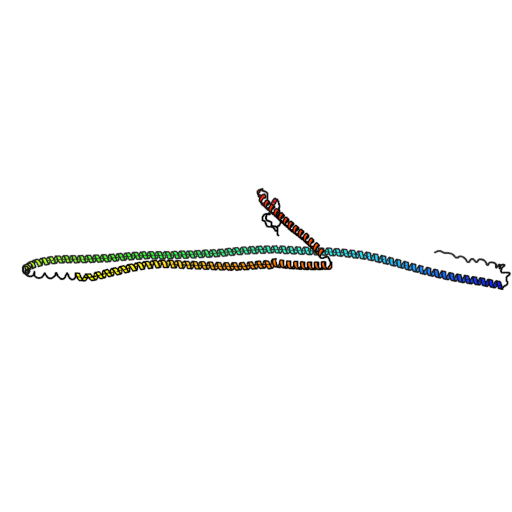YR A O 1
ATOM 3630 N N . ASN A 1 433 ? -13.207 -7.798 -32.147 1.00 86.00 433 ASN A N 1
ATOM 3631 C CA . ASN A 1 433 ? -13.029 -8.181 -30.742 1.00 86.00 433 ASN A CA 1
ATOM 3632 C C . ASN A 1 433 ? -14.357 -8.526 -30.043 1.00 86.00 433 ASN A C 1
ATOM 3634 O O . ASN A 1 433 ? -14.412 -9.460 -29.244 1.00 86.00 433 ASN A O 1
ATOM 3638 N N . ASP A 1 434 ? -15.434 -7.796 -30.340 1.00 84.56 434 ASP A N 1
ATOM 3639 C CA . ASP A 1 434 ? -16.768 -8.095 -29.812 1.00 84.56 434 ASP A CA 1
ATOM 3640 C C . ASP A 1 434 ? -17.285 -9.440 -30.353 1.00 84.56 434 ASP A C 1
ATOM 3642 O O . ASP A 1 434 ? -17.874 -10.212 -29.597 1.00 84.56 434 ASP A O 1
ATOM 3646 N N . THR A 1 435 ? -17.030 -9.768 -31.627 1.00 85.44 435 THR A N 1
ATOM 3647 C CA . THR A 1 435 ? -17.396 -11.082 -32.183 1.00 85.44 435 THR A CA 1
ATOM 3648 C C . THR A 1 435 ? -16.630 -12.231 -31.538 1.00 85.44 435 THR A C 1
ATOM 3650 O O . THR A 1 435 ? -17.250 -13.252 -31.251 1.00 85.44 435 THR A O 1
ATOM 3653 N N . ILE A 1 436 ? -15.337 -12.059 -31.231 1.00 85.56 436 ILE A N 1
ATOM 3654 C CA . ILE A 1 436 ? -14.552 -13.064 -30.495 1.00 85.56 436 ILE A CA 1
ATOM 3655 C C . ILE A 1 436 ? -15.206 -13.356 -29.146 1.00 85.56 436 ILE A C 1
ATOM 3657 O O . ILE A 1 436 ? -15.508 -14.507 -28.859 1.00 85.56 436 ILE A O 1
ATOM 3661 N N . LYS A 1 437 ? -15.540 -12.320 -28.366 1.00 83.44 437 LYS A N 1
ATOM 3662 C CA . LYS A 1 437 ? -16.201 -12.493 -27.061 1.00 83.44 437 LYS A CA 1
ATOM 3663 C C . LYS A 1 437 ? -17.535 -13.229 -27.162 1.00 83.44 437 LYS A C 1
ATOM 3665 O O . LYS A 1 437 ? -17.876 -14.039 -26.302 1.00 83.44 437 LYS A O 1
ATOM 3670 N N . VAL A 1 438 ? -18.318 -12.942 -28.204 1.00 85.00 438 VAL A N 1
ATOM 3671 C CA . VAL A 1 438 ? -19.578 -13.657 -28.452 1.00 85.00 438 VAL A CA 1
ATOM 3672 C C . VAL A 1 438 ? -19.301 -15.132 -28.742 1.00 85.00 438 VAL A C 1
ATOM 3674 O O . VAL A 1 438 ? -19.970 -15.986 -28.159 1.00 85.00 438 VAL A O 1
ATOM 3677 N N . TYR A 1 439 ? -18.307 -15.447 -29.573 1.00 83.81 439 TYR A N 1
ATOM 3678 C CA . TYR A 1 439 ? -17.907 -16.827 -29.846 1.00 83.81 439 TYR A CA 1
ATOM 3679 C C . TYR A 1 439 ? -17.393 -17.542 -28.594 1.00 83.81 439 TYR A C 1
ATOM 3681 O O . TYR A 1 439 ? -17.915 -18.606 -28.274 1.00 83.81 439 TYR A O 1
ATOM 3689 N N . GLU A 1 440 ? -16.487 -16.936 -27.826 1.00 83.38 440 GLU A N 1
ATOM 3690 C CA . GLU A 1 440 ? -16.001 -17.466 -26.541 1.00 83.38 440 GLU A CA 1
ATOM 3691 C C . GLU A 1 440 ? -17.151 -17.764 -25.569 1.00 83.38 440 GLU A C 1
ATOM 3693 O O . GLU A 1 440 ? -17.124 -18.761 -24.856 1.00 83.38 440 GLU A O 1
ATOM 3698 N N . SER A 1 441 ? -18.204 -16.938 -25.567 1.00 83.56 441 SER A N 1
ATOM 3699 C CA . SER A 1 441 ? -19.382 -17.172 -24.725 1.00 83.56 441 SER A CA 1
ATOM 3700 C C . SER A 1 441 ? -20.312 -18.278 -25.245 1.00 83.56 441 SER A C 1
ATOM 3702 O O . SER A 1 441 ? -21.003 -18.925 -24.457 1.00 83.56 441 SER A O 1
ATOM 3704 N N . ARG A 1 442 ? -20.375 -18.493 -26.569 1.00 85.12 442 ARG A N 1
ATOM 3705 C CA . ARG A 1 442 ? -21.377 -19.362 -27.208 1.00 85.12 442 ARG A CA 1
ATOM 3706 C C . ARG A 1 442 ? -20.846 -20.752 -27.544 1.00 85.12 442 ARG A C 1
ATOM 3708 O O . ARG A 1 442 ? -21.605 -21.711 -27.442 1.00 85.12 442 ARG A O 1
ATOM 3715 N N . LEU A 1 443 ? -19.579 -20.887 -27.912 1.00 84.44 443 LEU A N 1
ATOM 3716 C CA . LEU A 1 443 ? -18.958 -22.161 -28.293 1.00 84.44 443 LEU A CA 1
ATOM 3717 C C . LEU A 1 443 ? -18.937 -23.205 -27.166 1.00 84.44 443 LEU A C 1
ATOM 3719 O O . LEU A 1 443 ? -19.311 -24.347 -27.450 1.00 84.44 443 LEU A O 1
ATOM 3723 N N . PRO A 1 444 ? -18.695 -22.839 -25.887 1.00 86.56 444 PRO A N 1
ATOM 3724 C CA . PRO A 1 444 ? -18.805 -23.794 -24.787 1.00 86.56 444 PRO A CA 1
ATOM 3725 C C . PRO A 1 444 ? -20.210 -24.394 -24.669 1.00 86.56 444 PRO A C 1
ATOM 3727 O O . PRO A 1 444 ? -20.363 -25.567 -24.341 1.00 86.56 444 PRO A O 1
ATOM 3730 N N . THR A 1 445 ? -21.259 -23.624 -24.999 1.00 86.94 445 THR A N 1
ATOM 3731 C CA . THR A 1 445 ? -22.649 -24.125 -24.973 1.00 86.94 445 THR A CA 1
ATOM 3732 C C . THR A 1 445 ? -22.939 -25.166 -26.057 1.00 86.94 445 THR A C 1
ATOM 3734 O O . THR A 1 445 ? -23.940 -25.871 -25.969 1.00 86.94 445 THR A O 1
ATOM 3737 N N . LEU A 1 446 ? -22.069 -25.270 -27.064 1.00 84.94 446 LEU A N 1
ATOM 3738 C CA . LEU A 1 446 ? -22.140 -26.246 -28.151 1.00 84.94 446 LEU A CA 1
ATOM 3739 C C . LEU A 1 446 ? -21.115 -27.383 -27.983 1.00 84.94 446 LEU A C 1
ATOM 3741 O O . LEU A 1 446 ? -21.020 -28.235 -28.861 1.00 84.94 446 LEU A O 1
ATOM 3745 N N . GLY A 1 447 ? -20.375 -27.416 -26.866 1.00 82.62 447 GLY A N 1
ATOM 3746 C CA . GLY A 1 447 ? -19.373 -28.445 -26.573 1.00 82.62 447 GLY A CA 1
ATOM 3747 C C . GLY A 1 447 ? -18.043 -28.275 -27.312 1.00 82.62 447 GLY A C 1
ATOM 3748 O O . GLY A 1 447 ? -17.280 -29.233 -27.376 1.00 82.62 447 GLY A O 1
ATOM 3749 N N . ILE A 1 448 ? -17.778 -27.091 -27.872 1.00 82.88 448 ILE A N 1
ATOM 3750 C CA . ILE A 1 448 ? -16.518 -26.747 -28.544 1.00 82.88 448 ILE A CA 1
ATOM 3751 C C . ILE A 1 448 ? -15.703 -25.873 -27.590 1.00 82.88 448 ILE A C 1
ATOM 3753 O O . ILE A 1 448 ? -16.218 -24.866 -27.091 1.00 82.88 448 ILE A O 1
ATOM 3757 N N . ASP A 1 449 ? -14.452 -26.251 -27.334 1.00 79.44 449 ASP A N 1
ATOM 3758 C CA . ASP A 1 449 ? -13.553 -25.471 -26.485 1.00 79.44 449 ASP A CA 1
ATOM 3759 C C . ASP A 1 449 ? -13.112 -24.190 -27.230 1.00 79.44 449 ASP A C 1
ATOM 3761 O O . ASP A 1 449 ? -12.640 -24.278 -28.368 1.00 79.44 449 ASP A O 1
ATOM 3765 N N . PRO A 1 450 ? -13.273 -22.987 -26.643 1.00 70.62 450 PRO A N 1
ATOM 3766 C CA . PRO A 1 450 ? -12.804 -21.737 -27.240 1.00 70.62 450 PRO A CA 1
ATOM 3767 C C . PRO A 1 450 ? -11.320 -21.744 -27.638 1.00 70.62 450 PRO A C 1
ATOM 3769 O O . PRO A 1 450 ? -10.955 -21.046 -28.587 1.00 70.62 450 PRO A O 1
ATOM 3772 N N . GLU A 1 451 ? -10.477 -22.531 -26.957 1.00 72.75 451 GLU A N 1
ATOM 3773 C CA . GLU A 1 451 ? -9.044 -22.640 -27.264 1.00 72.75 451 GLU A CA 1
ATOM 3774 C C . GLU A 1 451 ? -8.765 -23.342 -28.608 1.00 72.75 451 GLU A C 1
ATOM 3776 O O . GLU A 1 451 ? -7.726 -23.097 -29.220 1.00 72.75 451 GLU A O 1
ATOM 3781 N N . GLU A 1 452 ? -9.701 -24.143 -29.136 1.00 69.62 452 GLU A N 1
ATOM 3782 C CA . GLU A 1 452 ? -9.526 -24.867 -30.407 1.00 69.62 452 GLU A CA 1
ATOM 3783 C C . GLU A 1 452 ? -9.567 -23.954 -31.646 1.00 69.62 452 GLU A C 1
ATOM 3785 O O . GLU A 1 452 ? -9.096 -24.344 -32.715 1.00 69.62 452 GLU A O 1
ATOM 3790 N N . ILE A 1 453 ? -10.119 -22.739 -31.530 1.00 70.69 453 ILE A N 1
ATOM 3791 C CA . ILE A 1 453 ? -10.336 -21.842 -32.680 1.00 70.69 453 ILE A CA 1
ATOM 3792 C C . ILE A 1 453 ? -9.219 -20.795 -32.838 1.00 70.69 453 ILE A C 1
ATOM 3794 O O . ILE A 1 453 ? -9.027 -20.253 -33.927 1.00 70.69 453 ILE A O 1
ATOM 3798 N N . GLY A 1 454 ? -8.439 -20.533 -31.783 1.00 73.00 454 GLY A N 1
ATOM 3799 C CA . GLY A 1 454 ? -7.225 -19.709 -31.863 1.00 73.00 454 GLY A CA 1
ATOM 3800 C C . GLY A 1 454 ? -7.444 -18.240 -32.258 1.00 73.00 454 GLY A C 1
ATOM 3801 O O . GLY A 1 454 ? -6.547 -17.622 -32.832 1.00 73.00 454 GLY A O 1
ATOM 3802 N N . PHE A 1 455 ? -8.622 -17.660 -31.999 1.00 78.31 455 PHE A N 1
ATOM 3803 C CA . PHE A 1 455 ? -8.851 -16.236 -32.258 1.00 78.31 455 PHE A CA 1
ATOM 3804 C C . PHE A 1 455 ? -8.190 -15.365 -31.186 1.00 78.31 455 PHE A C 1
ATOM 3806 O O . PHE A 1 455 ? -8.581 -15.400 -30.024 1.00 78.31 455 PHE A O 1
ATOM 3813 N N . GLU A 1 456 ? -7.248 -14.512 -31.588 1.00 81.00 456 GLU A N 1
ATOM 3814 C CA . GLU A 1 456 ? -6.634 -13.536 -30.685 1.00 81.00 456 GLU A CA 1
ATOM 3815 C C . GLU A 1 456 ? -7.271 -12.144 -30.845 1.00 81.00 456 GLU A C 1
ATOM 3817 O O . GLU A 1 456 ? -7.408 -11.648 -31.974 1.00 81.00 456 GLU A O 1
ATOM 3822 N N . PRO A 1 457 ? -7.658 -11.475 -29.740 1.00 81.00 457 PRO A N 1
ATOM 3823 C CA . PRO A 1 457 ? -8.173 -10.115 -29.792 1.00 81.00 457 PRO A CA 1
ATOM 3824 C C . PRO A 1 457 ? -7.066 -9.117 -30.151 1.00 81.00 457 PRO A C 1
ATOM 3826 O O . PRO A 1 457 ? -5.958 -9.145 -29.617 1.00 81.00 457 PRO A O 1
ATOM 3829 N N . ILE A 1 458 ? -7.391 -8.160 -31.018 1.00 84.19 458 ILE A N 1
ATOM 3830 C CA . ILE A 1 458 ? -6.462 -7.105 -31.435 1.00 84.19 458 ILE A CA 1
ATOM 3831 C C . ILE A 1 458 ? -6.410 -6.018 -30.355 1.00 84.19 458 ILE A C 1
ATOM 3833 O O . ILE A 1 458 ? -7.449 -5.526 -29.902 1.00 84.19 458 ILE A O 1
ATOM 3837 N N . GLN A 1 459 ? -5.206 -5.580 -29.976 1.00 76.19 459 GLN A N 1
ATOM 3838 C CA . GLN A 1 459 ? -5.032 -4.467 -29.040 1.00 76.19 459 GLN A CA 1
ATOM 3839 C C . GLN A 1 459 ? -5.675 -3.188 -29.597 1.00 76.19 459 GLN A C 1
ATOM 3841 O O . GLN A 1 459 ? -5.338 -2.723 -30.685 1.00 76.19 459 GLN A O 1
ATOM 3846 N N . SER A 1 460 ? -6.608 -2.602 -28.843 1.00 70.81 460 SER A N 1
ATOM 3847 C CA . SER A 1 460 ? -7.329 -1.396 -29.253 1.00 70.81 460 SER A CA 1
ATOM 3848 C C . SER A 1 460 ? -7.308 -0.345 -28.145 1.00 70.81 460 SER A C 1
ATOM 3850 O O . SER A 1 460 ? -7.466 -0.671 -26.972 1.00 70.81 460 SER A O 1
ATOM 3852 N N . ALA A 1 461 ? -7.204 0.930 -28.529 1.00 64.38 461 ALA A N 1
ATOM 3853 C CA . ALA A 1 461 ? -7.353 2.071 -27.622 1.00 64.38 461 ALA A CA 1
ATOM 3854 C C . ALA A 1 461 ? -8.824 2.372 -27.246 1.00 64.38 461 ALA A C 1
ATOM 3856 O O . ALA A 1 461 ? -9.096 3.339 -26.536 1.00 64.38 461 ALA A O 1
ATOM 3857 N N . THR A 1 462 ? -9.785 1.585 -27.745 1.00 61.75 462 THR A N 1
ATOM 3858 C CA . THR A 1 462 ? -11.227 1.788 -27.528 1.00 61.75 462 THR A CA 1
ATOM 3859 C C . THR A 1 462 ? -11.764 0.938 -26.371 1.00 61.75 462 THR A C 1
ATOM 3861 O O . THR A 1 462 ? -11.194 -0.096 -26.028 1.00 61.75 462 THR A O 1
ATOM 3864 N N . SER A 1 463 ? -12.854 1.389 -25.737 1.00 61.72 463 SER A N 1
ATOM 3865 C CA . SER A 1 463 ? -13.432 0.717 -24.564 1.00 61.72 463 SER A CA 1
ATOM 3866 C C . SER A 1 463 ? -14.063 -0.640 -24.895 1.00 61.72 463 SER A C 1
ATOM 3868 O O . SER A 1 463 ? -14.555 -0.863 -26.001 1.00 61.72 463 SER A O 1
ATOM 3870 N N . TYR A 1 464 ? -14.138 -1.514 -23.887 1.00 59.25 464 TYR A N 1
ATOM 3871 C CA . TYR A 1 464 ? -14.749 -2.848 -23.964 1.00 59.25 464 TYR A CA 1
ATOM 3872 C C . TYR A 1 464 ? -16.293 -2.865 -24.031 1.00 59.25 464 TYR A C 1
ATOM 3874 O O . TYR A 1 464 ? -16.887 -3.936 -23.924 1.00 59.25 464 TYR A O 1
ATOM 3882 N N . MET A 1 465 ? -16.949 -1.705 -24.154 1.00 54.31 465 MET A N 1
ATOM 3883 C CA . MET A 1 465 ? -18.412 -1.595 -24.289 1.00 54.31 465 MET A CA 1
ATOM 3884 C C . MET A 1 465 ? -18.856 -1.987 -25.708 1.00 54.31 465 MET A C 1
ATOM 3886 O O . MET A 1 465 ? -18.067 -1.785 -26.621 1.00 54.31 465 MET A O 1
ATOM 3890 N N . PRO A 1 466 ? -20.103 -2.425 -25.962 1.00 55.56 466 PRO A N 1
ATOM 3891 C CA . PRO A 1 466 ? -20.541 -2.882 -27.289 1.00 55.56 466 PRO A CA 1
ATOM 3892 C C . PRO A 1 466 ? -20.294 -1.874 -28.431 1.00 55.56 466 PRO A C 1
ATOM 3894 O O . PRO A 1 466 ? -20.419 -0.655 -28.250 1.00 55.56 466 PRO A O 1
ATOM 3897 N N . ALA A 1 467 ? -19.970 -2.375 -29.628 1.00 55.06 467 ALA A N 1
ATOM 3898 C CA . ALA A 1 467 ? -19.585 -1.616 -30.828 1.00 55.06 467 ALA A CA 1
ATOM 3899 C C . ALA A 1 467 ? -20.450 -0.386 -31.179 1.00 55.06 467 ALA A C 1
ATOM 3901 O O . ALA A 1 467 ? -19.921 0.598 -31.694 1.00 55.06 467 ALA A O 1
ATOM 3902 N N . ARG A 1 468 ? -21.749 -0.378 -30.849 1.00 51.09 468 ARG A N 1
ATOM 3903 C CA . ARG A 1 468 ? -22.675 0.732 -31.165 1.00 51.09 468 ARG A CA 1
ATOM 3904 C C . ARG A 1 468 ? -22.382 2.064 -30.452 1.00 51.09 468 ARG A C 1
ATOM 3906 O O . ARG A 1 468 ? -23.027 3.055 -30.772 1.00 51.09 468 ARG A O 1
ATOM 3913 N N . LEU A 1 469 ? -21.433 2.103 -29.515 1.00 48.72 469 LEU A N 1
ATOM 3914 C CA . LEU A 1 469 ? -21.119 3.279 -28.687 1.00 48.72 469 LEU A CA 1
ATOM 3915 C C . LEU A 1 469 ? -19.777 3.960 -29.009 1.00 48.72 469 LEU A C 1
ATOM 3917 O O . LEU A 1 469 ? -19.340 4.820 -28.248 1.00 48.72 469 LEU A O 1
ATOM 3921 N N . VAL A 1 470 ? -19.088 3.598 -30.099 1.00 54.91 470 VAL A N 1
ATOM 3922 C CA . VAL A 1 470 ? -17.887 4.350 -30.509 1.00 54.91 470 VAL A CA 1
ATOM 3923 C C . VAL A 1 470 ? -18.337 5.685 -31.093 1.00 54.91 470 VAL A C 1
ATOM 3925 O O . VAL A 1 470 ? -18.881 5.737 -32.190 1.00 54.91 470 VAL A O 1
ATOM 3928 N N . THR A 1 471 ? -18.159 6.768 -30.345 1.00 53.78 471 THR A N 1
ATOM 3929 C CA . THR A 1 471 ? -18.438 8.122 -30.826 1.00 53.78 471 THR A CA 1
ATOM 3930 C C . THR A 1 471 ? -17.250 8.649 -31.620 1.00 53.78 471 THR A C 1
ATOM 3932 O O . THR A 1 471 ? -16.099 8.462 -31.222 1.00 53.78 471 THR A O 1
ATOM 3935 N N . LYS A 1 472 ? -17.527 9.337 -32.732 1.00 48.44 472 LYS A N 1
ATOM 3936 C CA . LYS A 1 472 ? -16.514 10.033 -33.533 1.00 48.44 472 LYS A CA 1
ATOM 3937 C C . LYS A 1 472 ? -15.784 11.046 -32.639 1.00 48.44 472 LYS A C 1
ATOM 3939 O O . LYS A 1 472 ? -16.436 11.871 -32.004 1.00 48.44 472 LYS A O 1
ATOM 3944 N N . VAL A 1 473 ? -14.457 10.963 -32.555 1.00 50.91 473 VAL A N 1
ATOM 3945 C CA . VAL A 1 473 ? -13.653 12.003 -31.895 1.00 50.91 473 VAL A CA 1
ATOM 3946 C C . VAL A 1 473 ? -13.724 13.247 -32.783 1.00 50.91 473 VAL A C 1
ATOM 3948 O O . VAL A 1 473 ? -13.481 13.136 -33.986 1.00 50.91 473 VAL A O 1
ATOM 3951 N N . ALA A 1 474 ? -14.144 14.376 -32.206 1.00 38.25 474 ALA A N 1
ATOM 3952 C CA . ALA A 1 474 ? -14.311 15.650 -32.908 1.00 38.25 474 ALA A CA 1
ATOM 3953 C C . ALA A 1 474 ? -12.998 16.157 -33.531 1.00 38.25 474 ALA A C 1
ATOM 3955 O O . ALA A 1 474 ? -11.930 15.998 -32.894 1.00 38.25 474 ALA A O 1
#

InterPro domains:
  IPR025593 Growth arrest-specific protein 8 domain [PF13851] (221-421)
  IPR039308 Growth arrest-specific protein 8 [PTHR31543] (3-462)

Organism: Alexandrium catenella (NCBI:txid2925)

pLDDT: mean 84.23, std 16.18, range [30.12, 97.81]